Protein AF-A0A9D5WFU6-F1 (afdb_monomer_lite)

pLDDT: mean 75.31, std 14.87, range [35.34, 98.0]

Structure (mmCIF, N/CA/C/O backbone):
data_AF-A0A9D5WFU6-F1
#
_entry.id   AF-A0A9D5WFU6-F1
#
loop_
_atom_site.group_PDB
_atom_site.id
_atom_site.type_symbol
_atom_site.label_atom_id
_atom_site.label_alt_id
_atom_site.label_comp_id
_atom_site.label_asym_id
_atom_site.label_entity_id
_atom_site.label_seq_id
_atom_site.pdbx_PDB_ins_code
_atom_site.Cartn_x
_atom_site.Cartn_y
_atom_site.Cartn_z
_atom_site.occupancy
_atom_site.B_iso_or_equiv
_atom_site.auth_seq_id
_atom_site.auth_comp_id
_atom_site.auth_asym_id
_atom_site.auth_atom_id
_atom_site.pdbx_PDB_model_num
ATOM 1 N N . MET A 1 1 ? 11.671 -11.378 -7.276 1.00 45.88 1 MET A N 1
ATOM 2 C CA . MET A 1 1 ? 10.331 -11.507 -7.885 1.00 45.88 1 MET A CA 1
ATOM 3 C C . MET A 1 1 ? 9.214 -11.514 -6.833 1.00 45.88 1 MET A C 1
ATOM 5 O O . MET A 1 1 ? 8.414 -10.590 -6.856 1.00 45.88 1 MET A O 1
ATOM 9 N N . SER A 1 2 ? 9.226 -12.420 -5.839 1.00 44.16 2 SER A N 1
ATOM 10 C CA . SER A 1 2 ? 8.290 -12.384 -4.683 1.00 44.16 2 SER A CA 1
ATOM 11 C C . SER A 1 2 ? 8.248 -11.015 -3.973 1.00 44.16 2 SER A C 1
ATOM 13 O O . SER A 1 2 ? 7.180 -10.479 -3.713 1.00 44.16 2 SER A O 1
ATOM 15 N N . GLU A 1 3 ? 9.405 -10.368 -3.760 1.00 45.84 3 GLU A N 1
ATOM 16 C CA . GLU A 1 3 ? 9.513 -9.067 -3.060 1.00 45.84 3 GLU A CA 1
ATOM 17 C C . GLU A 1 3 ? 8.764 -7.902 -3.751 1.00 45.84 3 GLU A C 1
ATOM 19 O O . GLU A 1 3 ? 8.402 -6.930 -3.088 1.00 45.84 3 GLU A O 1
ATOM 24 N N . ALA A 1 4 ? 8.504 -7.984 -5.064 1.00 46.78 4 ALA A N 1
ATOM 25 C CA . ALA A 1 4 ? 7.752 -6.965 -5.807 1.00 46.78 4 ALA A CA 1
ATOM 26 C C . ALA A 1 4 ? 6.227 -7.110 -5.638 1.00 46.78 4 ALA A C 1
ATOM 28 O O . ALA A 1 4 ? 5.511 -6.112 -5.653 1.00 46.78 4 ALA A O 1
ATOM 29 N N . ILE A 1 5 ? 5.742 -8.339 -5.439 1.00 50.31 5 ILE A N 1
ATOM 30 C CA . ILE A 1 5 ? 4.313 -8.704 -5.419 1.00 50.31 5 ILE A CA 1
ATOM 31 C C . ILE A 1 5 ? 3.801 -8.863 -3.977 1.00 50.31 5 ILE A C 1
ATOM 33 O O . ILE A 1 5 ? 2.619 -8.646 -3.709 1.00 50.31 5 ILE A O 1
ATOM 37 N N . ASP A 1 6 ? 4.705 -9.170 -3.041 1.00 58.69 6 ASP A N 1
ATOM 38 C CA . ASP A 1 6 ? 4.418 -9.409 -1.621 1.00 58.69 6 ASP A CA 1
ATOM 39 C C . ASP A 1 6 ? 4.695 -8.189 -0.735 1.00 58.69 6 ASP A C 1
ATOM 41 O O . ASP A 1 6 ? 4.833 -8.307 0.488 1.00 58.69 6 ASP A O 1
ATOM 45 N N . ARG A 1 7 ? 4.788 -6.985 -1.319 1.00 66.38 7 ARG A N 1
ATOM 46 C CA . ARG A 1 7 ? 4.860 -5.769 -0.501 1.00 66.38 7 ARG A CA 1
ATOM 47 C C . ARG A 1 7 ? 3.621 -5.707 0.398 1.00 66.38 7 ARG A C 1
ATOM 49 O O . ARG A 1 7 ? 2.510 -5.947 -0.086 1.00 66.38 7 ARG A O 1
ATOM 56 N N . PRO A 1 8 ? 3.774 -5.381 1.694 1.00 73.50 8 PRO A N 1
ATOM 57 C CA . PRO A 1 8 ? 2.627 -5.231 2.570 1.00 73.50 8 PRO A CA 1
ATOM 58 C C . PRO A 1 8 ? 1.780 -4.047 2.101 1.00 73.50 8 PRO A C 1
ATOM 60 O O . PRO A 1 8 ? 2.307 -2.981 1.759 1.00 73.50 8 PRO A O 1
ATOM 63 N N . LEU A 1 9 ? 0.460 -4.229 2.099 1.00 76.38 9 LEU A N 1
ATOM 64 C CA . LEU A 1 9 ? -0.451 -3.117 1.882 1.00 76.38 9 LEU A CA 1
ATOM 65 C C . LEU A 1 9 ? -0.381 -2.181 3.091 1.00 76.38 9 LEU A C 1
ATOM 67 O O . LEU A 1 9 ? -0.491 -2.593 4.246 1.00 76.38 9 LEU A O 1
ATOM 71 N N . THR A 1 10 ? -0.213 -0.903 2.810 1.00 84.38 10 THR A N 1
ATOM 72 C CA . THR A 1 10 ? -0.185 0.187 3.777 1.00 84.38 10 THR A CA 1
ATOM 73 C C . THR A 1 10 ? -1.109 1.289 3.286 1.00 84.38 10 THR A C 1
ATOM 75 O O . THR A 1 10 ? -1.489 1.328 2.116 1.00 84.38 10 THR A O 1
ATOM 78 N N . LEU A 1 11 ? -1.462 2.226 4.160 1.00 84.81 11 LEU A N 1
ATOM 79 C CA . LEU A 1 11 ? -2.264 3.371 3.743 1.00 84.81 11 LEU A CA 1
ATOM 80 C C . LEU A 1 11 ? -1.568 4.210 2.652 1.00 84.81 11 LEU A C 1
ATOM 82 O O . LEU A 1 11 ? -2.250 4.753 1.792 1.00 84.81 11 LEU A O 1
ATOM 86 N N . GLU A 1 12 ? -0.234 4.299 2.679 1.00 84.75 12 GLU A N 1
ATOM 87 C CA . GLU A 1 12 ? 0.558 5.126 1.755 1.00 84.75 12 GLU A CA 1
ATOM 88 C C . GLU A 1 12 ? 0.599 4.554 0.336 1.00 84.75 12 GLU A C 1
ATOM 90 O O . GLU A 1 12 ? 0.582 5.317 -0.622 1.00 84.75 12 GLU A O 1
ATOM 95 N N . ASN A 1 13 ? 0.608 3.225 0.199 1.00 82.69 13 ASN A N 1
ATOM 96 C CA . ASN A 1 13 ? 0.668 2.558 -1.101 1.00 82.69 13 ASN A CA 1
ATOM 97 C C . ASN A 1 13 ? -0.686 2.006 -1.565 1.00 82.69 13 ASN A C 1
ATOM 99 O O . ASN A 1 13 ? -0.715 1.290 -2.549 1.00 82.69 13 ASN A O 1
ATOM 103 N N . THR A 1 14 ? -1.809 2.280 -0.886 1.00 84.69 14 THR A N 1
ATOM 104 C CA . THR A 1 14 ? -3.101 1.655 -1.244 1.00 84.69 14 THR A CA 1
ATOM 105 C C . THR A 1 14 ? -3.566 2.023 -2.655 1.00 84.69 14 THR A C 1
ATOM 107 O O . THR A 1 14 ? -4.063 1.155 -3.365 1.00 84.69 14 THR A O 1
ATOM 110 N N . ASP A 1 15 ? -3.403 3.278 -3.077 1.00 83.88 15 ASP A N 1
ATOM 111 C CA . ASP A 1 15 ? -3.831 3.701 -4.418 1.00 83.88 15 ASP A CA 1
ATOM 112 C C . ASP A 1 15 ? -2.852 3.277 -5.514 1.00 83.88 15 ASP A C 1
ATOM 114 O O . ASP A 1 15 ? -3.275 3.031 -6.637 1.00 83.88 15 ASP A O 1
ATOM 118 N N . THR A 1 16 ? -1.566 3.144 -5.184 1.00 83.25 16 THR A N 1
ATOM 119 C CA . THR A 1 16 ? -0.501 2.817 -6.144 1.00 83.25 16 THR A CA 1
ATOM 120 C C . THR A 1 16 ? -0.067 1.356 -6.083 1.00 83.25 16 THR A C 1
ATOM 122 O O . THR A 1 16 ? 0.812 0.956 -6.832 1.00 83.25 16 THR A O 1
ATOM 125 N N . TYR A 1 17 ? -0.666 0.533 -5.216 1.00 81.44 17 TYR A N 1
ATOM 126 C CA . TYR A 1 17 ? -0.164 -0.802 -4.873 1.00 81.44 17 TYR A CA 1
ATOM 127 C C . TYR A 1 17 ? 0.088 -1.681 -6.100 1.00 81.44 17 TYR A C 1
ATOM 129 O O . TYR A 1 17 ? 1.143 -2.298 -6.234 1.00 81.44 17 TYR A O 1
ATOM 137 N N . VAL A 1 18 ? -0.911 -1.748 -6.981 1.00 76.19 18 VAL A N 1
ATOM 138 C CA . VAL A 1 18 ? -0.879 -2.590 -8.178 1.00 76.19 18 VAL A CA 1
ATOM 139 C C . VAL A 1 18 ? 0.069 -2.008 -9.222 1.00 76.19 18 VAL A C 1
ATOM 141 O O . VAL A 1 18 ? 0.843 -2.760 -9.807 1.00 76.19 18 VAL A O 1
ATOM 144 N N . ASP A 1 19 ? 0.059 -0.688 -9.407 1.00 78.00 19 ASP A N 1
ATOM 145 C CA . ASP A 1 19 ? 0.912 0.003 -10.379 1.00 78.00 19 ASP A CA 1
ATOM 146 C C . ASP A 1 19 ? 2.391 -0.071 -9.984 1.00 78.00 19 ASP A C 1
ATOM 148 O O . ASP A 1 19 ? 3.244 -0.370 -10.817 1.00 78.00 19 ASP A O 1
ATOM 152 N N . ASP A 1 20 ? 2.698 0.109 -8.698 1.00 81.44 20 ASP A N 1
ATOM 153 C CA . ASP A 1 20 ? 4.046 -0.027 -8.145 1.00 81.44 20 ASP A CA 1
ATOM 154 C C . ASP A 1 20 ? 4.556 -1.467 -8.289 1.00 81.44 20 ASP A C 1
ATOM 156 O O . ASP A 1 20 ? 5.727 -1.688 -8.610 1.00 81.44 20 ASP A O 1
ATOM 160 N N . ALA A 1 21 ? 3.686 -2.458 -8.057 1.00 74.88 21 ALA A N 1
ATOM 161 C CA . ALA A 1 21 ? 4.023 -3.867 -8.230 1.00 74.88 21 ALA A CA 1
ATOM 162 C C . ALA A 1 21 ? 4.243 -4.220 -9.711 1.00 74.88 21 ALA A C 1
ATOM 164 O O . ALA A 1 21 ? 5.215 -4.900 -10.036 1.00 74.88 21 ALA A O 1
ATOM 165 N N . LEU A 1 22 ? 3.393 -3.720 -10.613 1.00 75.38 22 LEU A N 1
ATOM 166 C CA . LEU A 1 22 ? 3.543 -3.899 -12.057 1.00 75.38 22 LEU A CA 1
ATOM 167 C C . LEU A 1 22 ? 4.830 -3.244 -12.567 1.00 75.38 22 LEU A C 1
ATOM 169 O O . LEU A 1 22 ? 5.604 -3.893 -13.265 1.00 75.38 22 LEU A O 1
ATOM 173 N N . GLY A 1 23 ? 5.102 -1.999 -12.170 1.00 79.44 23 GLY A N 1
ATOM 174 C CA . GLY A 1 23 ? 6.335 -1.296 -12.518 1.00 79.44 23 GLY A CA 1
ATOM 175 C C . GLY A 1 23 ? 7.580 -2.030 -12.020 1.00 79.44 23 GLY A C 1
ATOM 176 O O . GLY A 1 23 ? 8.569 -2.132 -12.740 1.00 79.44 23 GLY A O 1
ATOM 177 N N . ALA A 1 24 ? 7.526 -2.620 -10.824 1.00 80.69 24 ALA A N 1
ATOM 178 C CA . ALA A 1 24 ? 8.615 -3.444 -10.309 1.00 80.69 24 ALA A CA 1
ATOM 179 C C . ALA A 1 24 ? 8.825 -4.741 -11.115 1.00 80.69 24 ALA A C 1
ATOM 181 O O . ALA A 1 24 ? 9.970 -5.157 -11.285 1.00 80.69 24 ALA A O 1
ATOM 182 N N . VAL A 1 25 ? 7.756 -5.371 -11.623 1.00 76.19 25 VAL A N 1
ATOM 183 C CA . VAL A 1 25 ? 7.867 -6.535 -12.521 1.00 76.19 25 VAL A CA 1
ATOM 184 C C . VAL A 1 25 ? 8.440 -6.126 -13.878 1.00 76.19 25 VAL A C 1
ATOM 186 O O . VAL A 1 25 ? 9.340 -6.804 -14.362 1.00 76.19 25 VAL A O 1
ATOM 189 N N . ILE A 1 26 ? 7.987 -5.010 -14.459 1.00 78.62 26 ILE A N 1
ATOM 190 C CA . ILE A 1 26 ? 8.508 -4.489 -15.734 1.00 78.62 26 ILE A CA 1
ATOM 191 C C . ILE A 1 26 ? 10.008 -4.212 -15.624 1.00 78.62 26 ILE A C 1
ATOM 193 O O . ILE A 1 26 ? 10.779 -4.758 -16.407 1.00 78.62 26 ILE A O 1
ATOM 197 N N . ASN A 1 27 ? 10.431 -3.459 -14.604 1.00 83.38 27 ASN A N 1
ATOM 198 C CA . ASN A 1 27 ? 11.847 -3.153 -14.390 1.00 83.38 27 ASN A CA 1
ATOM 199 C C . ASN A 1 27 ? 12.686 -4.429 -14.218 1.00 83.38 27 ASN A C 1
ATOM 201 O O . ASN A 1 27 ? 13.791 -4.515 -14.736 1.00 83.38 27 ASN A O 1
ATOM 205 N N . LEU A 1 28 ? 12.152 -5.444 -13.527 1.00 83.44 28 LEU A N 1
ATOM 206 C CA . LEU A 1 28 ? 12.840 -6.724 -13.361 1.00 83.44 28 LEU A CA 1
ATOM 207 C C . LEU A 1 28 ? 13.026 -7.457 -14.696 1.00 83.44 28 LEU A C 1
ATOM 209 O O . LEU A 1 28 ? 14.098 -8.003 -14.932 1.00 83.44 28 LEU A O 1
ATOM 213 N N . VAL A 1 29 ? 12.000 -7.488 -15.552 1.00 80.56 29 VAL A N 1
ATOM 214 C CA . VAL A 1 29 ? 12.104 -8.102 -16.886 1.00 80.56 29 VAL A CA 1
ATOM 215 C C . VAL A 1 29 ? 13.116 -7.337 -17.739 1.00 80.56 29 VAL A C 1
ATOM 217 O O . VAL A 1 29 ? 13.977 -7.959 -18.355 1.00 80.56 29 VAL A O 1
ATOM 220 N N . GLU A 1 30 ? 13.068 -6.003 -17.731 1.00 83.38 30 GLU A N 1
ATOM 221 C CA . GLU A 1 30 ? 14.017 -5.159 -18.467 1.00 83.38 30 GLU A CA 1
ATOM 222 C C . GLU A 1 30 ? 15.469 -5.385 -18.013 1.00 83.38 30 GLU A C 1
ATOM 224 O O . GLU A 1 30 ? 16.351 -5.566 -18.857 1.00 83.38 30 GLU A O 1
ATOM 229 N N . ASP A 1 31 ? 15.712 -5.444 -16.700 1.00 85.88 31 ASP A N 1
ATOM 230 C CA . ASP A 1 31 ? 17.033 -5.705 -16.120 1.00 85.88 31 ASP A CA 1
ATOM 231 C C . ASP A 1 31 ? 17.553 -7.099 -16.510 1.00 85.88 31 ASP A C 1
ATOM 233 O O . ASP A 1 31 ? 18.706 -7.245 -16.919 1.00 85.88 31 ASP A O 1
ATOM 237 N N . VAL A 1 32 ? 16.693 -8.119 -16.433 1.00 85.12 32 VAL A N 1
ATOM 238 C CA . VAL A 1 32 ? 17.025 -9.514 -16.764 1.00 85.12 32 VAL A CA 1
ATOM 239 C C . VAL A 1 32 ? 17.354 -9.676 -18.245 1.00 85.12 32 VAL A C 1
ATOM 241 O O . VAL A 1 32 ? 18.333 -10.337 -18.592 1.00 85.12 32 VAL A O 1
ATOM 244 N N . VAL A 1 33 ? 16.574 -9.054 -19.129 1.00 83.50 33 VAL A N 1
ATOM 245 C CA . VAL A 1 33 ? 16.843 -9.064 -20.572 1.00 83.50 33 VAL A CA 1
ATOM 246 C C . VAL A 1 33 ? 18.165 -8.360 -20.867 1.00 83.50 33 VAL A C 1
ATOM 248 O O . VAL A 1 33 ? 18.996 -8.906 -21.590 1.00 83.50 33 VAL A O 1
ATOM 251 N N . ALA A 1 34 ? 18.410 -7.194 -20.263 1.00 84.44 34 ALA A N 1
ATOM 252 C CA . ALA A 1 34 ? 19.662 -6.468 -20.448 1.00 84.44 34 ALA A CA 1
ATOM 253 C C . ALA A 1 34 ? 20.885 -7.257 -19.944 1.00 84.44 34 ALA A C 1
ATOM 255 O O . ALA A 1 34 ? 21.942 -7.228 -20.582 1.00 84.44 34 ALA A O 1
ATOM 256 N N . GLU A 1 35 ? 20.756 -7.969 -18.820 1.00 85.44 35 GLU A N 1
ATOM 257 C CA . GLU A 1 35 ? 21.813 -8.835 -18.290 1.00 85.44 35 GLU A CA 1
ATOM 258 C C . GLU A 1 35 ? 22.048 -10.054 -19.186 1.00 85.44 35 GLU A C 1
ATOM 260 O O . GLU A 1 35 ? 23.202 -10.405 -19.435 1.00 85.44 35 GLU A O 1
ATOM 265 N N . TYR A 1 36 ? 20.977 -10.651 -19.719 1.00 82.00 36 TYR A N 1
ATOM 266 C CA . TYR A 1 36 ? 21.058 -11.715 -20.715 1.00 82.00 36 TYR A CA 1
ATOM 267 C C . TYR A 1 36 ? 21.865 -11.235 -21.925 1.00 82.00 36 TYR A C 1
ATOM 269 O O . TYR A 1 36 ? 22.926 -11.778 -22.198 1.00 82.00 36 TYR A O 1
ATOM 277 N N . ASP A 1 37 ? 21.473 -10.142 -22.583 1.00 79.94 37 ASP A N 1
ATOM 278 C CA . ASP A 1 37 ? 22.150 -9.633 -23.789 1.00 79.94 37 ASP A CA 1
ATOM 279 C C . ASP A 1 37 ? 23.625 -9.270 -23.617 1.00 79.94 37 ASP A C 1
ATOM 281 O O . ASP A 1 37 ? 24.375 -9.244 -24.596 1.00 79.94 37 ASP A O 1
ATOM 285 N N . ALA A 1 38 ? 24.047 -8.967 -22.391 1.00 81.94 38 ALA A N 1
ATOM 286 C CA . ALA A 1 38 ? 25.433 -8.658 -22.085 1.00 81.94 38 ALA A CA 1
ATOM 287 C C . ALA A 1 38 ? 26.341 -9.905 -22.044 1.00 81.94 38 ALA A C 1
ATOM 289 O O . ALA A 1 38 ? 27.564 -9.751 -21.959 1.00 81.94 38 ALA A O 1
ATOM 290 N N . GLN A 1 39 ? 25.789 -11.125 -22.100 1.00 77.19 39 GLN A N 1
ATOM 291 C CA . GLN A 1 39 ? 26.564 -12.363 -22.024 1.00 77.19 39 GLN A CA 1
ATOM 292 C C . GLN A 1 39 ? 27.241 -12.732 -23.364 1.00 77.19 39 GLN A C 1
ATOM 294 O O . GLN A 1 39 ? 26.612 -12.699 -24.426 1.00 77.19 39 GLN A O 1
ATOM 299 N N . PRO A 1 40 ? 28.529 -13.128 -23.352 1.00 61.56 40 PRO A N 1
ATOM 300 C CA . PRO A 1 40 ? 29.227 -13.589 -24.550 1.00 61.56 40 PRO A CA 1
ATOM 301 C C . PRO A 1 40 ? 28.754 -14.990 -24.977 1.00 61.56 40 PRO A C 1
ATOM 303 O O . PRO A 1 40 ? 28.672 -15.895 -24.153 1.00 61.56 40 PRO A O 1
ATOM 306 N N . GLY A 1 41 ? 28.495 -15.192 -26.275 1.00 62.00 41 GLY A N 1
ATOM 307 C CA . GLY A 1 41 ? 28.039 -16.489 -26.819 1.00 62.00 41 GLY A CA 1
ATOM 308 C C . GLY A 1 41 ? 26.522 -16.692 -26.800 1.00 62.00 41 GLY A C 1
ATOM 309 O O . GLY A 1 41 ? 26.029 -17.801 -26.973 1.00 62.00 41 GLY A O 1
ATOM 310 N N . ALA A 1 42 ? 25.802 -15.600 -26.607 1.00 56.88 42 ALA A N 1
ATOM 311 C CA . ALA A 1 42 ? 24.368 -15.507 -26.576 1.00 56.88 42 ALA A CA 1
ATOM 312 C C . ALA A 1 42 ? 23.614 -16.182 -27.753 1.00 56.88 42 ALA A C 1
ATOM 314 O O . ALA A 1 42 ? 23.634 -15.652 -28.861 1.00 56.88 42 ALA A O 1
ATOM 315 N N . GLU A 1 43 ? 22.898 -17.298 -27.536 1.00 55.69 43 GLU A N 1
ATOM 316 C CA . GLU A 1 43 ? 22.047 -18.011 -28.524 1.00 55.69 43 GLU A CA 1
ATOM 317 C C . GLU A 1 43 ? 21.096 -17.097 -29.345 1.00 55.69 43 GLU A C 1
ATOM 319 O O . GLU A 1 43 ? 20.811 -17.362 -30.510 1.00 55.69 43 GLU A O 1
ATOM 324 N N . TRP A 1 44 ? 20.666 -15.965 -28.792 1.00 58.03 44 TRP A N 1
ATOM 325 C CA . TRP A 1 44 ? 19.762 -14.971 -29.373 1.00 58.03 44 TRP A CA 1
ATOM 326 C C . TRP A 1 44 ? 20.461 -14.059 -30.383 1.00 58.03 44 TRP A C 1
ATOM 328 O O . TRP A 1 44 ? 19.790 -13.411 -31.176 1.00 58.03 44 TRP A O 1
ATOM 338 N N . GLN A 1 45 ? 21.797 -14.070 -30.446 1.00 56.47 45 GLN A N 1
ATOM 339 C CA . GLN A 1 45 ? 22.555 -13.476 -31.554 1.00 56.47 45 GLN A CA 1
ATOM 340 C C . GLN A 1 45 ? 22.420 -14.288 -32.855 1.00 56.47 45 GLN A C 1
ATOM 342 O O . GLN A 1 45 ? 22.761 -13.781 -33.924 1.00 56.47 45 GLN A O 1
ATOM 347 N N . GLN A 1 46 ? 21.926 -15.532 -32.784 1.00 56.03 46 GLN A N 1
ATOM 348 C CA . GLN A 1 46 ? 21.645 -16.378 -33.952 1.00 56.03 46 GLN A CA 1
ATOM 349 C C . GLN A 1 46 ? 20.178 -16.301 -34.404 1.00 56.03 46 GLN A C 1
ATOM 351 O O . GLN A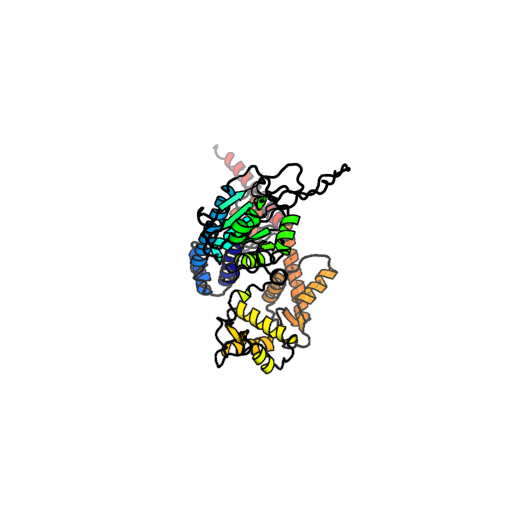 1 46 ? 19.867 -16.642 -35.546 1.00 56.03 46 GLN A O 1
ATOM 356 N N . LEU A 1 47 ? 19.281 -15.824 -33.536 1.00 54.28 47 LEU A N 1
ATOM 357 C CA . LEU A 1 47 ? 17.881 -15.561 -33.854 1.00 54.28 47 LEU A CA 1
ATOM 358 C C . LEU A 1 47 ? 17.787 -14.160 -34.481 1.00 54.28 47 LEU A C 1
ATOM 360 O O . LEU A 1 47 ? 18.117 -13.158 -33.855 1.00 54.28 47 LEU A O 1
ATOM 364 N N . GLY A 1 48 ? 17.398 -14.085 -35.756 1.00 52.25 48 GLY A N 1
ATOM 365 C CA . GLY A 1 48 ? 17.250 -12.814 -36.477 1.00 52.25 48 GLY A CA 1
ATOM 366 C C . GLY A 1 48 ? 16.291 -11.828 -35.787 1.00 52.25 48 GLY A C 1
ATOM 367 O O . GLY A 1 48 ? 15.494 -12.219 -34.941 1.00 52.25 48 GLY A O 1
ATOM 368 N N . GLU A 1 49 ? 16.348 -10.551 -36.194 1.00 49.91 49 GLU A N 1
ATOM 369 C CA . GLU A 1 49 ? 15.731 -9.346 -35.581 1.00 49.91 49 GLU A CA 1
ATOM 370 C C . GLU A 1 49 ? 14.211 -9.384 -35.252 1.00 49.91 49 GLU A C 1
ATOM 372 O O . GLU A 1 49 ? 13.660 -8.376 -34.813 1.00 49.91 49 GLU A O 1
ATOM 377 N N . ALA A 1 50 ? 13.498 -10.493 -35.457 1.00 48.66 50 ALA A N 1
ATOM 378 C CA . ALA A 1 50 ? 12.042 -10.515 -35.567 1.00 48.66 50 ALA A CA 1
ATOM 379 C C . ALA A 1 50 ? 11.240 -10.889 -34.304 1.00 48.66 50 ALA A C 1
ATOM 381 O O . ALA A 1 50 ? 10.033 -10.675 -34.330 1.00 48.66 50 ALA A O 1
ATOM 382 N N . ASN A 1 51 ? 11.822 -11.384 -33.203 1.00 57.66 51 ASN A N 1
ATOM 383 C CA . ASN A 1 51 ? 11.006 -11.875 -32.075 1.00 57.66 51 ASN A CA 1
ATOM 384 C C . ASN A 1 51 ? 11.471 -11.385 -30.692 1.00 57.66 51 ASN A C 1
ATOM 386 O O . ASN A 1 51 ? 12.167 -12.081 -29.958 1.00 57.66 51 ASN A O 1
ATOM 390 N N . GLY A 1 52 ? 11.010 -10.191 -30.295 1.00 68.31 52 GLY A N 1
ATOM 391 C CA . GLY A 1 52 ? 11.225 -9.644 -28.945 1.00 68.31 52 GLY A CA 1
ATOM 392 C C . GLY A 1 52 ? 10.695 -10.549 -27.825 1.00 68.31 52 GLY A C 1
ATOM 393 O O . GLY A 1 52 ? 11.356 -10.696 -26.805 1.00 68.31 52 GLY A O 1
ATOM 394 N N . LYS A 1 53 ? 9.573 -11.240 -28.064 1.00 73.75 53 LYS A N 1
ATOM 395 C CA . LYS A 1 53 ? 8.999 -12.202 -27.116 1.00 73.75 53 LYS A CA 1
ATOM 396 C C . LYS A 1 53 ? 9.905 -13.415 -26.882 1.00 73.75 53 LYS A C 1
ATOM 398 O O . LYS A 1 53 ? 10.131 -13.788 -25.745 1.00 73.75 53 LYS A O 1
ATOM 403 N N . GLU A 1 54 ? 10.453 -14.014 -27.940 1.00 73.94 54 GLU A N 1
ATOM 404 C CA . GLU A 1 54 ? 11.328 -15.191 -27.797 1.00 73.94 54 GLU A CA 1
ATOM 405 C C . GLU A 1 54 ? 12.626 -14.838 -27.063 1.00 73.94 54 GLU A C 1
ATOM 407 O O . GLU A 1 54 ? 13.147 -15.655 -26.311 1.00 73.94 54 GLU A O 1
ATOM 412 N N . ARG A 1 55 ? 13.121 -13.604 -27.233 1.00 75.31 55 ARG A N 1
ATOM 413 C CA . ARG A 1 55 ? 14.258 -13.071 -26.471 1.00 75.31 55 ARG A CA 1
ATOM 414 C C . ARG A 1 55 ? 13.924 -12.872 -24.993 1.00 75.31 55 ARG A C 1
ATOM 416 O O . ARG A 1 55 ? 14.732 -13.253 -24.153 1.00 75.31 55 ARG A O 1
ATOM 423 N N . GLU A 1 56 ? 12.765 -12.294 -24.678 1.00 78.00 56 GLU A N 1
ATOM 424 C CA . GLU A 1 56 ? 12.286 -12.155 -23.295 1.00 78.00 56 GLU A CA 1
ATOM 425 C C . GLU A 1 56 ? 12.090 -13.525 -22.637 1.00 78.00 56 GLU A C 1
ATOM 427 O O . GLU A 1 56 ? 12.633 -13.765 -21.563 1.00 78.00 56 GLU A O 1
ATOM 432 N N . ASP A 1 57 ? 11.415 -14.457 -23.313 1.00 77.94 57 ASP A N 1
ATOM 433 C CA . ASP A 1 57 ? 11.179 -15.818 -22.822 1.00 77.94 57 ASP A CA 1
ATOM 434 C C . ASP A 1 57 ? 12.504 -16.573 -22.600 1.00 77.94 57 ASP A C 1
ATOM 436 O O . ASP A 1 57 ? 12.670 -17.259 -21.589 1.00 77.94 57 ASP A O 1
ATOM 440 N N . ALA A 1 58 ? 13.480 -16.419 -23.502 1.00 78.62 58 ALA A N 1
ATOM 441 C CA . ALA A 1 58 ? 14.801 -17.030 -23.364 1.00 78.62 58 ALA A CA 1
ATOM 442 C C . ALA A 1 58 ? 15.610 -16.426 -22.204 1.00 78.62 58 ALA A C 1
ATOM 444 O O . ALA A 1 58 ? 16.235 -17.173 -21.447 1.00 78.62 58 ALA A O 1
ATOM 445 N N . ALA A 1 59 ? 15.554 -15.102 -22.018 1.00 80.00 59 ALA A N 1
ATOM 446 C CA . ALA A 1 59 ? 16.171 -14.428 -20.880 1.00 80.00 59 ALA A CA 1
ATOM 447 C C . ALA A 1 59 ? 15.540 -14.899 -19.563 1.00 80.00 59 ALA A C 1
ATOM 449 O O . ALA A 1 59 ? 16.238 -15.364 -18.664 1.00 80.00 59 ALA A O 1
ATOM 450 N N . LEU A 1 60 ? 14.211 -14.865 -19.460 1.00 81.69 60 LEU A N 1
ATOM 451 C CA . LEU A 1 60 ? 13.494 -15.312 -18.267 1.00 81.69 60 LEU A CA 1
ATOM 452 C C . LEU A 1 60 ? 13.809 -16.771 -17.938 1.00 81.69 60 LEU A C 1
ATOM 454 O O . LEU A 1 60 ? 14.139 -17.080 -16.794 1.00 81.69 60 LEU A O 1
ATOM 458 N N . LYS A 1 61 ? 13.804 -17.655 -18.938 1.00 81.75 61 LYS A N 1
ATOM 459 C CA . LYS A 1 61 ? 14.194 -19.059 -18.779 1.00 81.75 61 LYS A CA 1
ATOM 460 C C . LYS A 1 61 ? 15.633 -19.220 -18.295 1.00 81.75 61 LYS A C 1
ATOM 462 O O . LYS A 1 61 ? 15.884 -19.998 -17.377 1.00 81.75 61 LYS A O 1
ATOM 467 N N . HIS A 1 62 ? 16.575 -18.471 -18.868 1.00 78.62 62 HIS A N 1
ATOM 468 C CA . HIS A 1 62 ? 17.982 -18.513 -18.469 1.00 78.62 62 HIS A CA 1
ATOM 469 C C . HIS A 1 62 ? 18.177 -18.157 -16.988 1.00 78.62 62 HIS A C 1
ATOM 471 O O . HIS A 1 62 ? 18.965 -18.800 -16.297 1.00 78.62 62 HIS A O 1
ATOM 477 N N . PHE A 1 63 ? 17.424 -17.177 -16.485 1.00 77.31 63 PHE A N 1
ATOM 478 C CA . PHE A 1 63 ? 17.470 -16.756 -15.083 1.00 77.31 63 PHE A CA 1
ATOM 479 C C . PHE A 1 63 ? 16.492 -17.518 -14.166 1.00 77.31 63 PHE A C 1
ATOM 481 O O . PHE A 1 63 ? 16.372 -17.177 -12.989 1.00 77.31 63 PHE A O 1
ATOM 4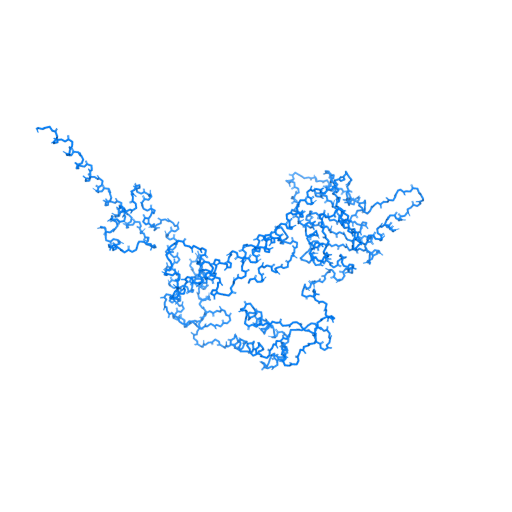88 N N . GLY A 1 64 ? 15.811 -18.558 -14.665 1.00 78.50 64 GLY A N 1
ATOM 489 C CA . GLY A 1 64 ? 14.874 -19.373 -13.879 1.00 78.50 64 GLY A CA 1
ATOM 490 C C . GLY A 1 64 ? 13.606 -18.624 -13.449 1.00 78.50 64 GLY A C 1
ATOM 491 O O . GLY A 1 64 ? 13.051 -18.899 -12.389 1.00 78.50 64 GLY A O 1
ATOM 492 N N . LEU A 1 65 ? 13.168 -17.653 -14.249 1.00 76.69 65 LEU A N 1
ATOM 493 C CA . LEU A 1 65 ? 12.042 -16.750 -14.001 1.00 76.69 65 LEU A CA 1
ATOM 494 C C . LEU A 1 65 ? 10.816 -17.082 -14.872 1.00 76.69 65 LEU A C 1
ATOM 496 O O . LEU A 1 65 ? 10.092 -16.191 -15.310 1.00 76.69 65 LEU A O 1
ATOM 500 N N . GLU A 1 66 ? 10.565 -18.364 -15.129 1.00 63.62 66 GLU A N 1
ATOM 501 C CA . GLU A 1 66 ? 9.500 -18.826 -16.038 1.00 63.62 66 GLU A CA 1
ATOM 502 C C . GLU A 1 66 ? 8.070 -18.473 -15.550 1.00 63.62 66 GLU A C 1
ATOM 504 O O . GLU A 1 66 ? 7.131 -18.444 -16.341 1.00 63.62 66 GLU A O 1
ATOM 509 N N . ASP A 1 67 ? 7.901 -18.105 -14.273 1.00 68.75 67 ASP A N 1
ATOM 510 C CA . ASP A 1 67 ? 6.603 -17.793 -13.649 1.00 68.75 67 ASP A CA 1
ATOM 511 C C . ASP A 1 67 ? 6.118 -16.333 -13.820 1.00 68.75 67 ASP A C 1
ATOM 513 O O . ASP A 1 67 ? 5.089 -15.947 -13.252 1.00 68.75 67 ASP A O 1
ATOM 517 N N . VAL A 1 68 ? 6.807 -15.487 -14.599 1.00 71.81 68 VAL A N 1
ATOM 518 C CA . VAL A 1 68 ? 6.408 -14.072 -14.795 1.00 71.81 68 VAL A CA 1
ATOM 519 C C . VAL A 1 68 ? 4.983 -13.937 -15.331 1.00 71.81 68 VAL A C 1
ATOM 521 O O . VAL A 1 68 ? 4.238 -13.062 -14.890 1.00 71.81 68 VAL A O 1
ATOM 524 N N . GLU A 1 69 ? 4.557 -14.814 -16.240 1.00 69.50 69 GLU A N 1
ATOM 525 C CA . GLU A 1 69 ? 3.197 -14.756 -16.781 1.00 69.50 69 GLU A CA 1
ATOM 526 C C . GLU A 1 69 ? 2.142 -15.030 -15.695 1.00 69.50 69 GLU A C 1
ATOM 528 O O . GLU A 1 69 ? 1.126 -14.333 -15.617 1.00 69.50 69 GLU A O 1
ATOM 533 N N . ALA A 1 70 ? 2.391 -15.999 -14.809 1.00 66.38 70 ALA A N 1
ATOM 534 C CA . ALA A 1 70 ? 1.507 -16.297 -13.683 1.00 66.38 70 ALA A CA 1
ATOM 535 C C . ALA A 1 70 ? 1.401 -15.099 -12.724 1.00 66.38 70 ALA A C 1
ATOM 537 O O . ALA A 1 70 ? 0.316 -14.769 -12.238 1.00 66.38 70 ALA A O 1
ATOM 538 N N . ILE A 1 71 ? 2.511 -14.397 -12.516 1.00 68.62 71 ILE A N 1
ATOM 539 C CA . ILE A 1 71 ? 2.583 -13.176 -11.714 1.00 68.62 71 ILE A CA 1
ATOM 540 C C . ILE A 1 71 ? 1.792 -12.034 -12.346 1.00 68.62 71 ILE A C 1
ATOM 542 O O . ILE A 1 71 ? 1.007 -11.382 -11.659 1.00 68.62 71 ILE A O 1
ATOM 546 N N . LEU A 1 72 ? 1.960 -11.794 -13.647 1.00 67.44 72 LEU A N 1
ATOM 547 C CA . LEU A 1 72 ? 1.218 -10.754 -14.358 1.00 67.44 72 LEU A CA 1
ATOM 548 C C . LEU A 1 72 ? -0.286 -11.042 -14.322 1.00 67.44 72 LEU A C 1
ATOM 550 O O . LEU A 1 72 ? -1.075 -10.144 -14.031 1.00 67.44 72 LEU A O 1
ATOM 554 N N . ARG A 1 73 ? -0.695 -12.306 -14.505 1.00 66.56 73 ARG A N 1
ATOM 555 C CA . ARG A 1 73 ? -2.094 -12.735 -14.329 1.00 66.56 73 ARG A CA 1
ATOM 556 C C . ARG A 1 73 ? -2.595 -12.466 -12.907 1.00 66.56 73 ARG A C 1
ATOM 558 O O . ARG A 1 73 ? -3.715 -11.986 -12.736 1.00 66.56 73 ARG A O 1
ATOM 565 N N . HIS A 1 74 ? -1.772 -12.719 -11.890 1.00 70.25 74 HIS A N 1
ATOM 566 C CA . HIS A 1 74 ? -2.111 -12.416 -10.501 1.00 70.25 74 HIS A CA 1
ATOM 567 C C . HIS A 1 74 ? -2.256 -10.906 -10.245 1.00 70.25 74 HIS A C 1
ATOM 569 O O . HIS A 1 74 ? -3.181 -10.488 -9.547 1.00 70.25 74 HIS A O 1
ATOM 575 N N . LEU A 1 75 ? -1.396 -10.075 -10.837 1.00 70.50 75 LEU A N 1
ATOM 576 C CA . LEU A 1 75 ? -1.487 -8.617 -10.744 1.00 70.50 75 LEU A CA 1
ATOM 577 C C . LEU A 1 75 ? -2.732 -8.073 -11.448 1.00 70.50 75 LEU A C 1
ATOM 579 O O . LEU A 1 75 ? -3.423 -7.244 -10.867 1.00 70.50 75 LEU A O 1
ATOM 583 N N . VAL A 1 76 ? -3.081 -8.585 -12.632 1.00 66.62 76 VAL A N 1
ATOM 584 C CA . VAL A 1 76 ? -4.337 -8.245 -13.329 1.00 66.62 76 VAL A CA 1
ATOM 585 C C . VAL A 1 76 ? -5.555 -8.634 -12.488 1.00 66.62 76 VAL A C 1
ATOM 587 O O . VAL A 1 76 ? -6.514 -7.865 -12.368 1.00 66.62 76 VAL A O 1
ATOM 590 N N . TYR A 1 77 ? -5.511 -9.805 -11.850 1.00 66.75 77 TYR A N 1
ATOM 591 C CA . TYR A 1 77 ? -6.548 -10.217 -10.912 1.00 66.75 77 TYR A CA 1
ATOM 592 C C . TYR A 1 77 ? -6.645 -9.247 -9.723 1.00 66.75 77 TYR A C 1
ATOM 594 O O . TYR A 1 77 ? -7.734 -8.752 -9.437 1.00 66.75 77 TYR A O 1
ATOM 602 N N . LYS A 1 78 ? -5.524 -8.892 -9.074 1.00 71.88 78 LYS A N 1
ATOM 603 C CA . LYS A 1 78 ? -5.511 -7.890 -7.991 1.00 71.88 78 LYS A CA 1
ATOM 604 C C . LYS A 1 78 ? -6.008 -6.516 -8.458 1.00 71.88 78 LYS A C 1
ATOM 606 O O . LYS A 1 78 ? -6.783 -5.896 -7.738 1.00 71.88 78 LYS A O 1
ATOM 611 N N . ALA A 1 79 ? -5.627 -6.062 -9.652 1.00 73.06 79 ALA A N 1
ATOM 612 C CA . ALA A 1 79 ? -6.103 -4.810 -10.247 1.00 73.06 79 ALA A CA 1
ATOM 613 C C . ALA A 1 79 ? -7.632 -4.789 -10.336 1.00 73.06 79 ALA A C 1
ATOM 615 O O . ALA A 1 79 ? -8.276 -3.828 -9.920 1.00 73.06 79 ALA A O 1
ATOM 616 N N . SER A 1 80 ? -8.208 -5.898 -10.805 1.00 68.69 80 SER A N 1
ATOM 617 C CA . SER A 1 80 ? -9.656 -6.067 -10.925 1.00 68.69 80 SER A CA 1
ATOM 618 C C . SER A 1 80 ? -10.344 -5.999 -9.557 1.00 68.69 80 SER A C 1
ATOM 620 O O . SER A 1 80 ? -11.377 -5.352 -9.420 1.00 68.69 80 SER A O 1
ATOM 622 N N . GLN A 1 81 ? -9.744 -6.589 -8.517 1.00 73.06 81 GLN A N 1
ATOM 623 C CA . GLN A 1 81 ? -10.260 -6.502 -7.144 1.00 73.06 81 GLN A CA 1
ATOM 624 C C . GLN A 1 81 ? -10.264 -5.062 -6.607 1.00 73.06 81 GLN A C 1
ATOM 626 O O . GLN A 1 81 ? -11.233 -4.638 -5.980 1.00 73.06 81 GLN A O 1
ATOM 631 N N . PHE A 1 82 ? -9.203 -4.293 -6.867 1.00 80.56 82 PHE A N 1
ATOM 632 C CA . PHE A 1 82 ? -9.125 -2.887 -6.455 1.00 80.56 82 PHE A CA 1
ATOM 633 C C . PHE A 1 82 ? -10.134 -2.019 -7.220 1.00 80.56 82 PHE A C 1
ATOM 635 O O . PHE A 1 82 ? -10.768 -1.158 -6.614 1.00 80.56 82 PHE A O 1
ATOM 642 N N . ALA A 1 83 ? -10.340 -2.288 -8.512 1.00 79.00 83 ALA A N 1
ATOM 643 C CA . ALA A 1 83 ? -11.318 -1.579 -9.335 1.00 79.00 83 ALA A CA 1
ATOM 644 C C . ALA A 1 83 ? -12.767 -1.812 -8.869 1.00 79.00 83 ALA A C 1
ATOM 646 O O . ALA A 1 83 ? -13.556 -0.868 -8.827 1.00 79.00 83 ALA A O 1
ATOM 647 N N . VAL A 1 84 ? -13.114 -3.043 -8.467 1.00 79.94 84 VAL A N 1
ATOM 648 C CA . VAL A 1 84 ? -14.424 -3.342 -7.856 1.00 79.94 84 VAL A CA 1
ATOM 649 C C . VAL A 1 84 ? -14.619 -2.521 -6.582 1.00 79.94 84 VAL A C 1
ATOM 651 O O . VAL A 1 84 ? -15.669 -1.918 -6.392 1.00 79.94 84 VAL A O 1
ATOM 654 N N . ILE A 1 85 ? -13.591 -2.415 -5.737 1.00 87.12 85 ILE A N 1
ATOM 655 C CA . ILE A 1 85 ? -13.660 -1.610 -4.511 1.00 87.12 85 ILE A CA 1
ATOM 656 C C . ILE A 1 85 ? -13.869 -0.122 -4.824 1.00 87.12 85 ILE A C 1
ATOM 658 O O . ILE A 1 85 ? -14.679 0.529 -4.164 1.00 87.12 85 ILE A O 1
ATOM 662 N N . ASP A 1 86 ? -13.185 0.421 -5.833 1.00 87.31 86 ASP A N 1
ATOM 663 C CA . ASP A 1 86 ? -13.397 1.807 -6.268 1.00 87.31 86 ASP A CA 1
ATOM 664 C C . ASP A 1 86 ? -14.844 2.037 -6.738 1.00 87.31 86 ASP A C 1
ATOM 666 O O . ASP A 1 86 ? -15.456 3.056 -6.401 1.00 87.31 86 ASP A O 1
ATOM 670 N N . TRP A 1 87 ? -15.421 1.066 -7.454 1.00 84.56 87 TRP A N 1
ATOM 671 C CA . TRP A 1 87 ? -16.824 1.095 -7.866 1.00 84.56 87 TRP A CA 1
ATOM 672 C C . TRP A 1 87 ? -17.785 1.048 -6.668 1.00 84.56 87 TRP A C 1
ATOM 674 O O . TRP A 1 87 ? -18.666 1.903 -6.572 1.00 84.56 87 TRP A O 1
ATOM 684 N N . VAL A 1 88 ? -17.570 0.139 -5.711 1.00 89.12 88 VAL A N 1
ATOM 685 C CA . VAL A 1 88 ? -18.360 0.034 -4.468 1.00 89.12 88 VAL A CA 1
ATOM 686 C C . VAL A 1 88 ? -18.355 1.358 -3.697 1.00 89.12 88 VAL A C 1
ATOM 688 O O . VAL A 1 88 ? -19.403 1.844 -3.270 1.00 89.12 88 VAL A O 1
ATOM 691 N N . ILE A 1 89 ? -17.189 1.998 -3.558 1.00 92.25 89 ILE A N 1
ATOM 692 C CA . ILE A 1 89 ? -17.072 3.302 -2.886 1.00 92.25 89 ILE A CA 1
ATOM 693 C C . ILE A 1 89 ? -17.887 4.375 -3.617 1.00 92.25 89 ILE A C 1
ATOM 695 O O . ILE A 1 89 ? -18.546 5.194 -2.971 1.00 92.25 89 ILE A O 1
ATOM 699 N N . ALA A 1 90 ? -17.851 4.386 -4.951 1.00 91.12 90 ALA A N 1
ATOM 700 C CA . ALA A 1 90 ? -18.596 5.347 -5.757 1.00 91.12 90 ALA A CA 1
ATOM 701 C C . ALA A 1 90 ? -20.122 5.161 -5.653 1.00 91.12 90 ALA A C 1
ATOM 703 O O . ALA A 1 90 ? -20.856 6.150 -5.736 1.00 91.12 90 ALA A O 1
ATOM 704 N N . GLN A 1 91 ? -20.587 3.925 -5.441 1.00 90.12 91 GLN A N 1
ATOM 705 C CA . GLN A 1 91 ? -22.004 3.570 -5.284 1.00 90.12 91 GLN A CA 1
ATOM 706 C C . GLN A 1 91 ? -22.520 3.662 -3.840 1.00 90.12 91 GLN A C 1
ATOM 708 O O . GLN A 1 91 ? -23.706 3.438 -3.607 1.00 90.12 91 GLN A O 1
ATOM 713 N N . ALA A 1 92 ? -21.671 4.009 -2.867 1.00 91.88 92 ALA A N 1
ATOM 714 C CA . ALA A 1 92 ? -22.076 4.094 -1.467 1.00 91.88 92 ALA A CA 1
ATOM 715 C C . ALA A 1 92 ? -23.314 4.992 -1.273 1.00 91.88 92 ALA A C 1
ATOM 717 O O . ALA A 1 92 ? -23.362 6.136 -1.748 1.00 91.88 92 ALA A O 1
ATOM 718 N N . ASN A 1 93 ? -24.294 4.484 -0.518 1.00 92.19 93 ASN A N 1
ATOM 719 C CA . ASN A 1 93 ? -25.541 5.188 -0.231 1.00 92.19 93 ASN A CA 1
ATOM 720 C C . ASN A 1 93 ? -25.253 6.532 0.437 1.00 92.19 93 ASN A C 1
ATOM 722 O O . ASN A 1 93 ? -24.429 6.619 1.345 1.00 92.19 93 ASN A O 1
ATOM 726 N N . LYS A 1 94 ? -25.935 7.594 0.010 1.00 93.75 94 LYS A N 1
ATOM 727 C CA . LYS A 1 94 ? -25.729 8.945 0.546 1.00 93.75 94 LYS A CA 1
ATOM 728 C C . LYS A 1 94 ? -26.812 9.265 1.569 1.00 93.75 94 LYS A C 1
ATOM 730 O O . LYS A 1 94 ? -27.991 9.137 1.261 1.00 93.75 94 LYS A O 1
ATOM 735 N N . SER A 1 95 ? -26.403 9.727 2.744 1.00 92.12 95 SER A N 1
ATOM 736 C CA . SER A 1 95 ? -27.285 10.360 3.723 1.00 92.12 95 SER A CA 1
ATOM 737 C C . SER A 1 95 ? -27.179 11.884 3.624 1.00 92.12 95 SER A C 1
ATOM 739 O O . SER A 1 95 ? -26.114 12.434 3.327 1.00 92.12 95 SER A O 1
ATOM 741 N N . SER A 1 96 ? -28.292 12.573 3.883 1.00 90.38 96 SER A N 1
ATOM 742 C CA . SER A 1 96 ? -28.312 14.020 4.118 1.00 90.38 96 SER A CA 1
ATOM 743 C C . SER A 1 96 ? -27.666 14.408 5.448 1.00 90.38 96 SER A C 1
ATOM 745 O O . SER A 1 96 ? -27.284 15.566 5.621 1.00 90.38 96 SER A O 1
ATOM 747 N N . ASP A 1 97 ? -27.516 13.460 6.370 1.00 91.31 97 ASP A N 1
ATOM 748 C CA . ASP A 1 97 ? -27.095 13.721 7.741 1.00 91.31 97 ASP A CA 1
ATOM 749 C C . ASP A 1 97 ? -25.579 13.865 7.858 1.00 91.31 97 ASP A C 1
ATOM 751 O O . ASP A 1 97 ? -24.797 13.169 7.200 1.00 91.31 97 ASP A O 1
ATOM 755 N N . VAL A 1 98 ? -25.149 14.771 8.736 1.00 92.19 98 VAL A N 1
ATOM 756 C CA . VAL A 1 98 ? -23.729 14.981 9.019 1.00 92.19 98 VAL A CA 1
ATOM 757 C C . VAL A 1 98 ? -23.255 13.918 9.997 1.00 92.19 98 VAL A C 1
ATOM 759 O O . VAL A 1 98 ? -23.547 13.978 11.186 1.00 92.19 98 VAL A O 1
ATOM 762 N N . PHE A 1 99 ? -22.451 12.979 9.506 1.00 93.81 99 PHE A N 1
ATOM 763 C CA . PHE A 1 99 ? -21.821 11.978 10.363 1.00 93.81 99 PHE A CA 1
ATOM 764 C C . PHE A 1 99 ? -20.603 12.561 11.078 1.00 93.81 99 PHE A C 1
ATOM 766 O O . PHE A 1 99 ? -19.746 13.214 10.465 1.00 93.81 99 PHE A O 1
ATOM 773 N N . VAL A 1 100 ? -20.504 12.270 12.372 1.00 91.88 100 VAL A N 1
ATOM 774 C CA . VAL A 1 100 ? -19.504 12.787 13.305 1.00 91.88 100 VAL A CA 1
ATOM 775 C C . VAL A 1 100 ? -19.459 14.317 13.230 1.00 91.88 100 VAL A C 1
ATOM 777 O O . VAL A 1 100 ? -18.520 14.873 12.626 1.00 91.88 100 VAL A O 1
ATOM 780 N N . PRO A 1 101 ? -20.504 14.999 13.747 1.00 89.50 101 PRO A N 1
ATOM 781 C CA . PRO A 1 101 ? -20.596 16.452 13.721 1.00 89.50 101 PRO A CA 1
ATOM 782 C C . PRO A 1 101 ? -19.424 17.099 14.476 1.00 89.50 101 PRO A C 1
ATOM 784 O O . PRO A 1 101 ? -18.760 16.444 15.288 1.00 89.50 101 PRO A O 1
ATOM 787 N N . PRO A 1 102 ? -19.114 18.373 14.176 1.00 83.56 102 PRO A N 1
ATOM 788 C CA . PRO A 1 102 ? -18.065 19.083 14.887 1.00 83.56 102 PRO A CA 1
ATOM 789 C C . PRO A 1 102 ? -18.458 19.272 16.353 1.00 83.56 102 PRO A C 1
ATOM 791 O O . PRO A 1 102 ? -19.634 19.421 16.684 1.00 83.56 102 PRO A O 1
ATOM 794 N N . ASP A 1 103 ? -17.458 19.303 17.221 1.00 79.81 103 ASP A N 1
ATOM 795 C CA . ASP A 1 103 ? -17.638 19.641 18.627 1.00 79.81 103 ASP A CA 1
ATOM 796 C C . ASP A 1 103 ? -18.189 21.061 18.769 1.00 79.81 103 ASP A C 1
ATOM 798 O O . ASP A 1 103 ? -17.964 21.918 17.914 1.00 79.81 103 ASP A O 1
ATOM 802 N N . SER A 1 104 ? -18.896 21.333 19.866 1.00 65.69 104 SER A N 1
ATOM 803 C CA . SER A 1 104 ? -19.585 22.611 20.123 1.00 65.69 104 SER A CA 1
ATOM 804 C C . SER A 1 104 ? -18.653 23.820 20.327 1.00 65.69 104 SER A C 1
ATOM 806 O O . SER A 1 104 ? -19.074 24.847 20.856 1.00 65.69 104 SER A O 1
ATOM 808 N N . ALA A 1 105 ? -17.381 23.717 19.938 1.00 55.47 105 ALA A N 1
ATOM 809 C CA . ALA A 1 105 ? -16.424 24.804 20.018 1.00 55.47 105 ALA A CA 1
ATOM 810 C C . ALA A 1 105 ? -16.739 25.892 18.972 1.00 55.47 105 ALA A C 1
ATOM 812 O O . ALA A 1 105 ? -17.120 25.577 17.841 1.00 55.47 105 ALA A O 1
ATOM 813 N N . PRO A 1 106 ? -16.562 27.180 19.317 1.00 46.25 106 PRO A N 1
ATOM 814 C CA . PRO A 1 106 ? -16.761 28.265 18.370 1.00 46.25 106 PRO A CA 1
ATOM 815 C C . PRO A 1 106 ? -15.796 28.114 17.191 1.00 46.25 106 PRO A C 1
ATOM 817 O O . PRO A 1 106 ? -14.587 27.957 17.370 1.00 46.25 106 PRO A O 1
ATOM 820 N N . VAL A 1 107 ? -16.344 28.173 15.977 1.00 50.06 107 VAL A N 1
ATOM 821 C CA . VAL A 1 107 ? -15.555 28.223 14.744 1.00 50.06 107 VAL A CA 1
ATOM 822 C C . VAL A 1 107 ? -14.662 29.466 14.820 1.00 50.06 107 VAL A C 1
ATOM 824 O O . VAL A 1 107 ? -15.193 30.561 15.028 1.00 50.06 107 VAL A O 1
ATOM 827 N N . PRO A 1 108 ? -13.331 29.350 14.667 1.00 47.12 108 PRO A N 1
ATOM 828 C CA . PRO A 1 108 ? -12.473 30.521 14.584 1.00 47.12 108 PRO A CA 1
ATOM 829 C C . PRO A 1 108 ? -12.918 31.370 13.390 1.00 47.12 108 PRO A C 1
ATOM 831 O O . PRO A 1 108 ? -12.755 30.966 12.238 1.00 47.12 108 PRO A O 1
ATOM 834 N N . GLN A 1 109 ? -13.510 32.538 13.646 1.00 45.12 109 GLN A N 1
ATOM 835 C CA . GLN A 1 109 ? -13.732 33.519 12.591 1.00 45.12 109 GLN A CA 1
ATOM 836 C C . GLN A 1 109 ? -12.364 34.039 12.156 1.00 45.12 109 GLN A C 1
ATOM 838 O O . GLN A 1 109 ? -11.642 34.650 12.942 1.00 45.12 109 GLN A O 1
ATOM 843 N N . ALA A 1 110 ? -11.993 33.769 10.907 1.00 44.44 110 ALA A N 1
ATOM 844 C CA . ALA A 1 110 ? -10.789 34.322 10.312 1.00 44.44 110 ALA A CA 1
ATOM 845 C C . ALA A 1 110 ? -10.962 35.840 10.130 1.00 44.44 110 ALA A C 1
ATOM 847 O O . ALA A 1 110 ? -11.487 36.310 9.124 1.00 44.44 110 ALA A O 1
ATOM 848 N N . THR A 1 111 ? -10.523 36.624 11.110 1.00 40.31 111 THR A N 1
ATOM 849 C CA . THR A 1 111 ? -10.361 38.078 11.002 1.00 40.31 111 THR A CA 1
ATOM 850 C C . THR A 1 111 ? -9.007 38.390 10.363 1.00 40.31 111 THR A C 1
ATOM 852 O O . THR A 1 111 ? -8.087 38.888 11.002 1.00 40.31 111 THR A O 1
ATOM 855 N N . GLY A 1 112 ? -8.844 38.055 9.082 1.00 42.31 112 GLY A N 1
ATOM 856 C CA . GLY A 1 112 ? -7.618 38.372 8.352 1.00 42.31 112 GLY A CA 1
ATOM 857 C C . GLY A 1 112 ? -7.752 38.166 6.850 1.00 42.31 112 GLY A C 1
ATOM 858 O O . GLY A 1 112 ? -8.270 37.148 6.407 1.00 42.31 112 GLY A O 1
ATOM 859 N N . SER A 1 113 ? -7.238 39.114 6.061 1.00 41.28 113 SER A N 1
ATOM 860 C CA . SER A 1 113 ? -7.198 39.093 4.588 1.00 41.28 113 SER A CA 1
ATOM 861 C C . SER A 1 113 ? -6.190 38.087 4.006 1.00 41.28 113 SER A C 1
ATOM 863 O O . SER A 1 113 ? -5.678 38.282 2.904 1.00 41.28 113 SER A O 1
ATOM 865 N N . GLY A 1 114 ? -5.846 37.044 4.764 1.00 41.72 114 GLY A N 1
ATOM 866 C CA . GLY A 1 114 ? -4.932 36.000 4.326 1.00 41.72 114 GLY A CA 1
ATOM 867 C C . GLY A 1 114 ? -5.601 35.110 3.285 1.00 41.72 114 GLY A C 1
ATOM 868 O O . GLY A 1 114 ? -6.767 34.741 3.422 1.00 41.72 114 GLY A O 1
ATOM 869 N N . THR A 1 115 ? -4.853 34.758 2.243 1.00 43.50 115 THR A N 1
ATOM 870 C CA . THR A 1 115 ? -5.201 33.677 1.314 1.00 43.50 115 THR A CA 1
ATOM 871 C C . THR A 1 115 ? -5.602 32.440 2.116 1.00 43.50 115 THR A C 1
ATOM 873 O O . THR A 1 115 ? -4.877 32.070 3.037 1.00 43.50 115 THR A O 1
ATOM 876 N N . GLY A 1 116 ? -6.776 31.884 1.804 1.00 48.53 116 GLY A N 1
ATOM 877 C CA . GLY A 1 116 ? -7.510 30.923 2.632 1.00 48.53 116 GLY A CA 1
ATOM 878 C C . GLY A 1 116 ? -6.700 29.742 3.171 1.00 48.53 116 GLY A C 1
ATOM 879 O O . GLY A 1 116 ? -5.624 29.416 2.678 1.00 48.53 116 GLY A O 1
ATOM 880 N N . MET A 1 117 ? -7.249 29.097 4.205 1.00 46.78 117 MET A N 1
ATOM 881 C CA . MET A 1 117 ? -6.638 27.922 4.829 1.00 46.78 117 MET A CA 1
ATOM 882 C C . MET A 1 117 ? -6.285 26.866 3.776 1.00 46.78 117 MET A C 1
ATOM 884 O O . MET A 1 117 ? -7.102 26.529 2.918 1.00 46.78 117 MET A O 1
ATOM 888 N N . GLU A 1 118 ? -5.053 26.365 3.846 1.00 49.03 118 GLU A N 1
ATOM 889 C CA . GLU A 1 118 ? -4.538 25.341 2.944 1.00 49.03 118 GLU A CA 1
ATOM 890 C C . GLU A 1 118 ? -5.448 24.103 2.990 1.00 49.03 118 GLU A C 1
ATOM 892 O O . GLU A 1 118 ? -5.770 23.587 4.066 1.00 49.03 118 GLU A O 1
ATOM 897 N N . LYS A 1 119 ? -5.907 23.646 1.818 1.00 56.78 119 LYS A N 1
ATOM 898 C CA . LYS A 1 119 ? -6.792 22.483 1.726 1.00 56.78 119 LYS A CA 1
ATOM 899 C C . LYS A 1 119 ? -6.087 21.254 2.279 1.00 56.78 119 LYS A C 1
ATOM 901 O O . LYS A 1 119 ? -4.982 20.915 1.858 1.00 56.78 119 LYS A O 1
ATOM 906 N N . LYS A 1 120 ? -6.753 20.543 3.186 1.00 66.81 120 LYS A N 1
ATOM 907 C CA . LYS A 1 120 ? -6.245 19.262 3.680 1.00 66.81 120 LYS A CA 1
ATOM 908 C C . LYS A 1 120 ? -6.296 18.224 2.560 1.00 66.81 120 LYS A C 1
ATOM 910 O O . LYS A 1 120 ? -7.306 18.087 1.874 1.00 66.81 120 LYS A O 1
ATOM 915 N N . GLY A 1 121 ? -5.210 17.471 2.396 1.00 78.56 121 GLY A N 1
ATOM 916 C CA . GLY A 1 121 ? -5.157 16.350 1.455 1.00 78.56 121 GLY A CA 1
ATOM 917 C C . GLY A 1 121 ? -6.120 15.212 1.822 1.00 78.56 121 GLY A C 1
ATOM 918 O O . GLY A 1 121 ? -6.631 15.138 2.944 1.00 78.56 121 GLY A O 1
ATOM 919 N N . LYS A 1 122 ? -6.344 14.291 0.878 1.00 87.25 122 LYS A N 1
ATOM 920 C CA . LYS A 1 122 ? -7.119 13.056 1.087 1.00 87.25 122 LYS A CA 1
ATOM 921 C C . LYS A 1 122 ? -6.195 11.853 1.253 1.00 87.25 122 LYS A C 1
ATOM 923 O O . LYS A 1 122 ? -5.052 11.874 0.809 1.00 87.25 122 LYS A O 1
ATOM 928 N N . GLN A 1 123 ? -6.702 10.809 1.896 1.00 88.25 123 GLN A N 1
ATOM 929 C CA . GLN A 1 123 ? -6.031 9.526 2.080 1.00 88.25 123 GLN A CA 1
ATOM 930 C C . GLN A 1 123 ? -7.033 8.386 1.853 1.00 88.25 123 GLN A C 1
ATOM 932 O O . GLN A 1 123 ? -8.164 8.480 2.350 1.00 88.25 123 GLN A O 1
ATOM 937 N N . PRO A 1 124 ? -6.631 7.281 1.200 1.00 92.25 124 PRO A N 1
ATOM 938 C CA . PRO A 1 124 ? -7.528 6.202 0.779 1.00 92.25 124 PRO A CA 1
ATOM 939 C C . PRO A 1 124 ? -7.931 5.268 1.936 1.00 92.25 124 PRO A C 1
ATOM 941 O O . PRO A 1 124 ? -7.867 4.049 1.824 1.00 92.25 124 PRO A O 1
ATOM 944 N N . LYS A 1 125 ? -8.354 5.811 3.087 1.00 95.06 125 LYS A N 1
ATOM 945 C CA . LYS A 1 125 ? -8.659 5.022 4.299 1.00 95.06 125 LYS A CA 1
ATOM 946 C C . LYS A 1 125 ? -9.832 4.066 4.101 1.00 95.06 125 LYS A C 1
ATOM 948 O O . LYS A 1 125 ? -9.778 2.942 4.585 1.00 95.06 125 LYS A O 1
ATOM 953 N N . LEU A 1 126 ? -10.877 4.509 3.394 1.00 96.25 126 LEU A N 1
ATOM 954 C CA . LEU A 1 126 ? -12.029 3.661 3.080 1.00 96.25 126 LEU A CA 1
ATOM 955 C C . LEU A 1 126 ? -11.616 2.521 2.142 1.00 96.25 126 LEU A C 1
ATOM 957 O O . LEU A 1 126 ? -11.881 1.367 2.447 1.00 96.25 126 LEU A O 1
ATOM 961 N N . LYS A 1 127 ? -10.881 2.822 1.065 1.00 94.69 127 LYS A N 1
ATOM 962 C CA . LYS A 1 127 ? -10.335 1.803 0.159 1.00 94.69 127 LYS A CA 1
ATOM 963 C C . LYS A 1 127 ? -9.427 0.816 0.893 1.00 94.69 127 LYS A C 1
ATOM 965 O O . LYS A 1 127 ? -9.618 -0.386 0.763 1.00 94.69 127 LYS A O 1
ATOM 970 N N . ASN A 1 128 ? -8.518 1.306 1.740 1.00 93.88 128 ASN A N 1
ATOM 971 C CA . ASN A 1 128 ? -7.646 0.467 2.564 1.00 93.88 128 ASN A CA 1
ATOM 972 C C . ASN A 1 128 ? -8.461 -0.481 3.458 1.00 93.88 128 ASN A C 1
ATOM 974 O O . ASN A 1 128 ? -8.178 -1.673 3.483 1.00 93.88 128 ASN A O 1
ATOM 978 N N . LEU A 1 129 ? -9.506 0.018 4.129 1.00 95.69 129 LEU A N 1
ATOM 979 C CA . LEU A 1 129 ? -10.421 -0.807 4.922 1.00 95.69 129 LEU A CA 1
ATOM 980 C C . LEU A 1 129 ? -11.075 -1.915 4.085 1.00 95.69 129 LEU A C 1
ATOM 982 O O . LEU A 1 129 ? -11.017 -3.076 4.481 1.00 95.69 129 LEU A O 1
ATOM 986 N N . LEU A 1 130 ? -11.681 -1.575 2.946 1.00 93.94 130 LEU A N 1
ATOM 987 C CA . LEU A 1 130 ? -12.408 -2.543 2.118 1.00 93.94 130 LEU A CA 1
ATOM 988 C C . LEU A 1 130 ? -11.472 -3.605 1.523 1.00 93.94 130 LEU A C 1
ATOM 990 O O . LEU A 1 130 ? -11.821 -4.784 1.506 1.00 93.94 130 LEU A O 1
ATOM 994 N N . VAL A 1 131 ? -10.251 -3.223 1.126 1.00 89.06 131 VAL A N 1
ATOM 995 C CA . VAL A 1 131 ? -9.229 -4.193 0.700 1.00 89.06 131 VAL A CA 1
ATOM 996 C C . VAL A 1 131 ? -8.887 -5.148 1.846 1.00 89.06 131 VAL A C 1
ATOM 998 O O . VAL A 1 131 ? -8.835 -6.353 1.621 1.00 89.06 131 VAL A O 1
ATOM 1001 N N . MET A 1 132 ? -8.706 -4.642 3.075 1.00 88.38 132 MET A N 1
ATOM 1002 C CA . MET A 1 132 ? -8.419 -5.492 4.238 1.00 88.38 132 MET A CA 1
ATOM 1003 C C . MET A 1 132 ? -9.571 -6.441 4.566 1.00 88.38 132 MET A C 1
ATOM 1005 O O . MET A 1 132 ? -9.309 -7.597 4.879 1.00 88.38 132 MET A O 1
ATOM 1009 N N . LEU A 1 133 ? -10.831 -6.005 4.467 1.00 86.88 133 LEU A N 1
ATOM 1010 C CA . LEU A 1 133 ? -11.987 -6.894 4.650 1.00 86.88 133 LEU A CA 1
ATOM 1011 C C . LEU A 1 133 ? -11.944 -8.065 3.661 1.00 86.88 133 LEU A C 1
ATOM 1013 O O . LEU A 1 133 ? -12.076 -9.220 4.072 1.00 86.88 133 LEU A O 1
ATOM 1017 N N . LYS A 1 134 ? -11.647 -7.781 2.388 1.00 82.12 134 LYS A N 1
ATOM 1018 C CA . LYS A 1 134 ? -11.549 -8.813 1.355 1.00 82.12 134 LYS A CA 1
ATOM 1019 C C . LYS A 1 134 ? -10.372 -9.757 1.567 1.00 82.12 134 LYS A C 1
ATOM 1021 O O . LYS A 1 134 ? -10.540 -10.970 1.494 1.00 82.12 134 LYS A O 1
ATOM 1026 N N . SER A 1 135 ? -9.182 -9.221 1.832 1.00 77.69 135 SER A N 1
ATOM 1027 C CA . SER A 1 135 ? -7.957 -10.025 1.870 1.00 77.69 135 SER A CA 1
ATOM 1028 C C . SER A 1 135 ? -7.713 -10.734 3.203 1.00 77.69 135 SER A C 1
ATOM 1030 O O . SER A 1 135 ? -7.230 -11.859 3.201 1.00 77.69 135 SER A O 1
ATOM 1032 N N . GLU A 1 136 ? -8.013 -10.093 4.336 1.00 80.06 136 GLU A N 1
ATOM 1033 C CA . GLU A 1 136 ? -7.698 -10.621 5.676 1.00 80.06 136 GLU A CA 1
ATOM 1034 C C . GLU A 1 136 ? -8.870 -11.368 6.316 1.00 80.06 136 GLU A C 1
ATOM 1036 O O . GLU A 1 136 ? -8.653 -12.216 7.181 1.00 80.06 136 GLU A O 1
ATOM 1041 N N . PHE A 1 137 ? -10.103 -11.037 5.926 1.00 81.62 137 PHE A N 1
ATOM 1042 C CA . PHE A 1 137 ? -11.314 -11.600 6.528 1.00 81.62 137 PHE A CA 1
ATOM 1043 C C . PHE A 1 137 ? -12.160 -12.400 5.532 1.00 81.62 137 PHE A C 1
ATOM 1045 O O . PHE A 1 137 ? -13.119 -13.042 5.950 1.00 81.62 137 PHE A O 1
ATOM 1052 N N . GLY A 1 138 ? -11.814 -12.392 4.238 1.00 81.94 138 GLY A N 1
ATOM 1053 C CA . GLY A 1 138 ? -12.585 -13.083 3.200 1.00 81.94 138 GLY A CA 1
ATOM 1054 C C . GLY A 1 138 ? -13.990 -12.506 3.001 1.00 81.94 138 GLY A C 1
ATOM 1055 O O . GLY A 1 138 ? -14.878 -13.220 2.548 1.00 81.94 138 GLY A O 1
ATOM 1056 N N . ILE A 1 139 ? -14.202 -11.241 3.374 1.00 84.56 139 ILE A N 1
ATOM 1057 C CA . ILE A 1 139 ? -15.496 -10.556 3.305 1.00 84.56 139 ILE A CA 1
ATOM 1058 C C . ILE A 1 139 ? -15.537 -9.749 2.016 1.00 84.56 139 ILE A C 1
ATOM 1060 O O . ILE A 1 139 ? -14.716 -8.847 1.843 1.00 84.56 139 ILE A O 1
ATOM 1064 N N . ASP A 1 140 ? -16.475 -10.053 1.119 1.00 83.62 140 ASP A N 1
ATOM 1065 C CA . ASP A 1 140 ? -16.592 -9.320 -0.139 1.00 83.62 140 ASP A CA 1
ATOM 1066 C C . ASP A 1 140 ? -17.236 -7.939 0.084 1.00 83.62 140 ASP A C 1
ATOM 1068 O O . ASP A 1 140 ? -18.378 -7.876 0.535 1.00 83.62 140 ASP A O 1
ATOM 1072 N N . PRO A 1 141 ? -16.545 -6.823 -0.221 1.00 86.56 141 PRO A N 1
ATOM 1073 C CA . PRO A 1 141 ? -17.114 -5.483 -0.086 1.00 86.56 141 PRO A CA 1
ATOM 1074 C C . PRO A 1 141 ? -18.273 -5.187 -1.041 1.00 86.56 141 PRO A C 1
ATOM 1076 O O . PRO A 1 141 ? -18.986 -4.215 -0.815 1.00 86.56 141 PRO A O 1
ATOM 1079 N N . ASP A 1 142 ? -18.412 -5.968 -2.115 1.00 86.00 142 ASP A N 1
ATOM 1080 C CA . ASP A 1 142 ? -19.484 -5.828 -3.110 1.00 86.00 142 ASP A CA 1
ATOM 1081 C C . ASP A 1 142 ? -20.782 -6.548 -2.700 1.00 86.00 142 ASP A C 1
ATOM 1083 O O . ASP A 1 142 ? -21.832 -6.346 -3.302 1.00 86.00 142 ASP A O 1
ATOM 1087 N N . ASP A 1 143 ? -20.731 -7.381 -1.656 1.00 86.25 143 ASP A N 1
ATOM 1088 C CA . ASP A 1 143 ? -21.916 -8.034 -1.106 1.00 86.25 143 ASP A CA 1
ATOM 1089 C C . ASP A 1 143 ? -22.613 -7.097 -0.094 1.00 86.25 143 ASP A C 1
ATOM 1091 O O . ASP A 1 143 ? -22.078 -6.869 1.000 1.00 86.25 143 ASP A O 1
ATOM 1095 N N . PRO A 1 144 ? -23.809 -6.559 -0.411 1.00 84.00 144 PRO A N 1
ATOM 1096 C CA . PRO A 1 144 ? -24.509 -5.607 0.452 1.00 84.00 144 PRO A CA 1
ATOM 1097 C C . PRO A 1 144 ? -24.997 -6.217 1.774 1.00 84.00 144 PRO A C 1
ATOM 1099 O O . PRO A 1 144 ? -25.241 -5.470 2.724 1.00 84.00 144 PRO A O 1
ATOM 1102 N N . GLU A 1 145 ? -25.130 -7.546 1.860 1.00 86.06 145 GLU A N 1
ATOM 1103 C CA . GLU A 1 145 ? -25.462 -8.247 3.108 1.00 86.06 145 GLU A CA 1
ATOM 1104 C C . GLU A 1 145 ? -24.223 -8.394 4.008 1.00 86.06 145 GLU A C 1
ATOM 1106 O O . GLU A 1 145 ? -24.322 -8.403 5.240 1.00 86.06 145 GLU A O 1
ATOM 1111 N N . ALA A 1 146 ? -23.033 -8.466 3.404 1.00 89.50 146 ALA A N 1
ATOM 1112 C CA . ALA A 1 146 ? -21.768 -8.591 4.117 1.00 89.50 146 ALA A CA 1
ATOM 1113 C C . ALA A 1 146 ? -21.198 -7.235 4.561 1.00 89.50 146 ALA A C 1
ATOM 1115 O O . ALA A 1 146 ? -20.641 -7.127 5.661 1.00 89.50 146 ALA A O 1
ATOM 1116 N N . VAL A 1 147 ? -21.327 -6.200 3.722 1.00 94.56 147 VAL A N 1
ATOM 1117 C CA . VAL A 1 147 ? -20.810 -4.851 3.981 1.00 94.56 147 VAL A CA 1
ATOM 1118 C C . VAL A 1 147 ? -21.826 -3.792 3.556 1.00 94.56 147 VAL A C 1
ATOM 1120 O O . VAL A 1 147 ? -22.136 -3.627 2.382 1.00 94.56 147 VAL A O 1
ATOM 1123 N N . SER A 1 148 ? -22.278 -2.983 4.516 1.00 95.06 148 SER A N 1
ATOM 1124 C CA . SER A 1 148 ? -23.118 -1.810 4.250 1.00 95.06 148 SER A CA 1
ATOM 1125 C C . SER A 1 148 ? -22.308 -0.527 4.410 1.00 95.06 148 SER A C 1
ATOM 1127 O O . SER A 1 148 ? -21.670 -0.321 5.445 1.00 95.06 148 SER A O 1
ATOM 1129 N N . ILE A 1 149 ? -22.329 0.340 3.393 1.00 97.00 149 ILE A N 1
ATOM 1130 C CA . ILE A 1 149 ? -21.594 1.610 3.374 1.00 97.00 149 ILE A CA 1
ATOM 1131 C C . ILE A 1 149 ? -22.574 2.764 3.189 1.00 97.00 149 ILE A C 1
ATOM 1133 O O . ILE A 1 149 ? -23.273 2.854 2.177 1.00 97.00 149 ILE A O 1
ATOM 1137 N N . VAL A 1 150 ? -22.573 3.690 4.147 1.00 96.19 150 VAL A N 1
ATOM 1138 C CA . VAL A 1 150 ? -23.357 4.926 4.085 1.00 96.19 150 VAL A CA 1
ATOM 1139 C C . VAL A 1 150 ? -22.423 6.121 4.210 1.00 96.19 150 VAL A C 1
ATOM 1141 O O . VAL A 1 150 ? -21.660 6.247 5.165 1.00 96.19 150 VAL A O 1
ATOM 1144 N N . ARG A 1 151 ? -22.477 7.018 3.233 1.00 96.88 151 ARG A N 1
ATOM 1145 C CA . ARG A 1 151 ? -21.734 8.274 3.177 1.00 96.88 151 ARG A CA 1
ATOM 1146 C C . ARG A 1 151 ? -22.568 9.386 3.806 1.00 96.88 151 ARG A C 1
ATOM 1148 O O . ARG A 1 151 ? -23.646 9.686 3.301 1.00 96.88 151 ARG A O 1
ATOM 1155 N N . GLY A 1 152 ? -22.056 10.023 4.855 1.00 94.81 152 GLY A N 1
ATOM 1156 C CA . GLY A 1 152 ? -22.683 11.214 5.430 1.00 94.81 152 GLY A CA 1
ATOM 1157 C C . GLY A 1 152 ? -22.511 12.460 4.555 1.00 94.81 152 GLY A C 1
ATOM 1158 O O . GLY A 1 152 ? -21.873 12.433 3.495 1.00 94.81 152 GLY A O 1
ATOM 1159 N N . SER A 1 153 ? -23.032 13.583 5.033 1.00 93.00 153 SER A N 1
ATOM 1160 C CA . SER A 1 153 ? -22.876 14.901 4.423 1.00 93.00 153 SER A CA 1
ATOM 1161 C C . SER A 1 153 ? -21.798 15.746 5.122 1.00 93.00 153 SER A C 1
ATOM 1163 O O . SER A 1 153 ? -21.228 15.375 6.155 1.00 93.00 153 SER A O 1
ATOM 1165 N N . VAL A 1 154 ? -21.467 16.883 4.509 1.00 89.25 154 VAL A N 1
ATOM 1166 C CA . VAL A 1 154 ? -20.576 17.908 5.062 1.00 89.25 154 VAL A CA 1
ATOM 1167 C C . VAL A 1 154 ? -21.292 19.243 4.961 1.00 89.25 154 VAL A C 1
ATOM 1169 O O . VAL A 1 154 ? -21.794 19.591 3.892 1.00 89.25 154 VAL A O 1
ATOM 1172 N N . ASN A 1 155 ? -21.304 19.999 6.056 1.00 83.69 155 ASN A N 1
ATOM 1173 C CA . ASN A 1 155 ? -21.830 21.357 6.051 1.00 83.69 155 ASN A CA 1
ATOM 1174 C C . ASN A 1 155 ? -20.739 22.361 5.644 1.00 83.69 155 ASN A C 1
ATOM 1176 O O . ASN A 1 155 ? -19.609 22.235 6.116 1.00 83.69 155 ASN A O 1
ATOM 1180 N N . PRO A 1 156 ? -21.069 23.418 4.877 1.00 77.56 156 PRO A N 1
ATOM 1181 C CA . PRO A 1 156 ? -20.104 24.448 4.468 1.00 77.56 156 PRO A CA 1
ATOM 1182 C C . PRO A 1 156 ? -19.397 25.165 5.627 1.00 77.56 156 PRO A C 1
ATOM 1184 O O . PRO A 1 156 ? -18.294 25.668 5.463 1.00 77.56 156 PRO A O 1
ATOM 1187 N N . ASN A 1 157 ? -20.026 25.204 6.804 1.00 76.44 157 ASN A N 1
ATOM 1188 C CA . ASN A 1 157 ? -19.485 25.863 7.997 1.00 76.44 157 ASN A CA 1
ATOM 1189 C C . ASN A 1 157 ? -18.520 24.966 8.795 1.00 76.44 157 ASN A C 1
ATOM 1191 O O . ASN A 1 157 ? -18.060 25.354 9.868 1.00 76.44 157 ASN A O 1
ATOM 1195 N N . MET A 1 158 ? -18.252 23.747 8.320 1.00 78.50 158 MET A N 1
ATOM 1196 C CA . MET A 1 158 ? -17.327 22.818 8.960 1.00 78.50 158 MET A CA 1
ATOM 1197 C C . MET A 1 158 ? -15.902 23.030 8.449 1.00 78.50 158 MET A C 1
ATOM 1199 O O . MET A 1 158 ? -15.668 23.239 7.267 1.00 78.50 158 MET A O 1
ATOM 1203 N N . MET A 1 159 ? -14.927 22.855 9.342 1.00 76.00 159 MET A N 1
ATOM 1204 C CA . MET A 1 159 ? -13.491 22.850 9.009 1.00 76.00 159 MET A CA 1
ATOM 1205 C C . MET A 1 159 ? -13.042 21.630 8.183 1.00 76.00 159 MET A C 1
ATOM 1207 O O . MET A 1 159 ? -11.873 21.529 7.812 1.00 76.00 159 MET A O 1
ATOM 1211 N N . ARG A 1 160 ? -13.928 20.648 8.017 1.00 82.12 160 ARG A N 1
ATOM 1212 C CA . ARG A 1 160 ? -13.698 19.390 7.309 1.00 82.12 160 ARG A CA 1
ATOM 1213 C C . ARG A 1 160 ? -14.445 19.465 5.983 1.00 82.12 160 ARG A C 1
ATOM 1215 O O . ARG A 1 160 ? -15.622 19.801 6.002 1.00 82.12 160 ARG A O 1
ATOM 1222 N N . GLU A 1 161 ? -13.790 19.112 4.885 1.00 85.75 161 GLU A N 1
ATOM 1223 C CA . GLU A 1 161 ? -14.352 19.090 3.528 1.00 85.75 161 GLU A CA 1
ATOM 1224 C C . GLU A 1 161 ? -14.811 17.680 3.106 1.00 85.75 161 GLU A C 1
ATOM 1226 O O . GLU A 1 161 ? -15.684 17.547 2.250 1.00 85.75 161 GLU A O 1
ATOM 1231 N N . GLU A 1 162 ? -14.284 16.615 3.728 1.00 91.44 162 GLU A N 1
ATOM 1232 C CA . GLU A 1 162 ? -14.703 15.232 3.441 1.00 91.44 162 GLU A CA 1
ATOM 1233 C C . GLU A 1 162 ? -15.687 14.666 4.477 1.00 91.44 162 GLU A C 1
ATOM 1235 O O . GLU A 1 162 ? -15.492 14.833 5.684 1.00 91.44 162 GLU A O 1
ATOM 1240 N N . PRO A 1 163 ? -16.727 13.921 4.066 1.00 93.81 163 PRO A N 1
ATOM 1241 C CA . PRO A 1 163 ? -17.640 13.290 5.012 1.00 93.81 163 PRO A CA 1
ATOM 1242 C C . PRO A 1 163 ? -16.997 12.097 5.725 1.00 93.81 163 PRO A C 1
ATOM 1244 O O . PRO A 1 163 ? -16.013 11.507 5.264 1.00 93.81 163 PRO A O 1
ATOM 1247 N N . TYR A 1 164 ? -17.596 11.714 6.853 1.00 96.38 164 TYR A N 1
ATOM 1248 C CA . TYR A 1 164 ? -17.427 10.364 7.380 1.00 96.38 164 TYR A CA 1
ATOM 1249 C C . TYR A 1 164 ? -18.326 9.391 6.616 1.00 96.38 164 TYR A C 1
ATOM 1251 O O . TYR A 1 164 ? -19.443 9.724 6.218 1.00 96.38 164 TYR A O 1
ATOM 1259 N N . TYR A 1 165 ? -17.831 8.173 6.455 1.00 97.69 165 TYR A N 1
ATOM 1260 C CA . TYR A 1 165 ? -18.582 7.012 6.013 1.00 97.69 165 TYR A CA 1
ATOM 1261 C C . TYR A 1 165 ? -18.822 6.123 7.229 1.00 97.69 165 TYR A C 1
ATOM 1263 O O . TYR A 1 165 ? -17.891 5.896 8.008 1.00 97.69 165 TYR A O 1
ATOM 1271 N N . GLN A 1 166 ? -20.042 5.616 7.375 1.00 97.38 166 GLN A N 1
ATOM 1272 C CA . GLN A 1 166 ? -20.330 4.483 8.239 1.00 97.38 166 GLN A CA 1
ATOM 1273 C C . GLN A 1 166 ? -20.202 3.207 7.413 1.00 97.38 166 GLN A C 1
ATOM 1275 O O . GLN A 1 166 ? -20.854 3.071 6.381 1.00 97.38 166 GLN A O 1
ATOM 1280 N N . VAL A 1 167 ? -19.369 2.284 7.881 1.00 97.88 167 VAL A N 1
ATOM 1281 C CA . VAL A 1 167 ? -19.228 0.939 7.328 1.00 97.88 167 VAL A CA 1
ATOM 1282 C C . VAL A 1 167 ? -19.675 -0.053 8.392 1.00 97.88 167 VAL A C 1
ATOM 1284 O O . VAL A 1 167 ? -19.107 -0.092 9.485 1.00 97.88 167 VAL A O 1
ATOM 1287 N N . THR A 1 168 ? -20.693 -0.843 8.084 1.00 96.38 168 THR A N 1
ATOM 1288 C CA . THR A 1 168 ? -21.213 -1.894 8.962 1.00 96.38 168 THR A CA 1
ATOM 1289 C C . THR A 1 168 ? -20.853 -3.246 8.371 1.00 96.38 168 THR A C 1
ATOM 1291 O O . THR A 1 168 ? -21.145 -3.502 7.206 1.00 96.38 168 THR A O 1
ATOM 1294 N N . VAL A 1 169 ? -20.224 -4.102 9.178 1.00 96.25 169 VAL A N 1
ATOM 1295 C CA . VAL A 1 169 ? -19.771 -5.438 8.770 1.00 96.25 169 VAL A CA 1
ATOM 1296 C C . VAL A 1 169 ? -20.327 -6.467 9.759 1.00 96.25 169 VAL A C 1
ATOM 1298 O O . VAL A 1 169 ? -19.691 -6.736 10.787 1.00 96.25 169 VAL A O 1
ATOM 1301 N N . PRO A 1 170 ? -21.529 -7.022 9.507 1.00 91.56 170 PRO A N 1
ATOM 1302 C CA . PRO A 1 170 ? -22.186 -7.942 10.433 1.00 91.56 170 PRO A CA 1
ATOM 1303 C C . PRO A 1 170 ? -21.369 -9.207 10.712 1.00 91.56 170 PRO A C 1
ATOM 1305 O O . PRO A 1 170 ? -21.292 -9.634 11.860 1.00 91.56 170 PRO A O 1
ATOM 1308 N N . GLY A 1 171 ? -20.688 -9.759 9.698 1.00 88.31 171 GLY A N 1
ATOM 1309 C CA . GLY A 1 171 ? -19.938 -11.019 9.808 1.00 88.31 171 GLY A CA 1
ATOM 1310 C C . GLY A 1 171 ? -18.782 -11.017 10.820 1.00 88.31 171 GLY A C 1
ATOM 1311 O O . GLY A 1 171 ? -18.371 -12.079 11.277 1.00 88.31 171 GLY A O 1
ATOM 1312 N N . ILE A 1 172 ? -18.276 -9.840 11.206 1.00 92.81 172 ILE A N 1
ATOM 1313 C CA . ILE A 1 172 ? -17.255 -9.674 12.263 1.00 92.81 172 ILE A CA 1
ATOM 1314 C C . ILE A 1 172 ? -17.752 -8.811 13.430 1.00 92.81 172 ILE A C 1
ATOM 1316 O O . ILE A 1 172 ? -16.967 -8.401 14.290 1.00 92.81 172 ILE A O 1
ATOM 1320 N N . ASP A 1 173 ? -19.053 -8.516 13.449 1.00 93.94 173 ASP A N 1
ATOM 1321 C CA . ASP A 1 173 ? -19.718 -7.635 14.402 1.00 93.94 173 ASP A CA 1
ATOM 1322 C C . ASP A 1 173 ? -18.968 -6.305 14.596 1.00 93.94 173 ASP A C 1
ATOM 1324 O O . ASP A 1 173 ? -18.464 -5.995 15.680 1.00 93.94 173 ASP A O 1
ATOM 1328 N N . LYS A 1 174 ? -18.818 -5.523 13.518 1.00 96.06 174 LYS A N 1
ATOM 1329 C CA . LYS A 1 174 ? -18.151 -4.210 13.570 1.00 96.06 174 LYS A CA 1
ATOM 1330 C C . LYS A 1 174 ? -18.975 -3.098 12.932 1.00 96.06 174 LYS A C 1
ATOM 1332 O O . LYS A 1 174 ? -19.602 -3.282 11.889 1.00 96.06 174 LYS A O 1
ATOM 1337 N N . VAL A 1 175 ? -18.902 -1.917 13.544 1.00 96.25 175 VAL A N 1
ATOM 1338 C CA . VAL A 1 175 ? -19.363 -0.637 12.988 1.00 96.25 175 VAL A CA 1
ATOM 1339 C C . VAL A 1 175 ? -18.183 0.328 12.972 1.00 96.25 175 VAL A C 1
ATOM 1341 O O . VAL A 1 175 ? -17.499 0.508 13.981 1.00 96.25 175 VAL A O 1
ATOM 1344 N N . ILE A 1 176 ? -17.908 0.920 11.813 1.00 98.00 176 ILE A N 1
ATOM 1345 C CA . ILE A 1 176 ? -16.683 1.675 11.551 1.00 98.00 176 ILE A CA 1
ATOM 1346 C C . ILE A 1 176 ? -17.046 3.050 10.997 1.00 98.00 176 ILE A C 1
ATOM 1348 O O . ILE A 1 176 ? -17.804 3.158 10.039 1.00 98.00 176 ILE A O 1
ATOM 1352 N N . LEU A 1 177 ? -16.468 4.102 11.570 1.00 97.75 177 LEU A N 1
ATOM 1353 C CA . LEU A 1 177 ? -16.590 5.476 11.094 1.00 97.75 177 LEU A CA 1
ATOM 1354 C C . LEU A 1 177 ? -15.249 5.910 10.503 1.00 97.75 177 LEU A C 1
ATOM 1356 O O . LEU A 1 177 ? -14.268 6.090 11.231 1.00 97.75 177 LEU A O 1
ATOM 1360 N N . VAL A 1 178 ? -15.200 6.093 9.184 1.00 97.00 178 VAL A N 1
ATOM 1361 C CA . VAL A 1 178 ? -13.971 6.408 8.440 1.00 97.00 178 VAL A CA 1
ATOM 1362 C C . VAL A 1 178 ? -14.110 7.711 7.658 1.00 97.00 178 VAL A C 1
ATOM 1364 O O . VAL A 1 178 ? -15.100 7.937 6.974 1.00 97.00 178 VAL A O 1
ATOM 1367 N N . CYS A 1 179 ? -13.098 8.575 7.731 1.00 94.31 179 CYS A N 1
ATOM 1368 C CA . CYS A 1 179 ? -13.037 9.821 6.966 1.00 94.31 179 CYS A CA 1
ATOM 1369 C C . CYS A 1 179 ? -11.735 9.890 6.173 1.00 94.31 179 CYS A C 1
ATOM 1371 O O . CYS A 1 179 ? -10.651 9.684 6.728 1.00 94.31 179 CYS A O 1
ATOM 1373 N N . GLN A 1 180 ? -11.847 10.204 4.883 1.00 91.81 180 GLN A N 1
ATOM 1374 C CA . GLN A 1 180 ? -10.708 10.241 3.966 1.00 91.81 180 GLN A CA 1
ATOM 1375 C C . GLN A 1 180 ? -9.830 11.488 4.138 1.00 91.81 180 GLN A C 1
ATOM 1377 O O . GLN A 1 180 ? -8.669 11.460 3.749 1.00 91.81 180 GLN A O 1
ATOM 1382 N N . GLU A 1 181 ? -10.322 12.564 4.757 1.00 88.62 181 GLU A N 1
ATOM 1383 C CA . GLU A 1 181 ? -9.518 13.774 4.961 1.00 88.62 181 GLU A CA 1
ATOM 1384 C C . GLU A 1 181 ? -8.348 13.534 5.930 1.00 88.62 181 GLU A C 1
ATOM 1386 O O . GLU A 1 181 ? -8.475 12.877 6.978 1.00 88.62 181 GLU A O 1
ATOM 1391 N N . TYR A 1 182 ? -7.196 14.107 5.581 1.00 83.38 182 TYR A N 1
ATOM 1392 C CA . TYR A 1 182 ? -5.972 14.057 6.368 1.00 83.38 182 TYR A CA 1
ATOM 1393 C C . TYR A 1 182 ? -6.191 14.548 7.809 1.00 83.38 182 TYR A C 1
ATOM 1395 O O . TYR A 1 182 ? -6.912 15.509 8.074 1.00 83.38 182 TYR A O 1
ATOM 1403 N N . GLY A 1 183 ? -5.577 13.860 8.774 1.00 81.12 183 GLY A N 1
ATOM 1404 C CA . GLY A 1 183 ? -5.678 14.190 10.201 1.00 81.12 183 GLY A CA 1
ATOM 1405 C C . GLY A 1 183 ? -6.958 13.715 10.904 1.00 81.12 183 GLY A C 1
ATOM 1406 O O . GLY A 1 183 ? -6.983 13.658 12.133 1.00 81.12 183 GLY A O 1
ATOM 1407 N N . ASN A 1 184 ? -8.000 13.296 10.175 1.00 88.38 184 ASN A N 1
ATOM 1408 C CA . ASN A 1 184 ? -9.190 12.699 10.790 1.00 88.38 184 ASN A CA 1
ATOM 1409 C C . ASN A 1 184 ? -8.922 11.248 11.234 1.00 88.38 184 ASN A C 1
ATOM 1411 O O . ASN A 1 184 ? -8.246 10.483 10.539 1.00 88.38 184 ASN A O 1
ATOM 1415 N N . ALA A 1 185 ? -9.448 10.870 12.401 1.00 91.56 185 ALA A N 1
ATOM 1416 C CA . ALA A 1 185 ? -9.314 9.522 12.952 1.00 91.56 185 ALA A CA 1
ATOM 1417 C C . ALA A 1 185 ? -10.373 8.573 12.373 1.00 91.56 185 ALA A C 1
ATOM 1419 O O . ALA A 1 185 ? -11.464 9.013 12.008 1.00 91.56 185 ALA A O 1
ATOM 1420 N N . THR A 1 186 ? -10.050 7.282 12.334 1.00 95.94 186 THR A N 1
ATOM 1421 C CA . THR A 1 186 ? -11.024 6.207 12.092 1.00 95.94 186 THR A CA 1
ATOM 1422 C C . THR A 1 186 ? -11.453 5.628 13.431 1.00 95.94 186 THR A C 1
ATOM 1424 O O . THR A 1 186 ? -10.603 5.394 14.291 1.00 95.94 186 THR A O 1
ATOM 1427 N N . PHE A 1 187 ? -12.748 5.408 13.620 1.00 95.44 187 PHE A N 1
ATOM 1428 C CA . PHE A 1 187 ? -13.287 4.793 14.830 1.00 95.44 187 PHE A CA 1
ATOM 1429 C C . PHE A 1 187 ? -13.865 3.425 14.488 1.00 95.44 187 PHE A C 1
ATOM 1431 O O . PHE A 1 187 ? -14.564 3.295 13.489 1.00 95.44 187 PHE A O 1
ATOM 1438 N N . VAL A 1 188 ? -13.563 2.416 15.297 1.00 96.50 188 VAL A N 1
ATOM 1439 C CA . VAL A 1 188 ? -14.042 1.039 15.122 1.00 96.50 188 VAL A CA 1
ATOM 1440 C C . VAL A 1 188 ? -14.719 0.619 16.416 1.00 96.50 188 VAL A C 1
ATOM 1442 O O . VAL A 1 188 ? -14.101 0.764 17.466 1.00 96.50 188 VAL A O 1
ATOM 1445 N N . PHE A 1 189 ? -15.940 0.096 16.350 1.00 94.75 189 PHE A N 1
ATOM 1446 C CA . PHE A 1 189 ? -16.710 -0.369 17.507 1.00 94.75 189 PHE A CA 1
ATOM 1447 C C . PHE A 1 189 ? -17.279 -1.769 17.278 1.00 94.75 189 PHE A C 1
ATOM 1449 O O . PHE A 1 189 ? -17.520 -2.156 16.131 1.00 94.75 189 PHE A O 1
ATOM 1456 N N . ASN A 1 190 ? -17.529 -2.509 18.361 1.00 93.44 190 ASN A N 1
ATOM 1457 C CA . ASN A 1 190 ? -18.317 -3.744 18.310 1.00 93.44 190 ASN A CA 1
ATOM 1458 C C . ASN A 1 190 ? -19.768 -3.439 17.929 1.00 93.44 190 ASN A C 1
ATOM 1460 O O . ASN A 1 190 ? -20.388 -2.529 18.482 1.00 93.44 190 ASN A O 1
ATOM 1464 N N . GLY A 1 191 ? -20.307 -4.198 16.980 1.00 90.44 191 GLY A N 1
ATOM 1465 C CA . GLY A 1 191 ? -21.652 -3.984 16.459 1.00 90.44 191 GLY A CA 1
ATOM 1466 C C . GLY A 1 191 ? -22.735 -4.270 17.496 1.00 90.44 191 GLY A C 1
ATOM 1467 O O . GLY A 1 191 ? -23.681 -3.493 17.608 1.00 90.44 191 GLY A O 1
ATOM 1468 N N . GLU A 1 192 ? -22.579 -5.331 18.285 1.00 88.19 192 GLU A N 1
ATOM 1469 C CA . GLU A 1 192 ? -23.491 -5.713 19.363 1.00 88.19 192 GLU A CA 1
ATOM 1470 C C . GLU A 1 192 ? -23.585 -4.600 20.402 1.00 88.19 192 GLU A C 1
ATOM 1472 O O . GLU A 1 192 ? -24.674 -4.107 20.681 1.00 88.19 192 GLU A O 1
ATOM 1477 N N . TRP A 1 193 ? -22.441 -4.083 20.852 1.00 87.44 193 TRP A N 1
ATOM 1478 C CA . TRP A 1 193 ? -22.399 -2.966 21.792 1.00 87.44 193 TRP A CA 1
ATOM 1479 C C . TRP A 1 193 ? -23.057 -1.691 21.237 1.00 87.44 193 TRP A C 1
ATOM 1481 O O . TRP A 1 193 ? -23.765 -0.984 21.957 1.00 87.44 193 TRP A O 1
ATOM 1491 N N . VAL A 1 194 ? -22.902 -1.405 19.939 1.00 87.31 194 VAL A N 1
ATOM 1492 C CA . VAL A 1 194 ? -23.597 -0.277 19.294 1.00 87.31 194 VAL A CA 1
ATOM 1493 C C . VAL A 1 194 ? -25.121 -0.490 19.271 1.00 87.31 194 VAL A C 1
ATOM 1495 O O . VAL A 1 194 ? -25.880 0.450 19.539 1.00 87.31 194 VAL A O 1
ATOM 1498 N N . ARG A 1 195 ? -25.587 -1.715 18.994 1.00 83.62 195 ARG A N 1
ATOM 1499 C CA . ARG A 1 195 ? -27.021 -2.066 18.972 1.00 83.62 195 ARG A CA 1
ATOM 1500 C C . ARG A 1 195 ? -27.654 -2.062 20.363 1.00 83.62 195 ARG A C 1
ATOM 1502 O O . ARG A 1 195 ? -28.793 -1.622 20.501 1.00 83.62 195 ARG A O 1
ATOM 1509 N N . GLU A 1 196 ? -26.936 -2.543 21.370 1.00 74.62 196 GLU A N 1
ATOM 1510 C CA . GLU A 1 196 ? -27.469 -2.747 22.718 1.00 74.62 196 GLU A CA 1
ATOM 1511 C C . GLU A 1 196 ? -27.287 -1.549 23.640 1.00 74.62 196 GLU A C 1
ATOM 1513 O O . GLU A 1 196 ? -28.184 -1.266 24.422 1.00 74.62 196 GLU A O 1
ATOM 1518 N N . GLN A 1 197 ? -26.149 -0.852 23.567 1.00 64.50 197 GLN A N 1
ATOM 1519 C CA . GLN A 1 197 ? -25.753 0.144 24.570 1.00 64.50 197 GLN A CA 1
ATOM 1520 C C . GLN A 1 197 ? -25.717 1.563 24.002 1.00 64.50 197 GLN A C 1
ATOM 1522 O O . GLN A 1 197 ? -26.305 2.470 24.584 1.00 64.50 197 GLN A O 1
ATOM 1527 N N . VAL A 1 198 ? -25.118 1.787 22.827 1.00 59.44 198 VAL A N 1
ATOM 1528 C CA . VAL A 1 198 ? -25.120 3.131 22.199 1.00 59.44 198 VAL A CA 1
ATOM 1529 C C . VAL A 1 198 ? -26.534 3.535 21.793 1.00 59.44 198 VAL A C 1
ATOM 1531 O O . VAL A 1 198 ? -26.957 4.658 22.041 1.00 59.44 198 VAL A O 1
ATOM 1534 N N . SER A 1 199 ? -27.308 2.577 21.285 1.00 52.91 199 SER A N 1
ATOM 1535 C CA . SER A 1 199 ? -28.727 2.766 20.974 1.00 52.91 199 SER A CA 1
ATOM 1536 C C . SER A 1 199 ? -29.637 2.783 22.217 1.00 52.91 199 SER A C 1
ATOM 1538 O O . SER A 1 199 ? -30.841 2.986 22.067 1.00 52.91 199 SER A O 1
ATOM 1540 N N . ALA A 1 200 ? -29.110 2.535 23.424 1.00 43.56 200 ALA A N 1
ATOM 1541 C CA . ALA A 1 200 ? -29.875 2.472 24.677 1.00 43.56 200 ALA A CA 1
ATOM 1542 C C . ALA A 1 200 ? -29.397 3.436 25.776 1.00 43.56 200 ALA A C 1
ATOM 1544 O O . ALA A 1 200 ? -30.028 3.477 26.833 1.00 43.56 200 ALA A O 1
ATOM 1545 N N . ASN A 1 201 ? -28.345 4.231 25.544 1.00 43.94 201 ASN A N 1
ATOM 1546 C CA . ASN A 1 201 ? -27.904 5.306 26.437 1.00 43.94 201 ASN A CA 1
ATOM 1547 C C . ASN A 1 201 ? -28.982 6.410 26.506 1.00 43.94 201 ASN A C 1
ATOM 1549 O O . ASN A 1 201 ? -28.895 7.435 25.837 1.00 43.94 201 ASN A O 1
ATOM 1553 N N . ARG A 1 202 ? -30.030 6.149 27.299 1.00 43.66 202 ARG A N 1
ATOM 1554 C CA . ARG A 1 202 ? -31.185 7.009 27.589 1.00 43.66 202 ARG A CA 1
ATOM 1555 C C . ARG A 1 202 ? -30.825 8.115 28.587 1.00 43.66 202 ARG A C 1
ATOM 1557 O O . ARG A 1 202 ? -30.402 7.799 29.701 1.00 43.66 202 ARG A O 1
ATOM 1564 N N . PRO A 1 203 ? -31.229 9.363 28.311 1.00 40.09 203 PRO A N 1
ATOM 1565 C CA . PRO A 1 203 ? -31.896 10.222 29.277 1.00 40.09 203 PRO A CA 1
ATOM 1566 C C . PRO A 1 203 ? -33.419 10.065 29.091 1.00 40.09 203 PRO A C 1
ATOM 1568 O O . PRO A 1 203 ? -34.016 10.608 28.171 1.00 40.09 203 PRO A O 1
ATOM 1571 N N . SER A 1 204 ? -34.070 9.329 29.999 1.00 44.47 204 SER A N 1
ATOM 1572 C CA . SER A 1 204 ? -35.536 9.134 30.067 1.00 44.47 204 SER A CA 1
ATOM 1573 C C . SER A 1 204 ? -36.210 8.419 28.874 1.00 44.47 204 SER A C 1
ATOM 1575 O O . SER A 1 204 ? -35.649 8.256 27.798 1.00 44.47 204 SER A O 1
ATOM 1577 N N . GLU A 1 205 ? -37.437 7.937 29.084 1.00 47.56 205 GLU A N 1
ATOM 1578 C CA . GLU A 1 205 ? -38.233 7.153 28.120 1.00 47.56 205 GLU A CA 1
ATOM 1579 C C . GLU A 1 205 ? -38.678 7.912 26.853 1.00 47.56 205 GLU A C 1
ATOM 1581 O O . GLU A 1 205 ? -39.291 7.300 25.982 1.00 47.56 205 GLU A O 1
ATOM 1586 N N . ASN A 1 206 ? -38.342 9.201 26.712 1.00 45.06 206 ASN A N 1
ATOM 1587 C CA . ASN A 1 206 ? -38.907 10.086 25.686 1.00 45.06 206 ASN A CA 1
ATOM 1588 C C . ASN A 1 206 ? -37.907 10.641 24.651 1.00 45.06 206 ASN A C 1
ATOM 1590 O O . ASN A 1 206 ? -38.322 11.425 23.799 1.00 45.06 206 ASN A O 1
ATOM 1594 N N . GLU A 1 207 ? -36.625 10.259 24.676 1.00 44.06 207 GLU A N 1
ATOM 1595 C CA . GLU A 1 207 ? -35.655 10.690 23.654 1.00 44.06 207 GLU A CA 1
ATOM 1596 C C . GLU A 1 207 ? -35.397 9.599 22.594 1.00 44.06 207 GLU A C 1
ATOM 1598 O O . GLU A 1 207 ? -35.244 8.420 22.938 1.00 44.06 207 GLU A O 1
ATOM 1603 N N . PRO A 1 208 ? -35.357 9.952 21.291 1.00 46.06 208 PRO A N 1
ATOM 1604 C CA . PRO A 1 208 ? -35.050 8.999 20.231 1.00 46.06 208 PRO A CA 1
ATOM 1605 C C . PRO A 1 208 ? -33.632 8.440 20.396 1.00 46.06 208 PRO A C 1
ATOM 1607 O O . PRO A 1 208 ? -32.710 9.141 20.808 1.00 46.06 208 PRO A O 1
ATOM 1610 N N . LYS A 1 209 ? -33.452 7.160 20.046 1.00 60.97 209 LYS A N 1
ATOM 1611 C CA . LYS A 1 209 ? -32.147 6.484 20.069 1.00 60.97 209 LYS A CA 1
ATOM 1612 C C . LYS A 1 209 ? -31.139 7.280 19.230 1.00 60.97 209 LYS A C 1
ATOM 1614 O O . LYS A 1 209 ? -31.315 7.372 18.018 1.00 60.97 209 LYS A O 1
ATOM 1619 N N . ARG A 1 210 ? -30.093 7.829 19.858 1.00 75.62 210 ARG A N 1
ATOM 1620 C CA . ARG A 1 210 ? -29.032 8.573 19.161 1.00 75.62 210 ARG A CA 1
ATOM 1621 C C . ARG A 1 210 ? -28.101 7.584 18.441 1.00 75.62 210 ARG A C 1
ATOM 1623 O O . ARG A 1 210 ? -27.427 6.805 19.118 1.00 75.62 210 ARG A O 1
ATOM 1630 N N . PRO A 1 211 ? -28.046 7.562 17.098 1.00 85.00 211 PRO A N 1
ATOM 1631 C CA . PRO A 1 211 ? -27.130 6.689 16.373 1.00 85.00 211 PRO A CA 1
ATOM 1632 C C . PRO A 1 211 ? -25.675 7.103 16.617 1.00 85.00 211 PRO A C 1
ATOM 1634 O O . PRO A 1 211 ? -25.374 8.265 16.886 1.00 85.00 211 PRO A O 1
ATOM 1637 N N . LEU A 1 212 ? -24.745 6.154 16.470 1.00 88.88 212 LEU A N 1
ATOM 1638 C CA . LEU A 1 212 ? -23.308 6.397 16.657 1.00 88.88 212 LEU A CA 1
ATOM 1639 C C . LEU A 1 212 ? -22.778 7.532 15.754 1.00 88.88 212 LEU A C 1
ATOM 1641 O O . LEU A 1 212 ? -21.838 8.232 16.122 1.00 88.88 212 LEU A O 1
ATOM 1645 N N . THR A 1 213 ? -23.394 7.735 14.587 1.00 91.12 213 THR A N 1
ATOM 1646 C CA . THR A 1 213 ? -23.065 8.806 13.635 1.00 91.12 213 THR A CA 1
ATOM 1647 C C . THR A 1 213 ? -23.288 10.206 14.180 1.00 91.12 213 THR A C 1
ATOM 1649 O O . THR A 1 213 ? -22.637 11.128 13.699 1.00 91.12 213 THR A O 1
ATOM 1652 N N . ASP A 1 214 ? -24.155 10.379 15.173 1.00 90.44 214 ASP A N 1
ATOM 1653 C CA . ASP A 1 214 ? -24.496 11.703 15.695 1.00 90.44 214 ASP A CA 1
ATOM 1654 C C . ASP A 1 214 ? -23.520 12.162 16.777 1.00 90.44 214 ASP A C 1
ATOM 1656 O O . ASP A 1 214 ? -23.565 13.318 17.192 1.00 90.44 214 ASP A O 1
ATOM 1660 N N . TYR A 1 215 ? -22.642 11.273 17.248 1.00 90.31 215 TYR A N 1
ATOM 1661 C CA . TYR A 1 215 ? -21.630 11.575 18.253 1.00 90.31 215 TYR A CA 1
ATOM 1662 C C . TYR A 1 215 ? -20.469 12.362 17.644 1.00 90.31 215 TYR A C 1
ATOM 1664 O O . TYR A 1 215 ? -19.955 12.016 16.577 1.00 90.31 215 TYR A O 1
ATOM 1672 N N . THR A 1 216 ? -20.008 13.399 18.340 1.00 89.81 216 THR A N 1
ATOM 1673 C CA . THR A 1 216 ? -18.811 14.147 17.945 1.00 89.81 216 THR A CA 1
ATOM 1674 C C . THR A 1 216 ? -17.544 13.315 18.160 1.00 89.81 216 THR A C 1
ATOM 1676 O O . THR A 1 216 ? -17.555 12.256 18.797 1.00 89.81 216 THR A O 1
ATOM 1679 N N . LYS A 1 217 ? -16.400 13.782 17.649 1.00 89.31 217 LYS A N 1
ATOM 1680 C CA . LYS A 1 217 ? -15.118 13.078 17.834 1.00 89.31 217 LYS A CA 1
ATOM 1681 C C . LYS A 1 217 ? -14.745 12.951 19.311 1.00 89.31 217 LYS A C 1
ATOM 1683 O O . LYS A 1 217 ? -14.161 11.933 19.699 1.00 89.31 217 LYS A O 1
ATOM 1688 N N . GLU A 1 218 ? -15.077 13.950 20.117 1.00 87.00 218 GLU A N 1
ATOM 1689 C CA . GLU A 1 218 ? -14.737 14.013 21.532 1.00 87.00 218 GLU A CA 1
ATOM 1690 C C . GLU A 1 218 ? -15.624 13.044 22.302 1.00 87.00 218 GLU A C 1
ATOM 1692 O O . GLU A 1 218 ? -15.126 12.286 23.136 1.00 87.00 218 GLU A O 1
ATOM 1697 N N . GLU A 1 219 ? -16.914 12.992 21.965 1.00 88.38 219 GLU A N 1
ATOM 1698 C CA . GLU A 1 219 ? -17.846 12.038 22.553 1.00 88.38 219 GLU A CA 1
ATOM 1699 C C . GLU A 1 219 ? -17.492 10.594 22.170 1.00 88.38 219 GLU A C 1
ATOM 1701 O O . GLU A 1 219 ? -17.439 9.736 23.046 1.00 88.38 219 GLU A O 1
ATOM 1706 N N . LEU A 1 220 ? -17.150 10.317 20.905 1.00 91.25 220 LEU A N 1
ATOM 1707 C CA . LEU A 1 220 ? -16.664 8.997 20.474 1.00 91.25 220 LEU A CA 1
ATOM 1708 C C . LEU A 1 220 ? -15.370 8.605 21.200 1.00 91.25 220 LEU A C 1
ATOM 1710 O O . LEU A 1 220 ? -15.203 7.463 21.628 1.00 91.25 220 LEU A O 1
ATOM 1714 N N . SER A 1 221 ? -14.449 9.557 21.367 1.00 89.06 221 SER A N 1
ATOM 1715 C CA . SER A 1 221 ? -13.204 9.330 22.110 1.00 89.06 221 SER A CA 1
ATOM 1716 C C . SER A 1 221 ? -13.475 9.047 23.587 1.00 89.06 221 SER A C 1
ATOM 1718 O O . SER A 1 221 ? -12.805 8.200 24.178 1.00 89.06 221 SER A O 1
ATOM 1720 N N . LYS A 1 222 ? -14.466 9.724 24.176 1.00 87.00 222 LYS A N 1
ATOM 1721 C CA . LYS A 1 222 ? -14.921 9.478 25.544 1.00 87.00 222 LYS A CA 1
ATOM 1722 C C . LYS A 1 222 ? -15.571 8.100 25.675 1.00 87.00 222 LYS A C 1
ATOM 1724 O O . LYS A 1 222 ? -15.184 7.361 26.568 1.00 87.00 222 LYS A O 1
ATOM 1729 N N . LEU A 1 223 ? -16.450 7.707 24.749 1.00 87.69 223 LEU A N 1
ATOM 1730 C CA . LEU A 1 223 ? -17.062 6.372 24.730 1.00 87.69 223 LEU A CA 1
ATOM 1731 C C . LEU A 1 223 ? -16.013 5.257 24.721 1.00 87.69 223 LEU A C 1
ATOM 1733 O O . LEU A 1 223 ? -16.135 4.301 25.481 1.00 87.69 223 LEU A O 1
ATOM 1737 N N . ILE A 1 224 ? -14.966 5.407 23.905 1.00 89.75 224 ILE A N 1
ATOM 1738 C CA . ILE A 1 224 ? -13.842 4.462 23.843 1.00 89.75 224 ILE A CA 1
ATOM 1739 C C . ILE A 1 224 ? -13.044 4.465 25.147 1.00 89.75 224 ILE A C 1
ATOM 1741 O O . ILE A 1 224 ? -12.645 3.410 25.626 1.00 89.75 224 ILE A O 1
ATOM 1745 N N . LYS A 1 225 ? -12.803 5.640 25.736 1.00 85.50 225 LYS A N 1
ATOM 1746 C CA . LYS A 1 225 ? -12.085 5.749 27.010 1.00 85.50 225 LYS A CA 1
ATOM 1747 C C . LYS A 1 225 ? -12.850 5.079 28.154 1.00 85.50 225 LYS A C 1
ATOM 1749 O O . LYS A 1 225 ? -12.230 4.420 28.983 1.00 85.50 225 LYS A O 1
ATOM 1754 N N . ASP A 1 226 ? -14.166 5.251 28.176 1.00 84.75 226 ASP A N 1
ATOM 1755 C CA . ASP A 1 226 ? -15.048 4.696 29.199 1.00 84.75 226 ASP A CA 1
ATOM 1756 C C . ASP A 1 226 ? -15.291 3.189 28.966 1.00 84.75 226 ASP A C 1
ATOM 1758 O O . ASP A 1 226 ? -15.516 2.449 29.919 1.00 84.75 226 ASP A O 1
ATOM 1762 N N . ASN A 1 227 ? -15.182 2.718 27.715 1.00 85.69 227 ASN A N 1
ATOM 1763 C CA . ASN A 1 227 ? -15.405 1.325 27.308 1.00 85.69 227 ASN A CA 1
ATOM 1764 C C . ASN A 1 227 ? -14.268 0.815 26.391 1.00 85.69 227 ASN A C 1
ATOM 1766 O O . ASN A 1 227 ? -14.486 0.567 25.200 1.00 85.69 227 ASN A O 1
ATOM 1770 N N . PRO A 1 228 ? -13.043 0.624 26.917 1.00 84.12 228 PRO A N 1
ATOM 1771 C CA . PRO A 1 228 ? -11.849 0.340 26.110 1.00 84.12 228 PRO A CA 1
ATOM 1772 C C . PRO A 1 228 ? -11.861 -1.020 25.396 1.00 84.12 228 PRO A C 1
ATOM 1774 O O . PRO A 1 228 ? -11.028 -1.259 24.526 1.00 84.12 228 PRO A O 1
ATOM 1777 N N . GLU A 1 229 ? -12.785 -1.916 25.747 1.00 87.25 229 GLU A N 1
ATOM 1778 C CA . GLU A 1 229 ? -12.984 -3.216 25.090 1.00 87.25 229 GLU A CA 1
ATOM 1779 C C . GLU A 1 229 ? -14.052 -3.180 23.987 1.00 87.25 229 GLU A C 1
ATOM 1781 O O . GLU A 1 229 ? -14.295 -4.191 23.334 1.00 87.25 229 GLU A O 1
ATOM 1786 N N . GLN A 1 230 ? -14.699 -2.029 23.778 1.00 89.38 230 GLN A N 1
ATOM 1787 C CA . GLN A 1 230 ? -15.843 -1.900 22.872 1.00 89.38 230 GLN A CA 1
ATOM 1788 C C . GLN A 1 230 ? -15.555 -1.055 21.636 1.00 89.38 230 GLN A C 1
ATOM 1790 O O . GLN A 1 230 ? -16.338 -1.070 20.684 1.00 89.38 230 GLN A O 1
ATOM 1795 N N . GLY A 1 231 ? -14.423 -0.352 21.609 1.00 91.56 231 GLY A N 1
ATOM 1796 C CA . GLY A 1 231 ? -13.985 0.345 20.414 1.00 91.56 231 GLY A CA 1
ATOM 1797 C C . GLY A 1 231 ? -12.551 0.850 20.465 1.00 91.56 231 GLY A C 1
ATOM 1798 O O . GLY A 1 231 ? -11.896 0.850 21.502 1.00 91.56 231 GLY A O 1
ATOM 1799 N N . ALA A 1 232 ? -12.059 1.299 19.314 1.00 92.94 232 ALA A N 1
ATOM 1800 C CA . ALA A 1 232 ? -10.740 1.890 19.150 1.00 92.94 232 ALA A CA 1
ATOM 1801 C C . ALA A 1 232 ? -10.787 3.149 18.286 1.00 92.94 232 ALA A C 1
ATOM 1803 O O . ALA A 1 232 ? -11.504 3.234 17.287 1.00 92.94 232 ALA A O 1
ATOM 1804 N N . ARG A 1 233 ? -9.937 4.114 18.653 1.00 92.56 233 ARG A N 1
ATOM 1805 C CA . ARG A 1 233 ? -9.661 5.323 17.877 1.00 92.56 233 ARG A CA 1
ATOM 1806 C C . ARG A 1 233 ? -8.312 5.169 17.192 1.00 92.56 233 ARG A C 1
ATOM 1808 O O . ARG A 1 233 ? -7.272 5.153 17.848 1.00 92.56 233 ARG A O 1
ATOM 1815 N N . ILE A 1 234 ? -8.332 5.105 15.869 1.00 91.44 234 ILE A N 1
ATOM 1816 C CA . ILE A 1 234 ? -7.159 4.856 15.038 1.00 91.44 234 ILE A CA 1
ATOM 1817 C C . ILE A 1 234 ? -6.738 6.163 14.377 1.00 91.44 234 ILE A C 1
ATOM 1819 O O . ILE A 1 234 ? -7.426 6.711 13.511 1.00 91.44 234 ILE A O 1
ATOM 1823 N N . LEU A 1 235 ? -5.589 6.677 14.810 1.00 86.88 235 LEU A N 1
ATOM 1824 C CA . LEU A 1 235 ? -4.966 7.851 14.210 1.00 86.88 235 LEU A CA 1
ATOM 1825 C C . LEU A 1 235 ? -4.255 7.478 12.913 1.00 86.88 235 LEU A C 1
ATOM 1827 O O . LEU A 1 235 ? -3.704 6.385 12.774 1.00 86.88 235 LEU A O 1
ATOM 1831 N N . THR A 1 236 ? -4.206 8.430 11.987 1.00 81.62 236 THR A N 1
ATOM 1832 C CA . THR A 1 236 ? -3.536 8.229 10.705 1.00 81.62 236 THR A CA 1
ATOM 1833 C C . THR A 1 236 ? -2.024 8.415 10.855 1.00 81.62 236 THR A C 1
ATOM 1835 O O . THR A 1 236 ? -1.498 9.506 10.656 1.00 81.62 236 THR A O 1
ATOM 1838 N N . LYS A 1 237 ? -1.337 7.351 11.287 1.00 80.75 237 LYS A N 1
ATOM 1839 C CA . LYS A 1 237 ? 0.128 7.246 11.437 1.00 80.75 237 LYS A CA 1
ATOM 1840 C C . LYS A 1 237 ? 0.656 6.077 10.587 1.00 80.75 237 LYS A C 1
ATOM 1842 O O . LYS A 1 237 ? -0.140 5.302 10.064 1.00 80.75 237 LYS A O 1
ATOM 1847 N N . LYS A 1 238 ? 1.982 5.882 10.522 1.00 71.19 238 LYS A N 1
ATOM 1848 C CA . LYS A 1 238 ? 2.637 4.799 9.747 1.00 71.19 238 LYS A CA 1
ATOM 1849 C C . LYS A 1 238 ? 2.063 3.387 9.986 1.00 71.19 238 LYS A C 1
ATOM 1851 O O . LYS A 1 238 ? 2.065 2.572 9.075 1.00 71.19 238 LYS A O 1
ATOM 1856 N N . ASN A 1 239 ? 1.509 3.111 11.171 1.00 81.31 239 ASN A N 1
ATOM 1857 C CA . ASN A 1 239 ? 0.937 1.802 11.530 1.00 81.31 239 ASN A CA 1
ATOM 1858 C C . ASN A 1 239 ? -0.589 1.714 11.344 1.00 81.31 239 ASN A C 1
ATOM 1860 O O . ASN A 1 239 ? -1.217 0.812 11.893 1.00 81.31 239 ASN A O 1
ATOM 1864 N N . PHE A 1 240 ? -1.206 2.653 10.617 1.00 88.31 240 PHE A N 1
ATOM 1865 C CA . PHE A 1 240 ? -2.662 2.741 10.467 1.00 88.31 240 PHE A CA 1
ATOM 1866 C C . PHE A 1 240 ? -3.297 1.409 10.050 1.00 88.31 240 PHE A C 1
ATOM 1868 O O . PHE A 1 240 ? -4.202 0.935 10.730 1.00 88.31 240 PHE A O 1
ATOM 1875 N N . THR A 1 241 ? -2.797 0.786 8.979 1.00 88.56 241 THR A N 1
ATOM 1876 C CA . THR A 1 241 ? -3.369 -0.452 8.427 1.00 88.56 241 THR A CA 1
ATOM 1877 C C . THR A 1 241 ? -3.270 -1.609 9.419 1.00 88.56 241 THR A C 1
ATOM 1879 O O . THR A 1 241 ? -4.254 -2.302 9.657 1.00 88.56 241 THR A O 1
ATOM 1882 N N . ALA A 1 242 ? -2.126 -1.767 10.089 1.00 86.50 242 ALA A N 1
ATOM 1883 C CA . ALA A 1 242 ? -1.956 -2.807 11.103 1.00 86.50 242 ALA A CA 1
ATOM 1884 C C . ALA A 1 242 ? -2.885 -2.596 12.313 1.00 86.50 242 ALA A C 1
ATOM 1886 O O . ALA A 1 242 ? -3.497 -3.540 12.813 1.00 86.50 242 ALA A O 1
ATOM 1887 N N . ASN A 1 243 ? -3.038 -1.345 12.748 1.00 89.19 243 ASN A N 1
ATOM 1888 C CA . ASN A 1 243 ? -3.941 -0.969 13.831 1.00 89.19 243 ASN A CA 1
ATOM 1889 C C . ASN A 1 243 ? -5.409 -1.199 13.467 1.00 89.19 243 ASN A C 1
ATOM 1891 O O . ASN A 1 243 ? -6.184 -1.645 14.312 1.00 89.19 243 ASN A O 1
ATOM 1895 N N . LEU A 1 244 ? -5.775 -0.934 12.212 1.00 91.62 244 LEU A N 1
ATOM 1896 C CA . LEU A 1 244 ? -7.100 -1.213 11.675 1.00 91.62 244 LEU A CA 1
ATOM 1897 C C . LEU A 1 244 ? -7.397 -2.709 11.710 1.00 91.62 244 LEU A C 1
ATOM 1899 O O . LEU A 1 244 ? -8.378 -3.108 12.328 1.00 91.62 244 LEU A O 1
ATOM 1903 N N . VAL A 1 245 ? -6.516 -3.541 11.152 1.00 90.44 245 VAL A N 1
ATOM 1904 C CA . VAL A 1 245 ? -6.674 -5.004 11.171 1.00 90.44 245 VAL A CA 1
ATOM 1905 C C . VAL A 1 245 ? -6.775 -5.537 12.604 1.00 90.44 245 VAL A C 1
ATOM 1907 O O . VAL A 1 245 ? -7.629 -6.374 12.891 1.00 90.44 245 VAL A O 1
ATOM 1910 N N . ASN A 1 246 ? -5.950 -5.036 13.527 1.00 90.00 246 ASN A N 1
ATOM 1911 C CA . ASN A 1 246 ? -6.012 -5.434 14.932 1.00 90.00 246 ASN A CA 1
ATOM 1912 C C . ASN A 1 246 ? -7.354 -5.049 15.588 1.00 90.00 246 ASN A C 1
ATOM 1914 O O . ASN A 1 246 ? -7.942 -5.872 16.285 1.00 90.00 246 ASN A O 1
ATOM 1918 N N . ALA A 1 247 ? -7.873 -3.844 15.333 1.00 90.81 247 ALA A N 1
ATOM 1919 C CA . ALA A 1 247 ? -9.176 -3.420 15.848 1.00 90.81 247 ALA A CA 1
ATOM 1920 C C . ALA A 1 247 ? -10.337 -4.245 15.261 1.00 90.81 247 ALA A C 1
ATOM 1922 O O . ALA A 1 247 ? -11.250 -4.625 15.990 1.00 90.81 247 ALA A O 1
ATOM 1923 N N . LEU A 1 248 ? -10.279 -4.590 13.970 1.00 91.81 248 LEU A N 1
ATOM 1924 C CA . LEU A 1 248 ? -11.269 -5.460 13.323 1.00 91.81 248 LEU A CA 1
ATOM 1925 C C . LEU A 1 248 ? -11.282 -6.874 13.928 1.00 91.81 248 LEU A C 1
ATOM 1927 O O . LEU A 1 248 ? -12.348 -7.460 14.082 1.00 91.81 248 LEU A O 1
ATOM 1931 N N . LYS A 1 249 ? -10.121 -7.385 14.365 1.00 90.56 249 LYS A N 1
ATOM 1932 C CA . LYS A 1 249 ? -9.983 -8.658 15.103 1.00 90.56 249 LYS A CA 1
ATOM 1933 C C . LYS A 1 249 ? -10.426 -8.575 16.579 1.00 90.56 249 LYS A C 1
ATOM 1935 O O . LYS A 1 249 ? -10.312 -9.565 17.294 1.00 90.56 249 LYS A O 1
ATOM 1940 N N . GLY A 1 250 ? -10.899 -7.416 17.055 1.00 84.50 250 GLY A N 1
ATOM 1941 C CA . GLY A 1 250 ? -11.314 -7.188 18.450 1.00 84.50 250 GLY A CA 1
ATOM 1942 C C . GLY A 1 250 ? -10.187 -6.740 19.393 1.00 84.50 250 GLY A C 1
ATOM 1943 O O . GLY A 1 250 ? -10.363 -6.673 20.608 1.00 84.50 250 GLY A O 1
ATOM 1944 N N . GLY A 1 251 ? -9.003 -6.422 18.866 1.00 79.38 251 GLY A N 1
ATOM 1945 C CA . GLY A 1 251 ? -7.854 -5.951 19.638 1.00 79.38 251 GLY A CA 1
ATOM 1946 C C . GLY A 1 251 ? -7.912 -4.455 19.961 1.00 79.38 251 GLY A C 1
ATOM 1947 O O . GLY A 1 251 ? -7.113 -3.690 19.430 1.00 79.38 251 GLY A O 1
ATOM 1948 N N . PHE A 1 252 ? -8.802 -4.024 20.857 1.00 79.88 252 PHE A N 1
ATOM 1949 C CA . PHE A 1 252 ? -9.036 -2.592 21.132 1.00 79.88 252 PHE A CA 1
ATOM 1950 C C . PHE A 1 252 ? -8.035 -1.900 22.079 1.00 79.88 252 PHE A C 1
ATOM 1952 O O . PHE A 1 252 ? -8.027 -0.677 22.191 1.00 79.88 252 PHE A O 1
ATOM 1959 N N . SER A 1 253 ? -7.132 -2.643 22.730 1.00 65.31 253 SER A N 1
ATOM 1960 C CA . SER A 1 253 ? -6.176 -2.063 23.689 1.00 65.31 253 SER A CA 1
ATOM 1961 C C . SER A 1 253 ? -5.249 -1.014 23.048 1.00 65.31 253 SER A C 1
ATOM 1963 O O . SER A 1 253 ? -4.405 -1.341 22.212 1.00 65.31 253 SER A O 1
ATOM 1965 N N . GLN A 1 254 ? -5.341 0.242 23.503 1.00 56.66 254 GLN A N 1
ATOM 1966 C CA . GLN A 1 254 ? -4.580 1.385 22.971 1.00 56.66 254 GLN A CA 1
ATOM 1967 C C . GLN A 1 254 ? -3.053 1.185 23.030 1.00 56.66 254 GLN A C 1
ATOM 1969 O O . GLN A 1 254 ? -2.339 1.547 22.098 1.00 56.66 254 GLN A O 1
ATOM 1974 N N . GLN A 1 255 ? -2.547 0.499 24.064 1.00 49.00 255 GLN A N 1
ATOM 1975 C CA . GLN A 1 255 ? -1.123 0.147 24.187 1.00 49.00 255 GLN A CA 1
ATOM 1976 C C . GLN A 1 255 ? -0.638 -0.831 23.101 1.00 49.00 255 GLN A C 1
ATOM 1978 O O . GLN A 1 255 ? 0.557 -0.863 22.799 1.00 49.00 255 GLN A O 1
ATOM 1983 N N . LYS A 1 256 ? -1.538 -1.638 22.518 1.00 51.19 256 LYS A N 1
ATOM 1984 C CA . LYS A 1 256 ? -1.232 -2.504 21.367 1.00 51.19 256 LYS A CA 1
ATOM 1985 C C . LYS A 1 256 ? -1.230 -1.725 20.046 1.00 51.19 256 LYS A C 1
ATOM 1987 O O . LYS A 1 256 ? -0.552 -2.153 19.122 1.00 51.19 256 LYS A O 1
ATOM 1992 N N . LEU A 1 257 ? -1.934 -0.590 19.980 1.00 51.94 257 LEU A N 1
ATOM 1993 C CA . LEU A 1 257 ? -2.058 0.262 18.789 1.00 51.94 257 LEU A CA 1
ATOM 1994 C C . LEU A 1 257 ? -0.923 1.306 18.670 1.00 51.94 257 LEU A C 1
ATOM 1996 O O . LEU A 1 257 ? -0.580 1.725 17.566 1.00 51.94 257 LEU A O 1
ATOM 2000 N N . ASP A 1 258 ? -0.313 1.727 19.784 1.00 42.62 258 ASP A N 1
ATOM 2001 C CA . ASP A 1 258 ? 0.812 2.683 19.779 1.00 42.62 258 ASP A CA 1
ATOM 2002 C C . ASP A 1 258 ? 2.197 2.027 19.611 1.00 42.62 258 ASP A C 1
ATOM 2004 O O . ASP A 1 258 ? 3.181 2.712 19.320 1.00 42.62 258 ASP A O 1
ATOM 2008 N N . LYS A 1 259 ? 2.301 0.699 19.750 1.00 37.66 259 LYS A N 1
ATOM 2009 C CA . LYS A 1 259 ? 3.533 -0.043 19.442 1.00 37.66 259 LYS A CA 1
ATOM 2010 C C . LYS A 1 259 ? 3.578 -0.362 17.944 1.00 37.66 259 LYS A C 1
ATOM 2012 O O . LYS A 1 259 ? 2.537 -0.690 17.380 1.00 37.66 259 LYS A O 1
ATOM 2017 N N . PRO A 1 260 ? 4.747 -0.303 17.276 1.00 35.34 260 PRO A N 1
ATOM 2018 C CA . PRO A 1 260 ? 4.880 -0.867 15.941 1.00 35.34 260 PRO A CA 1
ATOM 2019 C C . PRO A 1 260 ? 4.466 -2.334 15.992 1.00 35.34 260 PRO A C 1
ATOM 2021 O O . PRO A 1 260 ? 5.130 -3.176 16.606 1.00 35.34 260 PRO A O 1
ATOM 2024 N N . VAL A 1 261 ? 3.321 -2.625 15.380 1.00 36.16 261 VAL A N 1
ATOM 2025 C CA . VAL A 1 261 ? 2.943 -3.993 15.079 1.00 36.16 261 VAL A CA 1
ATOM 2026 C C . VAL A 1 261 ? 3.883 -4.414 13.956 1.00 36.16 261 VAL A C 1
ATOM 2028 O O . VAL A 1 261 ? 3.652 -4.081 12.799 1.00 36.16 261 VAL A O 1
ATOM 2031 N N . ASP A 1 262 ? 5.004 -5.049 14.291 1.00 37.53 262 ASP A N 1
ATOM 2032 C CA . ASP A 1 262 ? 5.834 -5.700 13.291 1.00 37.53 262 ASP A CA 1
ATOM 2033 C C . ASP A 1 262 ? 5.010 -6.809 12.626 1.00 37.53 262 ASP A C 1
ATOM 2035 O O . ASP A 1 262 ? 4.608 -7.812 13.200 1.00 37.53 262 ASP A O 1
ATOM 2039 N N . THR A 1 263 ? 4.669 -6.576 11.372 1.00 39.16 263 THR A N 1
ATOM 2040 C CA . THR A 1 263 ? 3.753 -7.416 10.607 1.00 39.16 263 THR A CA 1
ATOM 2041 C C . THR A 1 263 ? 4.301 -8.826 10.361 1.00 39.16 263 THR A C 1
ATOM 2043 O O . THR A 1 263 ? 3.572 -9.679 9.861 1.00 39.16 263 THR A O 1
ATOM 2046 N N . ARG A 1 264 ? 5.532 -9.144 10.803 1.00 41.91 264 ARG A N 1
ATOM 2047 C CA . ARG A 1 264 ? 6.046 -10.522 10.860 1.00 41.91 264 ARG A CA 1
ATOM 2048 C C . ARG A 1 264 ? 5.302 -11.396 11.877 1.00 41.91 264 ARG A C 1
ATOM 2050 O O . ARG A 1 264 ? 5.353 -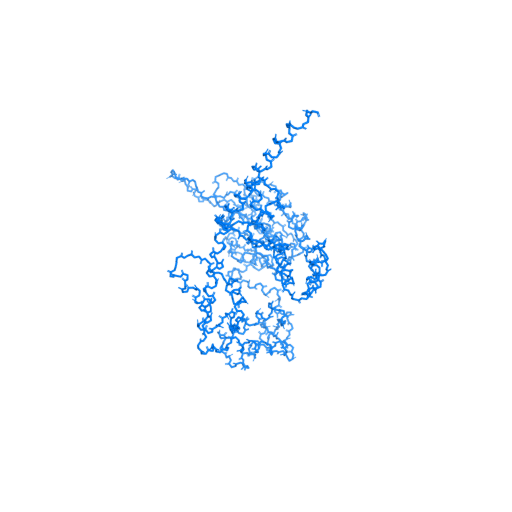12.616 11.743 1.00 41.91 264 ARG A O 1
ATOM 2057 N N . TYR A 1 265 ? 4.573 -10.824 12.848 1.00 38.94 265 TYR A N 1
ATOM 2058 C CA . TYR A 1 265 ? 3.720 -11.594 13.775 1.00 38.94 265 TYR A CA 1
ATOM 2059 C C . TYR A 1 265 ? 2.338 -11.977 13.217 1.00 38.94 265 TYR A C 1
ATOM 2061 O O . TYR A 1 265 ? 1.510 -12.514 13.951 1.00 38.94 265 TYR A O 1
ATOM 2069 N N . LEU A 1 266 ? 2.092 -11.796 11.914 1.00 36.81 266 LEU A N 1
ATOM 2070 C CA . LEU A 1 266 ? 0.951 -12.425 11.231 1.00 36.81 266 LEU A CA 1
ATOM 2071 C C . LEU A 1 266 ? 1.038 -13.968 11.191 1.00 36.81 266 LEU A C 1
ATOM 2073 O O . LEU A 1 266 ? 0.111 -14.624 10.730 1.00 36.81 266 LEU A O 1
ATOM 2077 N N . ARG A 1 267 ? 2.101 -14.570 11.741 1.00 42.16 267 ARG A N 1
ATOM 2078 C CA . ARG A 1 267 ? 2.106 -15.972 12.176 1.00 42.16 267 ARG A CA 1
ATOM 2079 C C . ARG A 1 267 ? 2.002 -16.025 13.697 1.00 42.16 267 ARG A C 1
ATOM 2081 O O . ARG A 1 267 ? 2.894 -15.562 14.406 1.00 42.16 267 ARG A O 1
ATOM 2088 N N . SER A 1 268 ? 0.914 -16.602 14.196 1.00 39.28 268 SER A N 1
ATOM 2089 C CA . SER A 1 268 ? 0.758 -16.969 15.604 1.00 39.28 268 SER A CA 1
ATOM 2090 C C . SER A 1 268 ? 2.006 -17.723 16.093 1.00 39.28 268 SER A C 1
ATOM 2092 O O . SER A 1 268 ? 2.366 -18.775 15.570 1.00 39.28 268 SER A O 1
ATOM 2094 N N . SER A 1 269 ? 2.678 -17.195 17.124 1.00 44.78 269 SER A N 1
ATOM 2095 C CA . SER A 1 269 ? 3.846 -17.838 17.761 1.00 44.78 269 SER A CA 1
ATOM 2096 C C . SER A 1 269 ? 3.510 -19.207 18.379 1.00 44.78 269 SER A C 1
ATOM 2098 O O . SER A 1 269 ? 4.409 -19.975 18.723 1.00 44.78 269 SER A O 1
ATOM 2100 N N . LYS A 1 270 ? 2.215 -19.524 18.542 1.00 49.06 270 LYS A N 1
ATOM 2101 C CA . LYS A 1 270 ? 1.749 -20.820 19.047 1.00 49.06 270 LYS A CA 1
ATOM 2102 C C . LYS A 1 270 ? 1.779 -21.916 17.975 1.00 49.06 270 LYS A C 1
ATOM 2104 O O . LYS A 1 270 ? 1.973 -23.069 18.352 1.00 49.06 270 LYS A O 1
ATOM 2109 N N . ASP A 1 271 ? 1.729 -21.549 16.692 1.00 48.06 271 ASP A N 1
ATOM 2110 C CA . ASP A 1 271 ? 1.624 -22.482 15.556 1.00 48.06 271 ASP A CA 1
ATOM 2111 C C . ASP A 1 271 ? 2.961 -22.722 14.829 1.00 48.06 271 ASP A C 1
ATOM 2113 O O . ASP A 1 271 ? 3.026 -23.474 13.859 1.00 48.06 271 ASP A O 1
ATOM 2117 N N . LEU A 1 272 ? 4.053 -22.097 15.287 1.00 53.34 272 LEU A N 1
ATOM 2118 C CA . LEU A 1 272 ? 5.388 -22.328 14.733 1.00 53.34 272 LEU A CA 1
ATOM 2119 C C . LEU A 1 272 ? 5.983 -23.653 15.252 1.00 53.34 272 LEU A C 1
ATOM 2121 O O . LEU A 1 272 ? 5.954 -23.897 16.467 1.00 53.34 272 LEU A O 1
ATOM 2125 N N . PRO A 1 273 ? 6.582 -24.478 14.372 1.00 61.94 273 PRO A N 1
ATOM 2126 C CA . PRO A 1 273 ? 7.297 -25.678 14.790 1.00 61.94 273 PRO A CA 1
ATOM 2127 C C . PRO A 1 273 ? 8.518 -25.311 15.648 1.00 61.94 273 PRO A C 1
ATOM 2129 O O . PRO A 1 273 ? 9.077 -24.214 15.532 1.00 61.94 273 PRO A O 1
ATOM 2132 N N . GLN A 1 274 ? 8.936 -26.223 16.532 1.00 75.12 274 GLN A N 1
ATOM 2133 C CA . GLN A 1 274 ? 10.244 -26.101 17.186 1.00 75.12 274 GLN A CA 1
ATOM 2134 C C . GLN A 1 274 ? 11.359 -26.142 16.136 1.00 75.12 274 GLN A C 1
ATOM 2136 O O . GLN A 1 274 ? 11.160 -26.670 15.042 1.00 75.12 274 GLN A O 1
ATOM 2141 N N . VAL A 1 275 ? 12.512 -25.557 16.470 1.00 76.56 275 VAL A N 1
ATOM 2142 C CA . VAL A 1 275 ? 13.711 -25.654 15.627 1.00 76.56 275 VAL A CA 1
ATOM 2143 C C . VAL A 1 275 ? 14.037 -27.138 15.419 1.00 76.56 275 VAL A C 1
ATOM 2145 O O . VAL A 1 275 ? 14.187 -27.839 16.420 1.00 76.56 275 VAL A O 1
ATOM 2148 N N . PRO A 1 276 ? 14.093 -27.627 14.167 1.00 77.75 276 PRO A N 1
ATOM 2149 C CA . PRO A 1 276 ? 14.482 -28.998 13.877 1.00 77.75 276 PRO A CA 1
ATOM 2150 C C . PRO A 1 276 ? 15.924 -29.264 14.308 1.00 77.75 276 PRO A C 1
ATOM 2152 O O . PRO A 1 276 ? 16.773 -28.374 14.227 1.00 77.75 276 PRO A O 1
ATOM 2155 N N . ASP A 1 277 ? 16.213 -30.498 14.711 1.00 76.50 277 ASP A N 1
ATOM 2156 C CA . ASP A 1 277 ? 17.581 -30.916 15.013 1.00 76.50 277 ASP A CA 1
ATOM 2157 C C . ASP A 1 277 ? 18.481 -30.742 13.773 1.00 76.50 277 ASP A C 1
ATOM 2159 O O . ASP A 1 277 ? 18.089 -31.076 12.653 1.00 76.50 277 ASP A O 1
ATOM 2163 N N . GLY A 1 278 ? 19.682 -30.187 13.969 1.00 78.69 278 GLY A N 1
ATOM 2164 C CA . GLY A 1 278 ? 20.644 -29.893 12.895 1.00 78.69 278 GLY A CA 1
ATOM 2165 C C . GLY A 1 278 ? 20.490 -28.518 12.229 1.00 78.69 278 GLY A C 1
ATOM 2166 O O . GLY A 1 278 ? 21.254 -28.193 11.322 1.00 78.69 278 GLY A O 1
ATOM 2167 N N . TYR A 1 279 ? 19.533 -27.694 12.662 1.00 83.69 279 TYR A N 1
ATOM 2168 C CA . TYR A 1 279 ? 19.438 -26.297 12.233 1.00 83.69 279 TYR A CA 1
ATOM 2169 C C . TYR A 1 279 ? 20.228 -25.387 13.176 1.00 83.69 279 TYR A C 1
ATOM 2171 O O . TYR A 1 279 ? 20.192 -25.576 14.388 1.00 83.69 279 TYR A O 1
ATOM 2179 N N . ALA A 1 280 ? 20.872 -24.359 12.623 1.00 85.81 280 ALA A N 1
ATOM 2180 C CA . ALA A 1 280 ? 21.604 -23.357 13.391 1.00 85.81 280 ALA A CA 1
ATOM 2181 C C . ALA A 1 280 ? 20.864 -22.015 13.411 1.00 85.81 280 ALA A C 1
ATOM 2183 O O . ALA A 1 280 ? 20.319 -21.546 12.410 1.00 85.81 280 ALA A O 1
ATOM 2184 N N . THR A 1 281 ? 20.851 -21.371 14.567 1.00 86.88 281 THR A N 1
ATOM 2185 C CA . THR A 1 281 ? 20.280 -20.046 14.803 1.00 86.88 281 THR A CA 1
ATOM 2186 C C . THR A 1 281 ? 21.323 -18.947 14.611 1.00 86.88 281 THR A C 1
ATOM 2188 O O . THR A 1 281 ? 22.527 -19.187 14.621 1.00 86.88 281 THR A O 1
ATOM 2191 N N . ILE A 1 282 ? 20.878 -17.689 14.510 1.00 81.31 282 ILE A N 1
ATOM 2192 C CA . ILE A 1 282 ? 21.796 -16.530 14.469 1.00 81.31 282 ILE A CA 1
ATOM 2193 C C . ILE A 1 282 ? 22.700 -16.474 15.711 1.00 81.31 282 ILE A C 1
ATOM 2195 O O . ILE A 1 282 ? 23.824 -15.987 15.625 1.00 81.31 282 ILE A O 1
ATOM 2199 N N . SER A 1 283 ? 22.218 -16.949 16.863 1.00 80.38 283 SER A N 1
ATOM 2200 C CA . SER A 1 283 ? 23.030 -16.997 18.079 1.00 80.38 283 SER A CA 1
ATOM 2201 C C . SER A 1 283 ? 24.155 -18.018 17.967 1.00 80.38 283 SER A C 1
ATOM 2203 O O . SER A 1 283 ? 25.288 -17.650 18.241 1.00 80.38 283 SER A O 1
ATOM 2205 N N . GLU A 1 284 ? 23.863 -19.231 17.498 1.00 84.62 284 GLU A N 1
ATOM 2206 C CA . GLU A 1 284 ? 24.865 -20.292 17.311 1.00 84.62 284 GLU A CA 1
ATOM 2207 C C . GLU A 1 284 ? 25.882 -19.921 16.219 1.00 84.62 284 GLU A C 1
ATOM 2209 O O . GLU A 1 284 ? 27.083 -20.070 16.419 1.00 84.62 284 GLU A O 1
ATOM 2214 N N . ILE A 1 285 ? 25.431 -19.311 15.116 1.00 86.31 285 ILE A N 1
ATOM 2215 C CA . ILE A 1 285 ? 26.320 -18.756 14.076 1.00 86.31 285 ILE A CA 1
ATOM 2216 C C . ILE A 1 285 ? 27.208 -17.638 14.648 1.00 86.31 285 ILE A C 1
ATOM 2218 O O . ILE A 1 285 ? 28.383 -17.518 14.306 1.00 86.31 285 ILE A O 1
ATOM 2222 N N . GLY A 1 286 ? 26.652 -16.792 15.520 1.00 84.44 286 GLY A N 1
ATOM 2223 C CA . GLY A 1 286 ? 27.411 -15.751 16.209 1.00 84.44 286 GLY A CA 1
ATOM 2224 C C . GLY A 1 286 ? 28.475 -16.328 17.137 1.00 84.44 286 GLY A C 1
ATOM 2225 O O . GLY A 1 286 ? 29.602 -15.845 17.126 1.00 84.44 286 GLY A O 1
ATOM 2226 N N . GLU A 1 287 ? 28.147 -17.380 17.885 1.00 85.81 287 GLU A N 1
ATOM 2227 C CA . GLU A 1 287 ? 29.094 -18.097 18.743 1.00 85.81 287 GLU A CA 1
ATOM 2228 C C . GLU A 1 287 ? 30.245 -18.708 17.932 1.00 85.81 287 GLU A C 1
ATOM 2230 O O . GLU A 1 287 ? 31.402 -18.530 18.311 1.00 85.81 287 GLU A O 1
ATOM 2235 N N . GLU A 1 288 ? 29.955 -19.322 16.780 1.00 85.25 288 GLU A N 1
ATOM 2236 C CA . GLU A 1 288 ? 30.972 -19.863 15.864 1.00 85.25 288 GLU A CA 1
ATOM 2237 C C . GLU A 1 288 ? 31.923 -18.778 15.329 1.00 85.25 288 GLU A C 1
ATOM 2239 O O . GLU A 1 288 ? 33.129 -18.991 15.202 1.00 85.25 288 GLU A O 1
ATOM 2244 N N . LEU A 1 289 ? 31.397 -17.583 15.057 1.00 81.31 289 LEU A N 1
ATOM 2245 C CA . LEU A 1 289 ? 32.169 -16.433 14.584 1.00 81.31 289 LEU A CA 1
ATOM 2246 C C . LEU A 1 289 ? 32.852 -15.635 15.715 1.00 81.31 289 LEU A C 1
ATOM 2248 O O . LEU A 1 289 ? 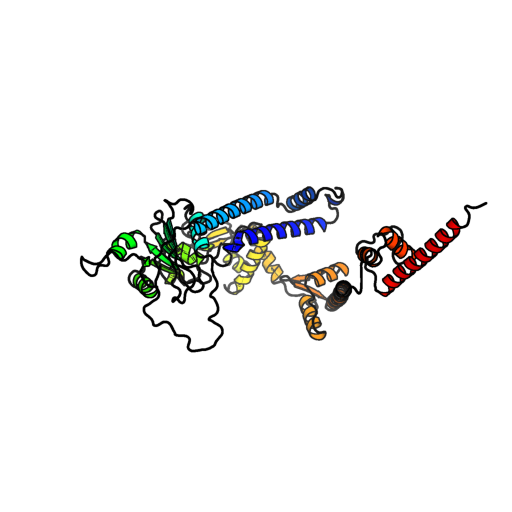33.501 -14.626 15.435 1.00 81.31 289 LEU A O 1
ATOM 2252 N N . GLY A 1 290 ? 32.696 -16.037 16.983 1.00 80.31 290 GLY A N 1
ATOM 2253 C CA . GLY A 1 290 ? 33.220 -15.306 18.145 1.00 80.31 290 GLY A CA 1
ATOM 2254 C C . GLY A 1 290 ? 32.483 -13.994 18.462 1.00 80.31 290 GLY A C 1
ATOM 2255 O O . GLY A 1 290 ? 32.996 -13.150 19.194 1.00 80.31 290 GLY A O 1
ATOM 2256 N N . ILE A 1 291 ? 31.277 -13.802 17.924 1.00 78.56 291 ILE A N 1
ATOM 2257 C CA . ILE A 1 291 ? 30.433 -12.610 18.077 1.00 78.56 291 ILE A CA 1
ATOM 2258 C C . ILE A 1 291 ? 29.391 -12.870 19.174 1.00 78.56 291 ILE A C 1
ATOM 2260 O O . ILE A 1 291 ? 28.302 -13.393 18.921 1.00 78.56 291 ILE A O 1
ATOM 2264 N N . GLN A 1 292 ? 29.709 -12.484 20.411 1.00 70.00 292 GLN A N 1
ATOM 2265 C CA . GLN A 1 292 ? 28.829 -12.749 21.557 1.00 70.00 292 GLN A CA 1
ATOM 2266 C C . GLN A 1 292 ? 27.781 -11.656 21.810 1.00 70.00 292 GLN A C 1
ATOM 2268 O O . GLN A 1 292 ? 26.668 -11.958 22.246 1.00 70.00 292 GLN A O 1
ATOM 2273 N N . GLU A 1 293 ? 28.085 -10.393 21.510 1.00 70.62 293 GLU A N 1
ATOM 2274 C CA . GLU A 1 293 ? 27.172 -9.286 21.794 1.00 70.62 293 GLU A CA 1
ATOM 2275 C C . GLU A 1 293 ? 26.054 -9.150 20.745 1.00 70.62 293 GLU A C 1
ATOM 2277 O O . GLU A 1 293 ? 26.291 -9.110 19.538 1.00 70.62 293 GLU A O 1
ATOM 2282 N N . GLU A 1 294 ? 24.805 -8.992 21.197 1.00 61.88 294 GLU A N 1
ATOM 2283 C CA . GLU A 1 294 ? 23.634 -8.851 20.310 1.00 61.88 294 GLU A CA 1
ATOM 2284 C C . GLU A 1 294 ? 23.698 -7.646 19.362 1.00 61.88 294 GLU A C 1
ATOM 2286 O O . GLU A 1 294 ? 23.117 -7.681 18.270 1.00 61.88 294 GLU A O 1
ATOM 2291 N N . LYS A 1 295 ? 24.408 -6.588 19.773 1.00 61.91 295 LYS A N 1
ATOM 2292 C CA . LYS A 1 295 ? 24.636 -5.389 18.957 1.00 61.91 295 LYS A CA 1
ATOM 2293 C C . LYS A 1 295 ? 25.497 -5.704 17.724 1.00 61.91 295 LYS A C 1
ATOM 2295 O O . LYS A 1 295 ? 25.244 -5.163 16.652 1.00 61.91 295 LYS A O 1
ATOM 2300 N N . ASP A 1 296 ? 26.428 -6.647 17.851 1.00 61.50 296 ASP A N 1
ATOM 2301 C CA . ASP A 1 296 ? 27.387 -7.004 16.805 1.00 61.50 296 ASP A CA 1
ATOM 2302 C C . ASP A 1 296 ? 26.824 -8.090 15.875 1.00 61.50 296 ASP A C 1
ATOM 2304 O O . ASP A 1 296 ? 27.127 -8.121 14.682 1.00 61.50 296 ASP A O 1
ATOM 2308 N N . LYS A 1 297 ? 25.858 -8.893 16.350 1.00 69.94 297 LYS A N 1
ATOM 2309 C CA . LYS A 1 297 ? 25.087 -9.841 15.516 1.00 69.94 297 LYS A CA 1
ATOM 2310 C C . LYS A 1 297 ? 24.219 -9.165 14.444 1.00 69.94 297 LYS A C 1
ATOM 2312 O O . LYS A 1 297 ? 23.667 -9.844 13.575 1.00 69.94 297 LYS A O 1
ATOM 2317 N N . VAL A 1 298 ? 24.101 -7.832 14.452 1.00 68.06 298 VAL A N 1
ATOM 2318 C CA . VAL A 1 298 ? 23.489 -7.061 13.353 1.00 68.06 298 VAL A CA 1
ATOM 2319 C C . VAL A 1 298 ? 24.208 -7.324 12.025 1.00 68.06 298 VAL A C 1
ATOM 2321 O O . VAL A 1 298 ? 23.544 -7.414 10.993 1.00 68.06 298 VAL A O 1
ATOM 2324 N N . MET A 1 299 ? 25.529 -7.542 12.034 1.00 69.81 299 MET A N 1
ATOM 2325 C CA . MET A 1 299 ? 26.270 -7.862 10.808 1.00 69.81 299 MET A CA 1
ATOM 2326 C C . MET A 1 299 ? 25.820 -9.199 10.199 1.00 69.81 299 MET A C 1
ATOM 2328 O O . MET A 1 299 ? 25.584 -9.277 8.995 1.00 69.81 299 MET A O 1
ATOM 2332 N N . ILE A 1 300 ? 25.600 -10.214 11.044 1.00 77.75 300 ILE A N 1
ATOM 2333 C CA . ILE A 1 300 ? 25.134 -11.545 10.635 1.00 77.75 300 ILE A CA 1
ATOM 2334 C C . ILE A 1 300 ? 23.723 -11.422 10.057 1.00 77.75 300 ILE A C 1
ATOM 2336 O O . ILE A 1 300 ? 23.446 -11.943 8.981 1.00 77.75 300 ILE A O 1
ATOM 2340 N N . ARG A 1 301 ? 22.841 -10.643 10.705 1.00 75.00 301 ARG A N 1
ATOM 2341 C CA . ARG A 1 301 ? 21.492 -10.347 10.183 1.00 75.00 301 ARG A CA 1
ATOM 2342 C C . ARG A 1 301 ? 21.546 -9.691 8.800 1.00 75.00 301 ARG A C 1
ATOM 2344 O O . ARG A 1 301 ? 20.771 -10.064 7.924 1.00 75.00 301 ARG A O 1
ATOM 2351 N N . ASN A 1 302 ? 22.469 -8.758 8.577 1.00 70.44 302 ASN A N 1
ATOM 2352 C CA . ASN A 1 302 ? 22.637 -8.099 7.279 1.00 70.44 302 ASN A CA 1
ATOM 2353 C C . ASN A 1 302 ? 23.175 -9.053 6.199 1.00 70.44 302 ASN A C 1
ATOM 2355 O O . ASN A 1 302 ? 22.774 -8.954 5.039 1.00 70.44 302 ASN A O 1
ATOM 2359 N N . VAL A 1 303 ? 24.063 -9.982 6.563 1.00 75.06 303 VAL A N 1
ATOM 2360 C CA . VAL A 1 303 ? 24.548 -11.042 5.664 1.00 75.06 303 VAL A CA 1
ATOM 2361 C C . VAL A 1 303 ? 23.421 -12.001 5.304 1.00 75.06 303 VAL A C 1
ATOM 2363 O O . VAL A 1 303 ? 23.214 -12.246 4.119 1.00 75.06 303 VAL A O 1
ATOM 2366 N N . VAL A 1 304 ? 22.640 -12.448 6.290 1.00 73.62 304 VAL A N 1
ATOM 2367 C CA . VAL A 1 304 ? 21.441 -13.273 6.086 1.00 73.62 304 VAL A CA 1
ATOM 2368 C C . VAL A 1 304 ? 20.483 -12.595 5.110 1.00 73.62 304 VAL A C 1
ATOM 2370 O O . VAL A 1 304 ? 20.125 -13.194 4.104 1.00 73.62 304 VAL A O 1
ATOM 2373 N N . ILE A 1 305 ? 20.126 -11.326 5.343 1.00 66.88 305 ILE A N 1
ATOM 2374 C CA . ILE A 1 305 ? 19.234 -10.571 4.447 1.00 66.88 305 ILE A CA 1
ATOM 2375 C C . ILE A 1 305 ? 19.816 -10.501 3.031 1.00 66.88 305 ILE A C 1
ATOM 2377 O O . ILE A 1 305 ? 19.090 -10.635 2.051 1.00 66.88 305 ILE A O 1
ATOM 2381 N N . ALA A 1 306 ? 21.125 -10.287 2.899 1.00 64.31 306 ALA A N 1
ATOM 2382 C CA . ALA A 1 306 ? 21.766 -10.191 1.594 1.00 64.31 306 ALA A CA 1
ATOM 2383 C C . ALA A 1 306 ? 21.824 -11.537 0.852 1.00 64.31 306 ALA A C 1
ATOM 2385 O O . ALA A 1 306 ? 21.625 -11.556 -0.359 1.00 64.31 306 ALA A O 1
ATOM 2386 N N . LEU A 1 307 ? 22.091 -12.644 1.548 1.00 67.12 307 LEU A N 1
ATOM 2387 C CA . LEU A 1 307 ? 22.093 -13.988 0.963 1.00 67.12 307 LEU A CA 1
ATOM 2388 C C . LEU A 1 307 ? 20.672 -14.457 0.618 1.00 67.12 307 LEU A C 1
ATOM 2390 O O . LEU A 1 307 ? 20.478 -15.079 -0.423 1.00 67.12 307 LEU A O 1
ATOM 2394 N N . GLU A 1 308 ? 19.684 -14.097 1.440 1.00 64.12 308 GLU A N 1
ATOM 2395 C CA . GLU A 1 308 ? 18.257 -14.324 1.184 1.00 64.12 308 GLU A CA 1
ATOM 2396 C C . GLU A 1 308 ? 17.805 -13.563 -0.072 1.00 64.12 308 GLU A C 1
ATOM 2398 O O . GLU A 1 308 ? 17.200 -14.150 -0.965 1.00 64.12 308 GLU A O 1
ATOM 2403 N N . LYS A 1 309 ? 18.194 -12.287 -0.215 1.00 57.84 309 LYS A N 1
ATOM 2404 C CA . LYS A 1 309 ? 17.950 -11.497 -1.438 1.00 57.84 309 LYS A CA 1
ATOM 2405 C C . LYS A 1 309 ? 18.605 -12.089 -2.687 1.00 57.84 309 LYS A C 1
ATOM 2407 O O . LYS A 1 309 ? 18.094 -11.899 -3.783 1.00 57.84 309 LYS A O 1
ATOM 2412 N N . GLN A 1 310 ? 19.727 -12.790 -2.527 1.00 61.22 310 GLN A N 1
ATOM 2413 C CA . GLN A 1 310 ? 20.413 -13.502 -3.611 1.00 61.22 310 GLN A CA 1
ATOM 2414 C C . GLN A 1 310 ? 19.820 -14.896 -3.883 1.00 61.22 310 GLN A C 1
ATOM 2416 O O . GLN A 1 310 ? 20.335 -15.596 -4.749 1.00 61.22 310 GLN A O 1
ATOM 2421 N N . GLY A 1 311 ? 18.802 -15.332 -3.128 1.00 66.31 311 GLY A N 1
ATOM 2422 C CA . GLY A 1 311 ? 18.220 -16.673 -3.238 1.00 66.31 311 GLY A CA 1
ATOM 2423 C C . GLY A 1 311 ? 19.167 -17.807 -2.831 1.00 66.31 311 GLY A C 1
ATOM 2424 O O . GLY A 1 311 ? 18.920 -18.960 -3.167 1.00 66.31 311 GLY A O 1
ATOM 2425 N N . LYS A 1 312 ? 20.271 -17.500 -2.134 1.00 70.88 312 LYS A N 1
ATOM 2426 C CA . LYS A 1 312 ? 21.319 -18.477 -1.781 1.00 70.88 312 LYS A CA 1
ATOM 2427 C C . LYS A 1 312 ? 21.026 -19.270 -0.516 1.00 70.88 312 LYS A C 1
ATOM 2429 O O . LYS A 1 312 ? 21.615 -20.328 -0.331 1.00 70.88 312 LYS A O 1
ATOM 2434 N N . ILE A 1 313 ? 20.172 -18.732 0.349 1.00 71.38 313 ILE A N 1
ATOM 2435 C CA . ILE A 1 313 ? 19.737 -19.361 1.596 1.00 71.38 313 ILE A CA 1
ATOM 2436 C C . ILE A 1 313 ? 18.227 -19.212 1.732 1.00 71.38 313 ILE A C 1
ATOM 2438 O O . ILE A 1 313 ? 17.646 -18.262 1.201 1.00 71.38 313 ILE A O 1
ATOM 2442 N N . THR A 1 314 ? 17.603 -20.097 2.503 1.00 69.12 314 THR A N 1
ATOM 2443 C CA . THR A 1 314 ? 16.196 -19.956 2.893 1.00 69.12 314 THR A CA 1
ATOM 2444 C C . THR A 1 314 ? 16.110 -19.786 4.402 1.00 69.12 314 THR A C 1
ATOM 2446 O O . THR A 1 314 ? 16.602 -20.620 5.159 1.00 69.12 314 THR A O 1
ATOM 2449 N N . ARG A 1 315 ? 15.467 -18.713 4.878 1.00 68.56 315 ARG A N 1
ATOM 2450 C CA . ARG A 1 315 ? 15.252 -18.543 6.321 1.00 68.56 315 ARG A CA 1
ATOM 2451 C C . ARG A 1 315 ? 13.981 -19.265 6.764 1.00 68.56 315 ARG A C 1
ATOM 2453 O O . ARG A 1 315 ? 12.900 -19.024 6.225 1.00 68.56 315 ARG A O 1
ATOM 2460 N N . GLY A 1 316 ? 14.094 -20.107 7.784 1.00 69.38 316 GLY A N 1
ATOM 2461 C CA . GLY A 1 316 ? 12.940 -20.640 8.497 1.00 69.38 316 GLY A CA 1
ATOM 2462 C C . GLY A 1 316 ? 12.667 -19.831 9.764 1.00 69.38 316 GLY A C 1
ATOM 2463 O O . GLY A 1 316 ? 13.592 -19.442 10.479 1.00 69.38 316 GLY A O 1
ATOM 2464 N N . THR A 1 317 ? 11.389 -19.581 10.052 1.00 70.25 317 THR A N 1
ATOM 2465 C CA . THR A 1 317 ? 10.959 -19.007 11.335 1.00 70.25 317 THR A CA 1
ATOM 2466 C C . THR A 1 317 ? 10.415 -20.128 12.206 1.00 70.25 317 THR A C 1
ATOM 2468 O O . THR A 1 317 ? 9.476 -20.817 11.813 1.00 70.25 317 THR A O 1
ATOM 2471 N N . TYR A 1 318 ? 10.982 -20.277 13.396 1.00 73.25 318 TYR A N 1
ATOM 2472 C CA . TYR A 1 318 ? 10.705 -21.363 14.331 1.00 73.25 318 TYR A CA 1
ATOM 2473 C C . TYR A 1 318 ? 10.408 -20.826 15.723 1.00 73.25 318 TYR A C 1
ATOM 2475 O O . TYR A 1 318 ? 10.638 -19.656 16.028 1.00 73.25 318 TYR A O 1
ATOM 2483 N N . ARG A 1 319 ? 9.913 -21.693 16.600 1.00 74.00 319 ARG A N 1
ATOM 2484 C CA . ARG A 1 319 ? 9.666 -21.376 18.003 1.00 74.00 319 ARG A CA 1
ATOM 2485 C C . ARG A 1 319 ? 10.874 -21.757 18.859 1.00 74.00 319 ARG A C 1
ATOM 2487 O O . ARG A 1 319 ? 11.275 -22.916 18.894 1.00 74.00 319 ARG A O 1
ATOM 2494 N N . SER A 1 320 ? 11.416 -20.792 19.599 1.00 68.44 320 SER A N 1
ATOM 2495 C CA . SER A 1 320 ? 12.455 -21.037 20.613 1.00 68.44 320 SER A CA 1
ATOM 2496 C C . SER A 1 320 ? 11.906 -21.775 21.839 1.00 68.44 320 SER A C 1
ATOM 2498 O O . SER A 1 320 ? 10.696 -21.779 22.076 1.00 68.44 320 SER A O 1
ATOM 2500 N N . ARG A 1 321 ? 12.798 -22.316 22.688 1.00 66.69 321 ARG A N 1
ATOM 2501 C CA . ARG A 1 321 ? 12.432 -22.907 23.996 1.00 66.69 321 ARG A CA 1
ATOM 2502 C C . ARG A 1 321 ? 11.600 -21.966 24.880 1.00 66.69 321 ARG A C 1
ATOM 2504 O O . ARG A 1 321 ? 10.751 -22.434 25.627 1.00 66.69 321 ARG A O 1
ATOM 2511 N N . ASN A 1 322 ? 11.775 -20.652 24.730 1.00 62.94 322 ASN A N 1
ATOM 2512 C CA . ASN A 1 322 ? 11.057 -19.628 25.496 1.00 62.94 322 ASN A CA 1
ATOM 2513 C C . ASN A 1 322 ? 9.776 -19.134 24.791 1.00 62.94 322 ASN A C 1
ATOM 2515 O O . ASN A 1 322 ? 9.234 -18.089 25.148 1.00 62.94 322 ASN A O 1
ATOM 2519 N N . GLY A 1 323 ? 9.319 -19.829 23.743 1.00 59.03 323 GLY A N 1
ATOM 2520 C CA . GLY A 1 323 ? 8.082 -19.514 23.022 1.00 59.03 323 GLY A CA 1
ATOM 2521 C C . GLY A 1 323 ? 8.161 -18.301 22.091 1.00 59.03 323 GLY A C 1
ATOM 2522 O O . GLY A 1 323 ? 7.136 -17.898 21.546 1.00 59.03 323 GLY A O 1
ATOM 2523 N N . ARG A 1 324 ? 9.351 -17.716 21.894 1.00 65.38 324 ARG A N 1
ATOM 2524 C CA . ARG A 1 324 ? 9.573 -16.583 20.979 1.00 65.38 324 ARG A CA 1
ATOM 2525 C C . ARG A 1 324 ? 9.913 -17.066 19.565 1.00 65.38 324 ARG A C 1
ATOM 2527 O O . ARG A 1 324 ? 10.664 -18.042 19.469 1.00 65.38 324 ARG A O 1
ATOM 2534 N N . PRO A 1 325 ? 9.457 -16.378 18.504 1.00 63.22 325 PRO A N 1
ATOM 2535 C CA . PRO A 1 325 ? 9.904 -16.640 17.142 1.00 63.22 325 PRO A CA 1
ATOM 2536 C C . PRO A 1 325 ? 11.408 -16.388 17.006 1.00 63.22 325 PRO A C 1
ATOM 2538 O O . PRO A 1 325 ? 11.907 -15.350 17.444 1.00 63.22 325 PRO A O 1
ATOM 2541 N N . ILE A 1 326 ? 12.120 -17.329 16.402 1.00 75.44 326 ILE A N 1
ATOM 2542 C CA . ILE A 1 326 ? 13.551 -17.256 16.110 1.00 75.44 326 ILE A CA 1
ATOM 2543 C C . ILE A 1 326 ? 13.812 -17.706 14.678 1.00 75.44 326 ILE A C 1
ATOM 2545 O O . ILE A 1 326 ? 13.055 -18.495 14.115 1.00 75.44 326 ILE A O 1
ATOM 2549 N N . LEU A 1 327 ? 14.883 -17.184 14.089 1.00 78.38 327 LEU A N 1
ATOM 2550 C CA . LEU A 1 327 ? 15.355 -17.622 12.782 1.00 78.38 327 LEU A CA 1
ATOM 2551 C C . LEU A 1 327 ? 16.312 -18.794 12.967 1.00 78.38 327 LEU A C 1
ATOM 2553 O O . LEU A 1 327 ? 17.225 -18.705 13.793 1.00 78.38 327 LEU A O 1
ATOM 2557 N N . ALA A 1 328 ? 16.103 -19.849 12.188 1.00 82.69 328 ALA A N 1
ATOM 2558 C CA . ALA A 1 328 ? 17.043 -20.952 12.082 1.00 82.69 328 ALA A CA 1
ATOM 2559 C C . ALA A 1 328 ? 17.250 -21.330 10.613 1.00 82.69 328 ALA A C 1
ATOM 2561 O O . ALA A 1 328 ? 16.374 -21.123 9.765 1.00 82.69 328 ALA A O 1
ATOM 2562 N N . PHE A 1 329 ? 18.428 -21.865 10.336 1.00 86.44 329 PHE A N 1
ATOM 2563 C CA . PHE A 1 329 ? 18.936 -22.160 9.007 1.00 86.44 329 PHE A CA 1
ATOM 2564 C C . PHE A 1 329 ? 19.387 -23.610 8.962 1.00 86.44 329 PHE A C 1
ATOM 2566 O O . PHE A 1 329 ? 19.828 -24.150 9.975 1.00 86.44 329 PHE A O 1
ATOM 2573 N N . THR A 1 330 ? 19.293 -24.233 7.792 1.00 86.56 330 THR A N 1
ATOM 2574 C CA . THR A 1 330 ? 19.928 -25.539 7.582 1.00 86.56 330 THR A CA 1
ATOM 2575 C C . THR A 1 330 ? 21.436 -25.422 7.814 1.00 86.56 330 THR A C 1
ATOM 2577 O O . THR A 1 330 ? 22.002 -24.340 7.661 1.00 86.56 330 THR A O 1
ATOM 2580 N N . GLU A 1 331 ? 22.106 -26.526 8.130 1.00 85.50 331 GLU A N 1
ATOM 2581 C CA . GLU A 1 331 ? 23.568 -26.562 8.287 1.00 85.50 331 GLU A CA 1
ATOM 2582 C C . GLU A 1 331 ? 24.305 -25.957 7.074 1.00 85.50 331 GLU A C 1
ATOM 2584 O O . GLU A 1 331 ? 25.225 -25.152 7.222 1.00 85.50 331 GLU A O 1
ATOM 2589 N N . LYS A 1 332 ? 23.826 -26.255 5.860 1.00 86.69 332 LYS A N 1
ATOM 2590 C CA . LYS A 1 332 ? 24.364 -25.705 4.608 1.00 86.69 332 LYS A CA 1
ATOM 2591 C C . LYS A 1 332 ? 24.227 -24.180 4.529 1.00 86.69 332 LYS A C 1
ATOM 2593 O O . LYS A 1 332 ? 25.173 -23.494 4.142 1.00 86.69 332 LYS A O 1
ATOM 2598 N N . ASP A 1 333 ? 23.058 -23.653 4.881 1.00 86.31 333 ASP A N 1
ATOM 2599 C CA . ASP A 1 333 ? 22.789 -22.214 4.846 1.00 86.31 333 ASP A CA 1
ATOM 2600 C C . ASP A 1 333 ? 23.561 -21.478 5.946 1.00 86.31 333 ASP A C 1
ATOM 2602 O O . ASP A 1 333 ? 24.096 -20.394 5.711 1.00 86.31 333 ASP A O 1
ATOM 2606 N N . ALA A 1 334 ? 23.670 -22.083 7.130 1.00 87.00 334 ALA A N 1
ATOM 2607 C CA . ALA A 1 334 ? 24.466 -21.570 8.238 1.00 87.00 334 ALA A CA 1
ATOM 2608 C C . ALA A 1 334 ? 25.945 -21.441 7.851 1.00 87.00 334 ALA A C 1
ATOM 2610 O O . ALA A 1 334 ? 26.533 -20.376 8.039 1.00 87.00 334 ALA A O 1
ATOM 2611 N N . TRP A 1 335 ? 26.510 -22.467 7.209 1.00 88.38 335 TRP A N 1
ATOM 2612 C CA . TRP A 1 335 ? 27.878 -22.435 6.691 1.00 88.38 335 TRP A CA 1
ATOM 2613 C C . TRP A 1 335 ? 28.095 -21.299 5.674 1.00 88.38 335 TRP A C 1
ATOM 2615 O O . TRP A 1 335 ? 29.066 -20.546 5.763 1.00 88.38 335 TRP A O 1
ATOM 2625 N N . LEU A 1 336 ? 27.151 -21.098 4.748 1.00 85.44 336 LEU A N 1
ATOM 2626 C CA . LEU A 1 336 ? 27.178 -19.983 3.790 1.00 85.44 336 LEU A CA 1
ATOM 2627 C C . LEU A 1 336 ? 27.154 -18.611 4.479 1.00 85.44 336 LEU A C 1
ATOM 2629 O O . LEU A 1 336 ? 27.861 -17.692 4.059 1.00 85.44 336 LEU A O 1
ATOM 2633 N N . ILE A 1 337 ? 26.349 -18.464 5.534 1.00 84.31 337 ILE A N 1
ATOM 2634 C CA . ILE A 1 337 ? 26.277 -17.233 6.328 1.00 84.31 337 ILE A CA 1
ATOM 2635 C C . ILE A 1 337 ? 27.613 -16.976 7.030 1.00 84.31 337 ILE A C 1
ATOM 2637 O O . ILE A 1 337 ? 28.092 -15.841 7.006 1.00 84.31 337 ILE A O 1
ATOM 2641 N N . VAL A 1 338 ? 28.223 -18.002 7.626 1.00 85.25 338 VAL A N 1
ATOM 2642 C CA . VAL A 1 338 ? 29.534 -17.915 8.287 1.00 85.25 338 VAL A CA 1
ATOM 2643 C C . VAL A 1 338 ? 30.600 -17.428 7.304 1.00 85.25 338 VAL A C 1
ATOM 2645 O O . VAL A 1 338 ? 31.269 -16.426 7.570 1.00 85.25 338 VAL A O 1
ATOM 2648 N N . GLU A 1 339 ? 30.719 -18.065 6.141 1.00 83.06 339 GLU A N 1
ATOM 2649 C CA . GLU A 1 339 ? 31.746 -17.730 5.147 1.00 83.06 339 GLU A CA 1
ATOM 2650 C C . GLU A 1 339 ? 31.558 -16.335 4.537 1.00 83.06 339 GLU A C 1
ATOM 2652 O O . GLU A 1 339 ? 32.506 -15.550 4.444 1.00 83.06 339 GLU A O 1
ATOM 2657 N N . GLU A 1 340 ? 30.327 -15.959 4.184 1.00 78.81 340 GLU A N 1
ATOM 2658 C CA . GLU A 1 340 ? 30.054 -14.617 3.662 1.00 78.81 340 GLU A CA 1
ATOM 2659 C C . GLU A 1 340 ? 30.256 -13.540 4.740 1.00 78.81 340 GLU A C 1
ATOM 2661 O O . GLU A 1 340 ? 30.706 -12.433 4.431 1.00 78.81 340 GLU A O 1
ATOM 2666 N N . THR A 1 341 ? 29.981 -13.852 6.011 1.00 80.69 341 THR A N 1
ATOM 2667 C CA . THR A 1 341 ? 30.259 -12.926 7.117 1.00 80.69 341 THR A CA 1
ATOM 2668 C C . THR A 1 341 ? 31.759 -12.694 7.255 1.00 80.69 341 THR A C 1
ATOM 2670 O O . THR A 1 341 ? 32.170 -11.535 7.254 1.00 80.69 341 THR A O 1
ATOM 2673 N N . LYS A 1 342 ? 32.578 -13.757 7.248 1.00 80.56 342 LYS A N 1
ATOM 2674 C CA . LYS A 1 342 ? 34.051 -13.653 7.247 1.00 80.56 342 LYS A CA 1
ATOM 2675 C C . LYS A 1 342 ? 34.573 -12.842 6.060 1.00 80.56 342 LYS A C 1
ATOM 2677 O O . LYS A 1 342 ? 35.460 -12.009 6.217 1.00 80.56 342 LYS A O 1
ATOM 2682 N N . ARG A 1 343 ? 34.002 -13.039 4.867 1.00 73.38 343 ARG A N 1
ATOM 2683 C CA . ARG A 1 343 ? 34.390 -12.287 3.665 1.00 73.38 343 ARG A CA 1
ATOM 2684 C C . ARG A 1 343 ? 34.112 -10.789 3.798 1.00 73.38 343 ARG A C 1
ATOM 2686 O O . ARG A 1 343 ? 34.901 -9.975 3.325 1.00 73.38 343 ARG A O 1
ATOM 2693 N N . ARG A 1 344 ? 32.987 -10.400 4.403 1.00 69.69 344 ARG A N 1
ATOM 2694 C CA . ARG A 1 344 ? 32.608 -8.982 4.554 1.00 69.69 344 ARG A CA 1
ATOM 2695 C C . ARG A 1 344 ? 33.340 -8.266 5.676 1.00 69.69 344 ARG A C 1
ATOM 2697 O O . ARG A 1 344 ? 33.440 -7.044 5.621 1.00 69.69 344 ARG A O 1
ATOM 2704 N N . THR A 1 345 ? 33.836 -9.006 6.658 1.00 65.94 345 THR A N 1
ATOM 2705 C CA . THR A 1 345 ? 34.687 -8.491 7.735 1.00 65.94 345 THR A CA 1
ATOM 2706 C C . THR A 1 345 ? 36.177 -8.631 7.428 1.00 65.94 345 THR A C 1
ATOM 2708 O O . THR A 1 345 ? 37.004 -8.324 8.286 1.00 65.94 345 THR A O 1
ATOM 2711 N N . ALA A 1 346 ? 36.535 -9.047 6.207 1.00 65.50 346 ALA A N 1
ATOM 2712 C CA . ALA A 1 346 ? 37.919 -9.103 5.768 1.00 65.50 346 ALA A CA 1
ATOM 2713 C C . ALA A 1 346 ? 38.569 -7.703 5.830 1.00 65.50 346 ALA A C 1
ATOM 2715 O O . ALA A 1 346 ? 37.947 -6.716 5.416 1.00 65.50 346 ALA A O 1
ATOM 2716 N N . PRO A 1 347 ? 39.812 -7.594 6.333 1.00 68.94 347 PRO A N 1
ATOM 2717 C CA . PRO A 1 347 ? 40.525 -6.325 6.377 1.00 68.94 347 PRO A CA 1
ATOM 2718 C C . PRO A 1 347 ? 40.802 -5.801 4.960 1.00 68.94 347 PRO A C 1
ATOM 2720 O O . PRO A 1 347 ? 41.038 -6.573 4.030 1.00 68.94 347 PRO A O 1
ATOM 2723 N N . ILE A 1 348 ? 40.783 -4.475 4.800 1.00 67.81 348 ILE A N 1
ATOM 2724 C CA . ILE A 1 348 ? 41.153 -3.813 3.541 1.00 67.81 348 ILE A CA 1
ATOM 2725 C C . ILE A 1 348 ? 42.651 -4.062 3.293 1.00 67.81 348 ILE A C 1
ATOM 2727 O O . ILE A 1 348 ? 43.442 -3.809 4.205 1.00 67.81 348 ILE A O 1
ATOM 2731 N N . PRO A 1 349 ? 43.057 -4.529 2.096 1.00 71.94 349 PRO A N 1
ATOM 2732 C CA . PRO A 1 349 ? 44.469 -4.674 1.758 1.00 71.94 349 PRO A CA 1
ATOM 2733 C C . PRO A 1 349 ? 45.227 -3.348 1.891 1.00 71.94 349 PRO A C 1
ATOM 2735 O O . PRO A 1 349 ? 44.732 -2.288 1.503 1.00 71.94 349 PRO A O 1
ATOM 2738 N N . GLU A 1 350 ? 46.439 -3.401 2.434 1.00 69.62 350 GLU A N 1
ATOM 2739 C CA . GLU A 1 350 ? 47.287 -2.219 2.586 1.00 69.62 350 GLU A CA 1
ATOM 2740 C C . GLU A 1 350 ? 47.593 -1.587 1.212 1.00 69.62 350 GLU A C 1
ATOM 2742 O O . GLU A 1 350 ? 47.896 -2.289 0.248 1.00 69.62 350 GLU A O 1
ATOM 2747 N N . GLY A 1 351 ? 47.455 -0.261 1.099 1.00 72.50 351 GLY A N 1
ATOM 2748 C CA . GLY A 1 351 ? 47.643 0.482 -0.158 1.00 72.50 351 GLY A CA 1
ATOM 2749 C C . GLY A 1 351 ? 46.422 0.546 -1.089 1.00 72.50 351 GLY A C 1
ATOM 2750 O O . GLY A 1 351 ? 46.482 1.217 -2.119 1.00 72.50 351 GLY A O 1
ATOM 2751 N N . TYR A 1 352 ? 45.304 -0.098 -0.736 1.00 81.25 352 TYR A N 1
ATOM 2752 C CA . TYR A 1 352 ? 44.067 -0.056 -1.520 1.00 81.25 352 TYR A CA 1
ATOM 2753 C C . TYR A 1 352 ? 43.108 1.026 -1.009 1.00 81.25 352 TYR A C 1
ATOM 2755 O O . TYR A 1 352 ? 42.877 1.177 0.192 1.00 81.25 352 TYR A O 1
ATOM 2763 N N . VAL A 1 353 ? 42.483 1.755 -1.933 1.00 79.44 353 VAL A N 1
ATOM 2764 C CA . VAL A 1 353 ? 41.553 2.854 -1.645 1.00 79.44 353 VAL A CA 1
ATOM 2765 C C . VAL A 1 353 ? 40.193 2.627 -2.295 1.00 79.44 353 VAL A C 1
ATOM 2767 O O . VAL A 1 353 ? 40.073 2.011 -3.353 1.00 79.44 353 VAL A O 1
ATOM 2770 N N . SER A 1 354 ? 39.140 3.142 -1.656 1.00 80.06 354 SER A N 1
ATOM 2771 C CA . SER A 1 354 ? 37.782 3.090 -2.206 1.00 80.06 354 SER A CA 1
ATOM 2772 C C . SER A 1 354 ? 37.651 4.039 -3.394 1.00 80.06 354 SER A C 1
ATOM 2774 O O . SER A 1 354 ? 37.811 5.255 -3.252 1.00 80.06 354 SER A O 1
ATOM 2776 N N . VAL A 1 355 ? 37.267 3.488 -4.545 1.00 74.12 355 VAL A N 1
ATOM 2777 C CA . VAL A 1 355 ? 37.042 4.255 -5.781 1.00 74.12 355 VAL A CA 1
ATOM 2778 C C . VAL A 1 355 ? 35.942 5.310 -5.584 1.00 74.12 355 VAL A C 1
ATOM 2780 O O . VAL A 1 355 ? 36.057 6.437 -6.062 1.00 74.12 355 VAL A O 1
ATOM 2783 N N . ALA A 1 356 ? 34.911 4.988 -4.793 1.00 70.31 356 ALA A N 1
ATOM 2784 C CA . ALA A 1 356 ? 33.806 5.901 -4.496 1.00 70.31 356 ALA A CA 1
ATOM 2785 C C . ALA A 1 356 ? 34.243 7.108 -3.647 1.00 70.31 356 ALA A C 1
ATOM 2787 O O . ALA A 1 356 ? 33.781 8.226 -3.874 1.00 70.31 356 ALA A O 1
ATOM 2788 N N . LYS A 1 357 ? 35.159 6.901 -2.691 1.00 70.31 357 LYS A N 1
ATOM 2789 C CA . LYS A 1 357 ? 35.724 7.993 -1.884 1.00 70.31 357 LYS A CA 1
ATOM 2790 C C . LYS A 1 357 ? 36.529 8.952 -2.765 1.00 70.31 357 LYS A C 1
ATOM 2792 O O . LYS A 1 357 ? 36.375 10.165 -2.654 1.00 70.31 357 LYS A O 1
ATOM 2797 N N . PHE A 1 358 ? 37.325 8.400 -3.679 1.00 67.50 358 PHE A N 1
ATOM 2798 C CA . PHE A 1 358 ? 38.172 9.171 -4.586 1.00 67.50 358 PHE A CA 1
ATOM 2799 C C . PHE A 1 358 ? 37.351 10.019 -5.577 1.00 67.50 358 PHE A C 1
ATOM 2801 O O . PHE A 1 358 ? 37.662 11.187 -5.810 1.00 67.50 358 PHE A O 1
ATOM 2808 N N . ALA A 1 359 ? 36.242 9.475 -6.090 1.00 64.00 359 ALA A N 1
ATOM 2809 C CA . ALA A 1 359 ? 35.293 10.223 -6.915 1.00 64.00 359 ALA A CA 1
ATOM 2810 C C . ALA A 1 359 ? 34.628 11.383 -6.146 1.00 64.00 359 ALA A C 1
ATOM 2812 O O . ALA A 1 359 ? 34.527 12.491 -6.675 1.00 64.00 359 ALA A O 1
ATOM 2813 N N . GLY A 1 360 ? 34.238 11.165 -4.883 1.00 64.31 360 GLY A N 1
ATOM 2814 C CA . GLY A 1 360 ? 33.652 12.205 -4.029 1.00 64.31 360 GLY A CA 1
ATOM 2815 C C . GLY A 1 360 ? 34.618 13.355 -3.709 1.00 64.31 360 GLY A C 1
ATOM 2816 O O . GLY A 1 360 ? 34.233 14.524 -3.764 1.00 64.31 360 GLY A O 1
ATOM 2817 N N . GLU A 1 361 ? 35.892 13.049 -3.441 1.00 65.06 361 GLU A N 1
ATOM 2818 C CA . GLU A 1 361 ? 36.944 14.062 -3.245 1.00 65.06 361 GLU A CA 1
ATOM 2819 C C . GLU A 1 361 ? 37.194 14.890 -4.518 1.00 65.06 361 GLU A C 1
ATOM 2821 O O . GLU A 1 361 ? 37.464 16.093 -4.447 1.00 65.06 361 GLU A O 1
ATOM 2826 N N . TYR A 1 362 ? 37.055 14.274 -5.695 1.00 61.28 362 TYR A N 1
ATOM 2827 C CA . TYR A 1 362 ? 37.173 14.966 -6.976 1.00 61.28 362 TYR A CA 1
ATOM 2828 C C . TYR A 1 362 ? 35.975 15.890 -7.263 1.00 61.28 362 TYR A C 1
ATOM 2830 O O . TYR A 1 362 ? 36.161 17.042 -7.669 1.00 61.28 362 TYR A O 1
ATOM 2838 N N . GLN A 1 363 ? 34.749 15.436 -6.973 1.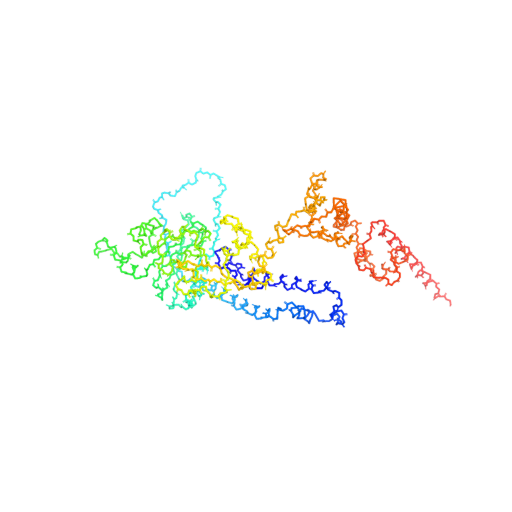00 62.78 363 GLN A N 1
ATOM 2839 C CA . GLN A 1 363 ? 33.514 16.218 -7.143 1.00 62.78 363 GLN A CA 1
ATOM 2840 C C . GLN A 1 363 ? 33.524 17.536 -6.356 1.00 62.78 363 GLN A C 1
ATOM 2842 O O . GLN A 1 363 ? 33.072 18.566 -6.865 1.00 62.78 363 GLN A O 1
ATOM 2847 N N . GLN A 1 364 ? 34.085 17.529 -5.144 1.00 61.22 364 GLN A N 1
ATOM 2848 C CA . GLN A 1 364 ? 34.184 18.723 -4.298 1.00 61.22 364 GLN A CA 1
ATOM 2849 C C . GLN A 1 364 ? 35.129 19.794 -4.867 1.00 61.22 364 GLN A C 1
ATOM 2851 O O . GLN A 1 364 ? 34.911 20.981 -4.638 1.00 61.22 364 GLN A O 1
ATOM 2856 N N . ARG A 1 365 ? 36.162 19.412 -5.634 1.00 60.84 365 ARG A N 1
ATOM 2857 C CA . ARG A 1 365 ? 37.175 20.352 -6.155 1.00 60.84 365 ARG A CA 1
ATOM 2858 C C . ARG A 1 365 ? 36.756 21.094 -7.425 1.00 60.84 365 ARG A C 1
ATOM 2860 O O . ARG A 1 365 ? 37.303 22.157 -7.701 1.00 60.84 365 ARG A O 1
ATOM 2867 N N . LYS A 1 366 ? 35.848 20.531 -8.228 1.00 58.19 366 LYS A N 1
ATOM 2868 C CA . LYS A 1 366 ? 35.583 20.992 -9.608 1.00 58.19 366 LYS A CA 1
ATOM 2869 C C . LYS A 1 366 ? 34.181 21.550 -9.847 1.00 58.19 366 LYS A C 1
ATOM 2871 O O . LYS A 1 366 ? 33.908 21.986 -10.958 1.00 58.19 366 LYS A O 1
ATOM 2876 N N . GLY A 1 367 ? 33.329 21.592 -8.821 1.00 49.62 367 GLY A N 1
ATOM 2877 C CA . GLY A 1 367 ? 32.013 22.219 -8.918 1.00 49.62 367 GLY A CA 1
ATOM 2878 C C . GLY A 1 367 ? 31.057 21.456 -9.836 1.00 49.62 367 GLY A C 1
ATOM 2879 O O . GLY A 1 367 ? 30.775 21.893 -10.943 1.00 49.62 367 GLY A O 1
ATOM 2880 N N . GLY A 1 368 ? 30.530 20.338 -9.331 1.00 55.41 368 GLY A N 1
ATOM 2881 C CA . GLY A 1 368 ? 29.204 19.828 -9.689 1.00 55.41 368 GLY A CA 1
ATOM 2882 C C . GLY A 1 368 ? 29.032 19.195 -11.070 1.00 55.41 368 GLY A C 1
ATOM 2883 O O . GLY A 1 368 ? 28.437 19.810 -11.947 1.00 55.41 368 GLY A O 1
ATOM 2884 N N . HIS A 1 369 ? 29.378 17.910 -11.191 1.00 55.09 369 HIS A N 1
ATOM 2885 C CA . HIS A 1 369 ? 28.655 16.953 -12.039 1.00 55.09 369 HIS A CA 1
ATOM 2886 C C . HIS A 1 369 ? 28.532 15.603 -11.300 1.00 55.09 369 HIS A C 1
ATOM 2888 O O . HIS A 1 369 ? 29.475 15.167 -10.630 1.00 55.09 369 HIS A O 1
ATOM 2894 N N . ASP A 1 370 ? 27.367 14.956 -11.402 1.00 58.03 370 ASP A N 1
ATOM 2895 C CA . ASP A 1 370 ? 27.070 13.683 -10.731 1.00 58.03 370 ASP A CA 1
ATOM 2896 C C . ASP A 1 370 ? 27.810 12.529 -11.421 1.00 58.03 370 ASP A C 1
ATOM 2898 O O . ASP A 1 370 ? 27.324 11.943 -12.387 1.00 58.03 370 ASP A O 1
ATOM 2902 N N . ILE A 1 371 ? 29.015 12.217 -10.936 1.00 63.22 371 ILE A N 1
ATOM 2903 C CA . ILE A 1 371 ? 29.714 10.969 -11.238 1.00 63.22 371 ILE A CA 1
ATOM 2904 C C . ILE A 1 371 ? 28.947 9.852 -10.538 1.00 63.22 371 ILE A C 1
ATOM 2906 O O . ILE A 1 371 ? 28.828 9.845 -9.312 1.00 63.22 371 ILE A O 1
ATOM 2910 N N . THR A 1 372 ? 28.420 8.909 -11.314 1.00 67.56 372 THR A N 1
ATOM 2911 C CA . THR A 1 372 ? 27.616 7.812 -10.773 1.00 67.56 372 THR A CA 1
ATOM 2912 C C . THR A 1 372 ? 28.444 6.534 -10.604 1.00 67.56 372 THR A C 1
ATOM 2914 O O . THR A 1 372 ? 29.475 6.334 -11.248 1.00 67.56 372 THR A O 1
ATOM 2917 N N . TYR A 1 373 ? 27.992 5.625 -9.736 1.00 66.25 373 TYR A N 1
ATOM 2918 C CA . TYR A 1 373 ? 28.620 4.307 -9.564 1.00 66.25 373 TYR A CA 1
ATOM 2919 C C . TYR A 1 373 ? 28.669 3.459 -10.855 1.00 66.25 373 TYR A C 1
ATOM 2921 O O . TYR A 1 373 ? 29.694 2.813 -11.101 1.00 66.25 373 TYR A O 1
ATOM 2929 N N . PRO A 1 374 ? 27.641 3.490 -11.728 1.00 69.25 374 PRO A N 1
ATOM 2930 C CA . PRO A 1 374 ? 27.725 2.919 -13.071 1.00 69.25 374 PRO A CA 1
ATOM 2931 C C . PRO A 1 374 ? 28.866 3.482 -13.926 1.00 69.25 374 PRO A C 1
ATOM 2933 O O . PRO A 1 374 ? 29.513 2.717 -14.638 1.00 69.25 374 PRO A O 1
ATOM 2936 N N . ASP A 1 375 ? 29.161 4.783 -13.836 1.00 71.62 375 ASP A N 1
ATOM 2937 C CA . ASP A 1 375 ? 30.262 5.389 -14.598 1.00 71.62 375 ASP A CA 1
ATOM 2938 C C . ASP A 1 375 ? 31.614 4.842 -14.143 1.00 71.62 375 ASP A C 1
ATOM 2940 O O . ASP A 1 375 ? 32.437 4.455 -14.972 1.00 71.62 375 ASP A O 1
ATOM 2944 N N . MET A 1 376 ? 31.802 4.724 -12.825 1.00 73.56 376 MET A N 1
ATOM 2945 C CA . MET A 1 376 ? 32.998 4.119 -12.233 1.00 73.56 376 MET A CA 1
ATOM 2946 C C . MET A 1 376 ? 33.145 2.651 -12.641 1.00 73.56 376 MET A C 1
ATOM 2948 O O . MET A 1 376 ? 34.223 2.225 -13.044 1.00 73.56 376 MET A O 1
ATOM 2952 N N . SER A 1 377 ? 32.053 1.884 -12.607 1.00 73.50 377 SER A N 1
ATOM 2953 C CA . SER A 1 377 ? 32.058 0.477 -13.029 1.00 73.50 377 SER A CA 1
ATOM 2954 C C . SER A 1 377 ? 32.367 0.320 -14.521 1.00 73.50 377 SER A C 1
ATOM 2956 O O . SER A 1 377 ? 33.056 -0.617 -14.916 1.00 73.50 377 SER A O 1
ATOM 2958 N N . CYS A 1 378 ? 31.880 1.239 -15.357 1.00 73.69 378 CYS A N 1
ATOM 2959 C CA . CYS A 1 378 ? 32.169 1.266 -16.788 1.00 73.69 378 CYS A CA 1
ATOM 2960 C C . CYS A 1 378 ? 33.649 1.573 -17.057 1.00 73.69 378 CYS A C 1
ATOM 2962 O O . CYS A 1 378 ? 34.282 0.869 -17.839 1.00 73.69 378 CYS A O 1
ATOM 2964 N N . ALA A 1 379 ? 34.217 2.565 -16.368 1.00 78.81 379 ALA A N 1
ATOM 2965 C CA . ALA A 1 379 ? 35.631 2.909 -16.492 1.00 78.81 379 ALA A CA 1
ATOM 2966 C C . ALA A 1 379 ? 36.552 1.773 -16.016 1.00 78.81 379 ALA A C 1
ATOM 2968 O O . ALA A 1 379 ? 37.492 1.427 -16.719 1.00 78.81 379 ALA A O 1
ATOM 2969 N N . ILE A 1 380 ? 36.242 1.127 -14.887 1.00 80.19 380 ILE A N 1
ATOM 2970 C CA . ILE A 1 380 ? 36.986 -0.049 -14.400 1.00 80.19 380 ILE A CA 1
ATOM 2971 C C . ILE A 1 380 ? 36.991 -1.171 -15.447 1.00 80.19 380 ILE A C 1
ATOM 2973 O O . ILE A 1 380 ? 38.041 -1.751 -15.708 1.00 80.19 380 ILE A O 1
ATOM 2977 N N . LYS A 1 381 ? 35.839 -1.449 -16.076 1.00 80.12 381 LYS A N 1
ATOM 2978 C CA . LYS A 1 381 ? 35.732 -2.459 -17.141 1.00 80.12 381 LYS A CA 1
ATOM 2979 C C . LYS A 1 381 ? 36.548 -2.090 -18.380 1.00 80.12 381 LYS A C 1
ATOM 2981 O O . LYS A 1 381 ? 37.205 -2.959 -18.932 1.00 80.12 381 LYS A O 1
ATOM 2986 N N . GLN A 1 382 ? 36.505 -0.832 -18.821 1.00 78.38 382 GLN A N 1
ATOM 2987 C CA . GLN A 1 382 ? 37.252 -0.395 -20.007 1.00 78.38 382 GLN A CA 1
ATOM 2988 C C . GLN A 1 382 ? 38.767 -0.321 -19.775 1.00 78.38 382 GLN A C 1
ATOM 2990 O O . GLN A 1 382 ? 39.525 -0.458 -20.728 1.00 78.38 382 GLN A O 1
ATOM 2995 N N . LEU A 1 383 ? 39.198 -0.110 -18.530 1.00 81.56 383 LEU A N 1
ATOM 2996 C CA . LEU A 1 383 ? 40.606 -0.163 -18.129 1.00 81.56 383 LEU A CA 1
ATOM 2997 C C . LEU A 1 383 ? 41.074 -1.583 -17.774 1.00 81.56 383 LEU A C 1
ATOM 2999 O O . LEU A 1 383 ? 42.233 -1.753 -17.414 1.00 81.56 383 LEU A O 1
ATOM 3003 N N . GLU A 1 384 ? 40.187 -2.583 -17.849 1.00 85.38 384 GLU A N 1
ATOM 3004 C CA . GLU A 1 384 ? 40.472 -3.988 -17.521 1.00 85.38 384 GLU A CA 1
ATOM 3005 C C . GLU A 1 384 ? 41.075 -4.184 -16.112 1.00 85.38 384 GLU A C 1
ATOM 3007 O O . GLU A 1 384 ? 41.889 -5.076 -15.874 1.00 85.38 384 GLU A O 1
ATOM 3012 N N . LEU A 1 385 ? 40.662 -3.346 -15.152 1.00 84.12 385 LEU A N 1
ATOM 3013 C CA . LEU A 1 385 ? 41.178 -3.367 -13.780 1.00 84.12 385 LEU A CA 1
ATOM 3014 C C . LEU A 1 385 ? 40.460 -4.410 -12.915 1.00 84.12 385 LEU A C 1
ATOM 3016 O O . LEU A 1 385 ? 39.268 -4.676 -13.090 1.00 84.12 385 LEU A O 1
ATOM 3020 N N . ASN A 1 386 ? 41.170 -4.940 -11.913 1.00 82.12 386 ASN A N 1
ATOM 3021 C CA . ASN A 1 386 ? 40.684 -6.000 -11.025 1.00 82.12 386 ASN A CA 1
ATOM 3022 C C . ASN A 1 386 ? 40.465 -5.492 -9.587 1.00 82.12 386 ASN A C 1
ATOM 3024 O O . ASN A 1 386 ? 41.334 -5.659 -8.730 1.00 82.12 386 ASN A O 1
ATOM 3028 N N . PRO A 1 387 ? 39.306 -4.884 -9.279 1.00 81.19 387 PRO A N 1
ATOM 3029 C CA . PRO A 1 387 ? 39.044 -4.343 -7.952 1.00 81.19 387 PRO A CA 1
ATOM 3030 C C . PRO A 1 387 ? 38.779 -5.430 -6.908 1.00 81.19 387 PRO A C 1
ATOM 3032 O O . PRO A 1 387 ? 38.047 -6.396 -7.138 1.00 81.19 387 PRO A O 1
ATOM 3035 N N . VAL A 1 388 ? 39.271 -5.198 -5.693 1.00 79.12 388 VAL A N 1
ATOM 3036 C CA . VAL A 1 388 ? 38.911 -5.991 -4.516 1.00 79.12 388 VAL A CA 1
ATOM 3037 C C . VAL A 1 388 ? 37.547 -5.525 -4.009 1.00 79.12 388 VAL A C 1
ATOM 3039 O O . VAL A 1 388 ? 37.332 -4.341 -3.747 1.00 79.12 388 VAL A O 1
ATOM 3042 N N . LYS A 1 389 ? 36.600 -6.458 -3.869 1.00 72.31 389 LYS A N 1
ATOM 3043 C CA . LYS A 1 389 ? 35.232 -6.160 -3.419 1.00 72.31 389 LYS A CA 1
ATOM 3044 C C . LYS A 1 389 ? 35.056 -6.489 -1.939 1.00 72.31 389 LYS A C 1
ATOM 3046 O O . LYS A 1 389 ? 35.012 -7.664 -1.577 1.00 72.31 389 LYS A O 1
ATOM 3051 N N . ILE A 1 390 ? 34.873 -5.461 -1.109 1.00 64.62 390 ILE A N 1
ATOM 3052 C CA . ILE A 1 390 ? 34.621 -5.585 0.338 1.00 64.62 390 ILE A CA 1
ATOM 3053 C C . ILE A 1 390 ? 33.380 -4.766 0.685 1.00 64.62 390 ILE A C 1
ATOM 3055 O O . ILE A 1 390 ? 33.275 -3.599 0.315 1.00 64.62 390 ILE A O 1
ATOM 3059 N N . GLY A 1 391 ? 32.402 -5.379 1.358 1.00 54.19 391 GLY A N 1
ATOM 3060 C CA . GLY A 1 391 ? 31.222 -4.663 1.867 1.00 54.19 391 GLY A CA 1
ATOM 3061 C C . GLY A 1 391 ? 30.408 -3.894 0.813 1.00 54.19 391 GLY A C 1
ATOM 3062 O O . GLY A 1 391 ? 29.757 -2.914 1.153 1.00 54.19 391 GLY A O 1
ATOM 3063 N N . GLY A 1 392 ? 30.459 -4.305 -0.461 1.00 58.56 392 GLY A N 1
ATOM 3064 C CA . GLY A 1 392 ? 29.784 -3.624 -1.578 1.00 58.56 392 GLY A CA 1
ATOM 3065 C C . GLY A 1 392 ? 30.593 -2.504 -2.247 1.00 58.56 392 GLY A C 1
ATOM 3066 O O . GLY A 1 392 ? 30.186 -2.014 -3.298 1.00 58.56 392 GLY A O 1
ATOM 3067 N N . PHE A 1 393 ? 31.758 -2.151 -1.707 1.00 65.62 393 PHE A N 1
ATOM 3068 C CA . PHE A 1 393 ? 32.666 -1.167 -2.288 1.00 65.62 393 PHE A CA 1
ATOM 3069 C C . PHE A 1 393 ? 33.763 -1.841 -3.112 1.00 65.62 393 PHE A C 1
ATOM 3071 O O . PHE A 1 393 ? 34.153 -2.981 -2.847 1.00 65.62 393 PHE A O 1
ATOM 3078 N N . LEU A 1 394 ? 34.234 -1.119 -4.128 1.00 78.56 394 LEU A N 1
ATOM 3079 C CA . LEU A 1 394 ? 35.360 -1.514 -4.966 1.00 78.56 394 LEU A CA 1
ATOM 3080 C C . LEU A 1 394 ? 36.602 -0.776 -4.484 1.00 78.56 394 LEU A C 1
ATOM 3082 O O . LEU A 1 394 ? 36.588 0.452 -4.349 1.00 78.56 394 LEU A O 1
ATOM 3086 N N . TYR A 1 395 ? 37.651 -1.544 -4.234 1.00 80.31 395 TYR A N 1
ATOM 3087 C CA . TYR A 1 395 ? 38.942 -1.056 -3.796 1.00 80.31 395 TYR A CA 1
ATOM 3088 C C . TYR A 1 395 ? 39.982 -1.358 -4.864 1.00 80.31 395 TYR A C 1
ATOM 3090 O O . TYR A 1 395 ? 40.053 -2.481 -5.361 1.00 80.31 395 TYR A O 1
ATOM 3098 N N . LEU A 1 396 ? 40.780 -0.354 -5.198 1.00 85.62 396 LEU A N 1
ATOM 3099 C CA . LEU A 1 396 ? 41.893 -0.456 -6.136 1.00 85.62 396 LEU A CA 1
ATOM 3100 C C . LEU A 1 396 ? 43.142 0.162 -5.500 1.00 85.62 396 LEU A C 1
ATOM 3102 O O . LEU A 1 396 ? 43.001 0.993 -4.595 1.00 85.62 396 LEU A O 1
ATOM 3106 N N . PRO A 1 397 ? 44.344 -0.195 -5.973 1.00 87.50 397 PRO A N 1
ATOM 3107 C CA . PRO A 1 397 ? 45.536 0.617 -5.770 1.00 87.50 397 PRO A CA 1
ATOM 3108 C C . PRO A 1 397 ? 45.263 2.098 -6.087 1.00 87.50 397 PRO A C 1
ATOM 3110 O O . PRO A 1 397 ? 44.457 2.432 -6.961 1.00 87.50 397 PRO A O 1
ATOM 3113 N N . GLU A 1 398 ? 45.888 3.009 -5.342 1.00 81.94 398 GLU A N 1
ATOM 3114 C CA . GLU A 1 398 ? 45.597 4.447 -5.443 1.00 81.94 398 GLU A CA 1
ATOM 3115 C C . GLU A 1 398 ? 45.855 5.028 -6.846 1.00 81.94 398 GLU A C 1
ATOM 3117 O O . GLU A 1 398 ? 45.117 5.896 -7.319 1.00 81.94 398 GLU A O 1
ATOM 3122 N N . ASP A 1 399 ? 46.884 4.543 -7.529 1.00 84.19 399 ASP A N 1
ATOM 3123 C CA . ASP A 1 399 ? 47.236 4.914 -8.896 1.00 84.19 399 ASP A CA 1
ATOM 3124 C C . ASP A 1 399 ? 46.185 4.451 -9.915 1.00 84.19 399 ASP A C 1
ATOM 3126 O O . ASP A 1 399 ? 45.775 5.233 -10.776 1.00 84.19 399 ASP A O 1
ATOM 3130 N N . GLU A 1 400 ? 45.674 3.229 -9.779 1.00 86.06 400 GLU A N 1
ATOM 3131 C CA . GLU A 1 400 ? 44.588 2.701 -10.611 1.00 86.06 400 GLU A CA 1
ATOM 3132 C C . GLU A 1 400 ? 43.264 3.441 -10.357 1.00 86.06 400 GLU A C 1
ATOM 3134 O O . GLU A 1 400 ? 42.553 3.813 -11.295 1.00 86.06 400 GLU A O 1
ATOM 3139 N N . ALA A 1 401 ? 42.955 3.761 -9.096 1.00 83.38 401 ALA A N 1
ATOM 3140 C CA . ALA A 1 401 ? 41.774 4.550 -8.744 1.00 83.38 401 ALA A CA 1
ATOM 3141 C C . ALA A 1 401 ? 41.792 5.954 -9.390 1.00 83.38 401 ALA A C 1
ATOM 3143 O O . ALA A 1 401 ? 40.749 6.458 -9.819 1.00 83.38 401 ALA A O 1
ATOM 3144 N N . ARG A 1 402 ? 42.973 6.576 -9.526 1.00 81.88 402 ARG A N 1
ATOM 3145 C CA . ARG A 1 402 ? 43.149 7.861 -10.233 1.00 81.88 402 ARG A CA 1
ATOM 3146 C C . ARG A 1 402 ? 42.870 7.750 -11.734 1.00 81.88 402 ARG A C 1
ATOM 3148 O O . ARG A 1 402 ? 42.268 8.662 -12.311 1.00 81.88 402 ARG A O 1
ATOM 3155 N N . GLN A 1 403 ? 43.276 6.646 -12.362 1.00 84.00 403 GLN A N 1
ATOM 3156 C CA . GLN A 1 403 ? 43.002 6.389 -13.780 1.00 84.00 403 GLN A CA 1
ATOM 3157 C C . GLN A 1 403 ? 41.498 6.255 -14.040 1.00 84.00 403 GLN A C 1
ATOM 3159 O O . GLN A 1 403 ? 40.974 6.874 -14.969 1.00 84.00 403 GLN A O 1
ATOM 3164 N N . VAL A 1 404 ? 40.785 5.537 -13.164 1.00 83.00 404 VAL A N 1
ATOM 3165 C CA . VAL A 1 404 ? 39.324 5.384 -13.237 1.00 83.00 404 VAL A CA 1
ATOM 3166 C C . VAL A 1 404 ? 38.622 6.741 -13.212 1.00 83.00 404 VAL A C 1
ATOM 3168 O O . VAL A 1 404 ? 37.767 7.000 -14.058 1.00 83.00 404 VAL A O 1
ATOM 3171 N N . VAL A 1 405 ? 38.996 7.639 -12.293 1.00 79.81 405 VAL A N 1
ATOM 3172 C CA . VAL A 1 405 ? 38.375 8.974 -12.207 1.00 79.81 405 VAL A CA 1
ATOM 3173 C C . VAL A 1 405 ? 38.610 9.792 -13.478 1.00 79.81 405 VAL A C 1
ATOM 3175 O O . VAL A 1 405 ? 37.661 10.357 -14.019 1.00 79.81 405 VAL A O 1
ATOM 3178 N N . THR A 1 406 ? 39.829 9.766 -14.019 1.00 82.31 406 THR A N 1
ATOM 3179 C CA . THR A 1 406 ? 40.166 10.484 -15.260 1.00 82.31 406 THR A CA 1
ATOM 3180 C C . THR A 1 406 ? 39.318 10.000 -16.441 1.00 82.31 406 THR A C 1
ATOM 3182 O O . THR A 1 406 ? 38.816 10.796 -17.237 1.00 82.31 406 THR A O 1
ATOM 3185 N N . MET A 1 407 ? 39.103 8.689 -16.550 1.00 81.88 407 MET A N 1
ATOM 3186 C CA . MET A 1 407 ? 38.283 8.120 -17.615 1.00 81.88 407 MET A CA 1
ATOM 3187 C C . MET A 1 407 ? 36.797 8.464 -17.460 1.00 81.88 407 MET A C 1
ATOM 3189 O O . MET A 1 407 ? 36.120 8.791 -18.438 1.00 81.88 407 MET A O 1
ATOM 3193 N N . VAL A 1 408 ? 36.283 8.438 -16.230 1.00 78.38 408 VAL A N 1
ATOM 3194 C CA . VAL A 1 408 ? 34.906 8.849 -15.939 1.00 78.38 408 VAL A CA 1
ATOM 3195 C C . VAL A 1 408 ? 34.666 10.305 -16.345 1.00 78.38 408 VAL A C 1
ATOM 3197 O O . VAL A 1 408 ? 33.630 10.613 -16.936 1.00 78.38 408 VAL A O 1
ATOM 3200 N N . GLU A 1 409 ? 35.628 11.197 -16.109 1.00 75.56 409 GLU A N 1
ATOM 3201 C CA . GLU A 1 409 ? 35.539 12.592 -16.554 1.00 75.56 409 GLU A CA 1
ATOM 3202 C C . GLU A 1 409 ? 35.400 12.719 -18.070 1.00 75.56 409 GLU A C 1
ATOM 3204 O O . GLU A 1 409 ? 34.587 13.517 -18.554 1.00 75.56 409 GLU A O 1
ATOM 3209 N N . GLN A 1 410 ? 36.158 11.925 -18.828 1.00 77.19 410 GLN A N 1
ATOM 3210 C CA . GLN A 1 410 ? 36.055 11.903 -20.283 1.00 77.19 410 GLN A CA 1
ATOM 3211 C C . GLN A 1 410 ? 34.650 11.464 -20.720 1.00 77.19 410 GLN A C 1
ATOM 3213 O O . GLN A 1 410 ? 34.017 12.145 -21.530 1.00 77.19 410 GLN A O 1
ATOM 3218 N N . LEU A 1 411 ? 34.122 10.388 -20.130 1.00 74.50 411 LEU A N 1
ATOM 3219 C CA . LEU A 1 411 ? 32.786 9.870 -20.439 1.00 74.50 411 LEU A CA 1
ATOM 3220 C C . LEU A 1 411 ? 31.679 10.890 -20.123 1.00 74.50 411 LEU A C 1
ATOM 3222 O O . LEU A 1 411 ? 30.772 11.101 -20.935 1.00 74.50 411 LEU A O 1
ATOM 3226 N N . VAL A 1 412 ? 31.751 11.559 -18.970 1.00 71.31 412 VAL A N 1
ATOM 3227 C CA . VAL A 1 412 ? 30.777 12.590 -18.570 1.00 71.31 412 VAL A CA 1
ATOM 3228 C C . VAL A 1 412 ? 30.860 13.808 -19.495 1.00 71.31 412 VAL A C 1
ATOM 3230 O O . VAL A 1 412 ? 29.829 14.312 -19.953 1.00 71.31 412 VAL A O 1
ATOM 3233 N N . SER A 1 413 ? 32.074 14.242 -19.843 1.00 72.25 413 SER A N 1
ATOM 3234 C CA . SER A 1 413 ? 32.306 15.358 -20.770 1.00 72.25 413 SER A CA 1
ATOM 3235 C C . SER A 1 413 ? 31.734 15.077 -22.162 1.00 72.25 413 SER A C 1
ATOM 3237 O O . SER A 1 413 ? 31.117 15.948 -22.783 1.00 72.25 413 SER A O 1
ATOM 3239 N N . GLU A 1 414 ? 31.872 13.846 -22.653 1.00 68.69 414 GLU A N 1
ATOM 3240 C CA . GLU A 1 414 ? 31.301 13.435 -23.934 1.00 68.69 414 GLU A CA 1
ATOM 3241 C C . GLU A 1 414 ? 29.771 13.429 -23.923 1.00 68.69 414 GLU A C 1
ATOM 3243 O O . GLU A 1 414 ? 29.153 13.952 -24.858 1.00 68.69 414 GLU A O 1
ATOM 3248 N N . ARG A 1 415 ? 29.146 12.920 -22.854 1.00 69.94 415 ARG A N 1
ATOM 3249 C CA . ARG A 1 415 ? 27.681 12.942 -22.700 1.00 69.94 415 ARG A CA 1
ATOM 3250 C C . ARG A 1 415 ? 27.133 14.367 -22.652 1.00 69.94 415 ARG A C 1
ATOM 3252 O O . ARG A 1 415 ? 26.121 14.656 -23.293 1.00 69.94 415 ARG A O 1
ATOM 3259 N N . LEU A 1 416 ? 27.808 15.276 -21.946 1.00 67.38 416 LEU A N 1
ATOM 3260 C CA . LEU A 1 416 ? 27.435 16.693 -21.894 1.00 67.38 416 LEU A CA 1
ATOM 3261 C C . LEU A 1 416 ? 27.519 17.358 -23.273 1.00 67.38 416 LEU A C 1
ATOM 3263 O O . LEU A 1 416 ? 26.605 18.092 -23.657 1.00 67.38 416 LEU A O 1
ATOM 3267 N N . ALA A 1 417 ? 28.560 17.061 -24.054 1.00 64.69 417 ALA A N 1
ATOM 3268 C CA . ALA A 1 417 ? 28.699 17.578 -25.414 1.00 64.69 417 ALA A CA 1
ATOM 3269 C C . ALA A 1 417 ? 27.576 17.093 -26.353 1.00 64.69 417 ALA A C 1
ATOM 3271 O O . ALA A 1 417 ? 27.119 17.856 -27.209 1.00 64.69 417 ALA A O 1
ATOM 3272 N N . ILE A 1 418 ? 27.094 15.857 -26.178 1.00 64.19 418 ILE A N 1
ATOM 3273 C CA . ILE A 1 418 ? 25.936 15.317 -26.913 1.00 64.19 418 ILE A CA 1
ATOM 3274 C C . ILE A 1 418 ? 24.642 16.025 -26.483 1.00 64.19 418 ILE A C 1
ATOM 3276 O O . ILE A 1 418 ? 23.858 16.457 -27.334 1.00 64.19 418 ILE A O 1
ATOM 3280 N N . ARG A 1 419 ? 24.434 16.205 -25.170 1.00 64.31 419 ARG A N 1
ATOM 3281 C CA . ARG A 1 419 ? 23.245 16.872 -24.604 1.00 64.31 419 ARG A CA 1
ATOM 3282 C C . ARG A 1 419 ? 23.124 18.330 -25.052 1.00 64.31 419 ARG A C 1
ATOM 3284 O O . ARG A 1 419 ? 22.026 18.789 -25.332 1.00 64.31 419 ARG A O 1
ATOM 3291 N N . GLN A 1 420 ? 24.251 19.033 -25.173 1.00 68.06 420 GLN A N 1
ATOM 3292 C CA . GLN A 1 420 ? 24.321 20.408 -25.687 1.00 68.06 420 GLN A CA 1
ATOM 3293 C C . GLN A 1 420 ? 24.286 20.494 -27.225 1.00 68.06 420 GLN A C 1
ATOM 3295 O O . GLN A 1 420 ? 24.502 21.570 -27.775 1.00 68.06 420 GLN A O 1
ATOM 3300 N N . HIS A 1 421 ? 24.076 19.378 -27.932 1.00 63.56 421 HIS A N 1
ATOM 3301 C CA . HIS A 1 421 ? 24.085 19.294 -29.400 1.00 63.56 421 HIS A CA 1
ATOM 3302 C C . HIS A 1 421 ? 25.390 19.754 -30.076 1.00 63.56 421 HIS A C 1
ATOM 3304 O O . HIS A 1 421 ? 25.426 19.960 -31.285 1.00 63.56 421 HIS A O 1
ATOM 3310 N N . LYS A 1 422 ? 26.495 19.845 -29.325 1.00 66.25 422 LYS A N 1
ATOM 3311 C CA . LYS A 1 422 ? 27.842 20.121 -29.859 1.00 66.25 422 LYS A CA 1
ATOM 3312 C C . LYS A 1 422 ? 28.444 18.900 -30.563 1.00 66.25 422 LYS A C 1
ATOM 3314 O O . LYS A 1 422 ? 29.343 19.036 -31.392 1.00 66.25 422 LYS A O 1
ATOM 3319 N N . LYS A 1 423 ? 27.938 17.706 -30.245 1.00 73.38 423 LYS A N 1
ATOM 3320 C CA . LYS A 1 423 ? 28.170 16.459 -30.978 1.00 73.38 423 LYS A CA 1
ATOM 3321 C C . LYS A 1 423 ? 26.821 15.883 -31.421 1.00 73.38 423 LYS A C 1
ATOM 3323 O O . LYS A 1 423 ? 25.930 15.717 -30.591 1.00 73.38 423 LYS A O 1
ATOM 3328 N N . VAL A 1 424 ? 26.653 15.569 -32.706 1.00 77.38 424 VAL A N 1
ATOM 3329 C CA . VAL A 1 424 ? 25.384 15.044 -33.261 1.00 77.38 424 VAL A CA 1
ATOM 3330 C C . VAL A 1 424 ? 25.609 13.761 -34.055 1.00 77.38 424 VAL A C 1
ATOM 3332 O O . VAL A 1 424 ? 26.694 13.530 -34.581 1.00 77.38 424 VAL A O 1
ATOM 3335 N N . SER A 1 425 ? 24.591 12.908 -34.141 1.00 84.50 425 SER A N 1
ATOM 3336 C CA . SER A 1 425 ? 24.652 11.676 -34.932 1.00 84.50 425 SER A CA 1
ATOM 3337 C C . SER A 1 425 ? 24.451 11.948 -36.429 1.00 84.50 425 SER A C 1
ATOM 3339 O O . SER A 1 425 ? 23.896 12.976 -36.817 1.00 84.50 425 SER A O 1
ATOM 3341 N N . LEU A 1 426 ? 24.826 10.988 -37.284 1.00 82.81 426 LEU A N 1
ATOM 3342 C CA . LEU A 1 426 ? 24.520 11.034 -38.727 1.00 82.81 426 LEU A CA 1
ATOM 3343 C C . LEU A 1 426 ? 23.037 11.203 -39.026 1.00 82.81 426 LEU A C 1
ATOM 3345 O O . LEU A 1 426 ? 22.683 11.896 -39.974 1.00 82.81 426 LEU A O 1
ATOM 3349 N N . LYS A 1 427 ? 22.179 10.553 -38.232 1.00 82.94 427 LYS A N 1
ATOM 3350 C CA . LYS A 1 427 ? 20.729 10.649 -38.403 1.00 82.94 427 LYS A CA 1
ATOM 3351 C C . LYS A 1 427 ? 20.276 12.092 -38.203 1.00 82.94 427 LYS A C 1
ATOM 3353 O O . LYS A 1 427 ? 19.639 12.654 -39.077 1.00 82.94 427 LYS A O 1
ATOM 3358 N N . ARG A 1 428 ? 20.745 12.732 -37.132 1.00 81.00 428 ARG A N 1
ATOM 3359 C CA . ARG A 1 428 ? 20.435 14.138 -36.879 1.00 81.00 428 ARG A CA 1
ATOM 3360 C C . ARG A 1 428 ? 21.031 15.079 -37.931 1.00 81.00 428 ARG A C 1
ATOM 3362 O O . ARG A 1 428 ? 20.400 16.070 -38.266 1.00 81.00 428 ARG A O 1
ATOM 3369 N N . LEU A 1 429 ? 22.208 14.775 -38.488 1.00 82.00 429 LEU A N 1
ATOM 3370 C CA . LEU A 1 429 ? 22.751 15.531 -39.628 1.00 82.00 429 LEU A CA 1
ATOM 3371 C C . LEU A 1 429 ? 21.888 15.397 -40.887 1.00 82.00 429 LEU A C 1
ATOM 3373 O O . LEU A 1 429 ? 21.710 16.379 -41.601 1.00 82.00 429 LEU A O 1
ATOM 3377 N N . SER A 1 430 ? 21.347 14.209 -41.154 1.00 83.94 430 SER A N 1
ATOM 3378 C CA . SER A 1 430 ? 20.378 13.973 -42.233 1.00 83.94 430 SER A CA 1
ATOM 3379 C C . SER A 1 430 ? 19.117 14.811 -42.035 1.00 83.94 430 SER A C 1
ATOM 3381 O O . SER A 1 430 ? 18.759 15.571 -42.934 1.00 83.94 430 SER A O 1
ATOM 3383 N N . ASP A 1 431 ? 18.552 14.801 -40.827 1.00 82.38 431 ASP A N 1
ATOM 3384 C CA . ASP A 1 431 ? 17.371 15.601 -40.488 1.00 82.38 431 ASP A CA 1
ATOM 3385 C C . ASP A 1 431 ? 17.626 17.114 -40.658 1.00 82.38 431 ASP A C 1
ATOM 3387 O O . ASP A 1 431 ? 16.813 17.825 -41.242 1.00 82.38 431 ASP A O 1
ATOM 3391 N N . VAL A 1 432 ? 18.781 17.614 -40.194 1.00 79.38 432 VAL A N 1
ATOM 3392 C CA . VAL A 1 432 ? 19.140 19.047 -40.252 1.00 79.38 432 VAL A CA 1
ATOM 3393 C C . VAL A 1 432 ? 19.455 19.518 -41.674 1.00 79.38 432 VAL A C 1
ATOM 3395 O O . VAL A 1 432 ? 19.149 20.652 -42.033 1.00 79.38 432 VAL A O 1
ATOM 3398 N N . THR A 1 433 ? 20.080 18.674 -42.497 1.00 79.06 433 THR A N 1
ATOM 3399 C CA . THR A 1 433 ? 20.467 19.047 -43.870 1.00 79.06 433 THR A CA 1
ATOM 3400 C C . THR A 1 433 ? 19.353 18.847 -44.896 1.00 79.06 433 THR A C 1
ATOM 3402 O O . THR A 1 433 ? 19.487 19.338 -46.023 1.00 79.06 433 THR A O 1
ATOM 3405 N N . GLY A 1 434 ? 18.285 18.129 -44.524 1.00 79.69 434 GLY A N 1
ATOM 3406 C CA . GLY A 1 434 ? 17.202 17.716 -45.419 1.00 79.69 434 GLY A CA 1
ATOM 3407 C C . GLY A 1 434 ? 17.637 16.698 -46.479 1.00 79.69 434 GLY A C 1
ATOM 3408 O O . GLY A 1 434 ? 16.931 16.493 -47.463 1.00 79.69 434 GLY A O 1
ATOM 3409 N N . GLU A 1 435 ? 18.817 16.094 -46.320 1.00 83.12 435 GLU A N 1
ATOM 3410 C CA . GLU A 1 435 ? 19.363 15.090 -47.233 1.00 83.12 435 GLU A CA 1
ATOM 3411 C C . GLU A 1 435 ? 19.071 13.687 -46.711 1.00 83.12 435 GLU A C 1
ATOM 3413 O O . GLU A 1 435 ? 19.125 13.439 -45.508 1.00 83.12 435 GLU A O 1
ATOM 3418 N N . ASP A 1 436 ? 18.842 12.743 -47.623 1.00 87.06 436 ASP A N 1
ATOM 3419 C CA . ASP A 1 436 ? 18.646 11.339 -47.266 1.00 87.06 436 ASP A CA 1
ATOM 3420 C C . ASP A 1 436 ? 19.844 10.776 -46.476 1.00 87.06 436 ASP A C 1
ATOM 3422 O O . ASP A 1 436 ? 21.010 11.073 -46.768 1.00 87.06 436 ASP A O 1
ATOM 3426 N N . TYR A 1 437 ? 19.561 9.912 -45.499 1.00 85.56 437 TYR A N 1
ATOM 3427 C CA . TYR A 1 437 ? 20.565 9.326 -44.609 1.00 85.56 437 TYR A CA 1
ATOM 3428 C C . TYR A 1 437 ? 21.729 8.678 -45.376 1.00 85.56 437 TYR A C 1
ATOM 3430 O O . TYR A 1 437 ? 22.897 8.832 -45.004 1.00 85.56 437 TYR A O 1
ATOM 3438 N N . SER A 1 438 ? 21.442 7.994 -46.490 1.00 85.31 438 SER A N 1
ATOM 3439 C CA . SER A 1 438 ? 22.465 7.351 -47.322 1.00 85.31 438 SER A CA 1
ATOM 3440 C C . SER A 1 438 ? 23.378 8.364 -48.026 1.00 85.31 438 SER A C 1
ATOM 3442 O O . SER A 1 438 ? 24.558 8.088 -48.269 1.00 85.31 438 SER A O 1
ATOM 3444 N N . VAL A 1 439 ? 22.862 9.558 -48.328 1.00 86.19 439 VAL A N 1
ATOM 3445 C CA . VAL A 1 439 ? 23.601 10.651 -48.966 1.00 86.19 439 VAL A CA 1
ATOM 3446 C C . VAL A 1 439 ? 24.546 11.306 -47.966 1.00 86.19 439 VAL A C 1
ATOM 3448 O O . VAL A 1 439 ? 25.724 11.488 -48.291 1.00 86.19 439 VAL A O 1
ATOM 3451 N N . VAL A 1 440 ? 24.069 11.583 -46.750 1.00 86.75 440 VAL A N 1
ATOM 3452 C CA . VAL A 1 440 ? 24.892 12.134 -45.661 1.00 86.75 440 VAL A CA 1
ATOM 3453 C C . VAL A 1 440 ? 25.969 11.141 -45.231 1.00 86.75 440 VAL A C 1
ATOM 3455 O O . VAL A 1 440 ? 27.125 11.522 -45.056 1.00 86.75 440 VAL A O 1
ATOM 3458 N N . ARG A 1 441 ? 25.642 9.846 -45.169 1.00 87.69 441 ARG A N 1
ATOM 3459 C CA . ARG A 1 441 ? 26.626 8.791 -44.900 1.00 87.69 441 ARG A CA 1
ATOM 3460 C C . ARG A 1 441 ? 27.743 8.763 -45.940 1.00 87.69 441 ARG A C 1
ATOM 3462 O O . ARG A 1 441 ? 28.913 8.798 -45.574 1.00 87.69 441 ARG A O 1
ATOM 3469 N N . ARG A 1 442 ? 27.407 8.765 -47.234 1.00 86.31 442 ARG A N 1
ATOM 3470 C CA . ARG A 1 442 ? 28.424 8.803 -48.301 1.00 86.31 442 ARG A CA 1
ATOM 3471 C C . ARG A 1 442 ? 29.260 10.081 -48.264 1.00 86.31 442 ARG A C 1
ATOM 3473 O O . ARG A 1 442 ? 30.428 10.040 -48.634 1.00 86.31 442 ARG A O 1
ATOM 3480 N N . ALA A 1 443 ? 28.680 11.210 -47.858 1.00 87.50 443 ALA A N 1
ATOM 3481 C CA . ALA A 1 443 ? 29.429 12.448 -47.668 1.00 87.50 443 ALA A CA 1
ATOM 3482 C C . ALA A 1 443 ? 30.444 12.309 -46.524 1.00 87.50 443 ALA A C 1
ATOM 3484 O O . ALA A 1 443 ? 31.614 12.615 -46.720 1.00 87.50 443 ALA A O 1
ATOM 3485 N N . ALA A 1 444 ? 30.038 11.748 -45.384 1.00 86.69 444 ALA A N 1
ATOM 3486 C CA . ALA A 1 444 ? 30.940 11.480 -44.266 1.00 86.69 444 ALA A CA 1
ATOM 3487 C C . ALA A 1 444 ? 32.062 10.482 -44.624 1.00 86.69 444 ALA A C 1
ATOM 3489 O O . ALA A 1 444 ? 33.215 10.716 -44.262 1.00 86.69 444 ALA A O 1
ATOM 3490 N N . GLU A 1 445 ? 31.765 9.437 -45.406 1.00 88.88 445 GLU A N 1
ATOM 3491 C CA . GLU A 1 445 ? 32.774 8.514 -45.958 1.00 88.88 445 GLU A CA 1
ATOM 3492 C C . GLU A 1 445 ? 33.759 9.242 -46.892 1.00 88.88 445 GLU A C 1
ATOM 3494 O O . GLU A 1 445 ? 34.969 9.041 -46.822 1.00 88.88 445 GLU A O 1
ATOM 3499 N N . LYS A 1 446 ? 33.264 10.142 -47.752 1.00 88.31 446 LYS A N 1
ATOM 3500 C CA . LYS A 1 446 ? 34.102 10.937 -48.668 1.00 88.31 446 LYS A CA 1
ATOM 3501 C C . LYS A 1 446 ? 34.939 12.000 -47.959 1.00 88.31 446 LYS A C 1
ATOM 3503 O O . LYS A 1 446 ? 35.995 12.356 -48.470 1.00 88.31 446 LYS A O 1
ATOM 3508 N N . CYS A 1 447 ? 34.491 12.471 -46.800 1.00 85.69 447 CYS A N 1
ATOM 3509 C CA . CYS A 1 447 ? 35.248 13.356 -45.919 1.00 85.69 447 CYS A CA 1
ATOM 3510 C C . CYS A 1 447 ? 36.253 12.605 -45.024 1.00 85.69 447 CYS A C 1
ATOM 3512 O O . CYS A 1 447 ? 36.942 13.257 -44.242 1.00 85.69 447 CYS A O 1
ATOM 3514 N N . GLY A 1 448 ? 36.334 11.269 -45.111 1.00 85.50 448 GLY A N 1
ATOM 3515 C CA . GLY A 1 448 ? 37.238 10.451 -44.296 1.00 85.50 448 GLY A CA 1
ATOM 3516 C C . GLY A 1 448 ? 36.842 10.363 -42.820 1.00 85.50 448 GLY A C 1
ATOM 3517 O O . GLY A 1 448 ? 37.680 10.071 -41.978 1.00 85.50 448 GLY A O 1
ATOM 3518 N N . LEU A 1 449 ? 35.579 10.651 -42.491 1.00 85.44 449 LEU A N 1
ATOM 3519 C CA . LEU A 1 449 ? 35.086 10.668 -41.108 1.00 85.44 449 LEU A CA 1
ATOM 3520 C C . LEU A 1 449 ? 34.486 9.321 -40.673 1.00 85.44 449 LEU A C 1
ATOM 3522 O O . LEU A 1 449 ? 34.228 9.112 -39.487 1.00 85.44 449 LEU A O 1
ATOM 3526 N N . ILE A 1 450 ? 34.233 8.433 -41.638 1.00 84.50 450 ILE A N 1
ATOM 3527 C CA . ILE A 1 450 ? 33.752 7.062 -41.451 1.00 84.50 450 ILE A CA 1
ATOM 3528 C C . ILE A 1 450 ? 34.441 6.188 -42.495 1.00 84.50 450 ILE A C 1
ATOM 3530 O O . ILE A 1 450 ? 34.534 6.571 -43.664 1.00 84.50 450 ILE A O 1
ATOM 3534 N N . GLU A 1 451 ? 34.878 5.002 -42.095 1.00 81.69 451 GLU A N 1
ATOM 3535 C CA . GLU A 1 451 ? 35.380 4.003 -43.030 1.00 81.69 451 GLU A CA 1
ATOM 3536 C C . GLU A 1 451 ? 34.251 3.411 -43.884 1.00 81.69 451 GLU A C 1
ATOM 3538 O O . GLU A 1 451 ? 33.119 3.203 -43.437 1.00 81.69 451 GLU A O 1
ATOM 3543 N N . LYS A 1 452 ? 34.557 3.127 -45.151 1.00 77.50 452 LYS A N 1
ATOM 3544 C CA . LYS A 1 452 ? 33.575 2.612 -46.107 1.00 77.50 452 LYS A CA 1
ATOM 3545 C C . LYS A 1 452 ? 33.059 1.245 -45.647 1.00 77.50 452 LYS A C 1
ATOM 3547 O O . LYS A 1 452 ? 33.822 0.292 -45.567 1.00 77.50 452 LYS A O 1
ATOM 3552 N N . GLY A 1 453 ? 31.752 1.148 -45.402 1.00 68.69 453 GLY A N 1
ATOM 3553 C CA . GLY A 1 453 ? 31.107 -0.087 -44.935 1.00 68.69 453 GLY A CA 1
ATOM 3554 C C . GLY A 1 453 ? 31.140 -0.308 -43.417 1.00 68.69 453 GLY A C 1
ATOM 3555 O O . GLY A 1 453 ? 30.451 -1.204 -42.940 1.00 68.69 453 GLY A O 1
ATOM 3556 N N . ALA A 1 454 ? 31.839 0.532 -42.645 1.00 71.19 454 ALA A N 1
ATOM 3557 C CA . ALA A 1 454 ? 31.850 0.438 -41.186 1.00 71.19 454 ALA A CA 1
ATOM 3558 C C . ALA A 1 454 ? 30.501 0.847 -40.571 1.00 71.19 454 ALA A C 1
ATOM 3560 O O . ALA A 1 454 ? 29.735 1.631 -41.145 1.00 71.19 454 ALA A O 1
ATOM 3561 N N . SER A 1 455 ? 30.190 0.321 -39.385 1.00 70.88 455 SER A N 1
ATOM 3562 C CA . SER A 1 455 ? 28.990 0.730 -38.654 1.00 70.88 455 SER A CA 1
ATOM 3563 C C . SER A 1 455 ? 29.091 2.200 -38.248 1.00 70.88 455 SER A C 1
ATOM 3565 O O . SER A 1 455 ? 30.071 2.640 -37.654 1.00 70.88 455 SER A O 1
ATOM 3567 N N . SER A 1 456 ? 28.049 2.969 -38.551 1.00 65.25 456 SER A N 1
ATOM 3568 C CA . SER A 1 456 ? 27.887 4.353 -38.101 1.00 65.25 456 SER A CA 1
ATOM 3569 C C . SER A 1 456 ? 27.131 4.463 -36.770 1.00 65.25 456 SER A C 1
ATOM 3571 O O . SER A 1 456 ? 26.901 5.572 -36.276 1.00 65.25 456 SER A O 1
ATOM 3573 N N . ARG A 1 457 ? 26.694 3.332 -36.199 1.00 62.34 457 ARG A N 1
ATOM 3574 C CA . ARG A 1 457 ? 25.888 3.282 -34.974 1.00 62.34 457 ARG A CA 1
ATOM 3575 C C . ARG A 1 457 ? 26.771 3.671 -33.784 1.00 62.34 457 ARG A C 1
ATOM 3577 O O . ARG A 1 457 ? 27.820 3.080 -33.577 1.00 62.34 457 ARG A O 1
ATOM 3584 N N . GLY A 1 458 ? 26.365 4.700 -33.039 1.00 63.84 458 GLY A N 1
ATOM 3585 C CA . GLY A 1 458 ? 27.133 5.232 -31.902 1.00 63.84 458 GLY A CA 1
ATOM 3586 C C . GLY A 1 458 ? 28.185 6.294 -32.250 1.00 63.84 458 GLY A C 1
ATOM 3587 O O . GLY A 1 458 ? 28.759 6.884 -31.338 1.00 63.84 458 GLY A O 1
ATOM 3588 N N . ARG A 1 459 ? 28.413 6.616 -33.535 1.00 77.69 459 ARG A N 1
ATOM 3589 C CA . ARG A 1 459 ? 29.351 7.682 -33.930 1.00 77.69 459 ARG A CA 1
ATOM 3590 C C . ARG A 1 459 ? 28.676 9.059 -33.902 1.00 77.69 459 ARG A C 1
ATOM 3592 O O . ARG A 1 459 ? 27.660 9.280 -34.566 1.00 77.69 459 ARG A O 1
ATOM 3599 N N . TYR A 1 460 ? 29.292 9.997 -33.182 1.00 78.88 460 TYR A N 1
ATOM 3600 C CA . TYR A 1 460 ? 28.872 11.398 -33.116 1.00 78.88 460 TYR A CA 1
ATOM 3601 C C . TYR A 1 460 ? 29.937 12.333 -33.693 1.00 78.88 460 TYR A C 1
ATOM 3603 O O . TYR A 1 460 ? 31.122 12.187 -33.399 1.00 78.88 460 TYR A O 1
ATOM 3611 N N . PHE A 1 461 ? 29.492 13.312 -34.474 1.00 79.19 461 PHE A N 1
ATOM 3612 C CA . PHE A 1 461 ? 30.322 14.283 -35.179 1.00 79.19 461 PHE A CA 1
ATOM 3613 C C . PHE A 1 461 ? 30.382 15.580 -34.381 1.00 79.19 461 PHE A C 1
ATOM 3615 O O . PHE A 1 461 ? 29.344 16.153 -34.039 1.00 79.19 461 PHE A O 1
ATOM 3622 N N . SER A 1 462 ? 31.590 16.049 -34.089 1.00 81.62 462 SER A N 1
ATOM 3623 C CA . SER A 1 462 ? 31.850 17.395 -33.568 1.00 81.62 462 SER A CA 1
ATOM 3624 C C . SER A 1 462 ? 31.411 18.471 -34.563 1.00 81.62 462 SER A C 1
ATOM 3626 O O . SER A 1 462 ? 31.307 18.199 -35.755 1.00 81.62 462 SER A O 1
ATOM 3628 N N . VAL A 1 463 ? 31.188 19.702 -34.097 1.00 76.31 463 VAL A N 1
ATOM 3629 C CA . VAL A 1 463 ? 30.782 20.836 -34.955 1.00 76.31 463 VAL A CA 1
ATOM 3630 C C . VAL A 1 463 ? 31.681 20.982 -36.194 1.00 76.31 463 VAL A C 1
ATOM 3632 O O . VAL A 1 463 ? 31.178 21.062 -37.309 1.00 76.31 463 VAL A O 1
ATOM 3635 N N . ALA A 1 464 ? 33.004 20.886 -36.034 1.00 81.00 464 ALA A N 1
ATOM 3636 C CA . ALA A 1 464 ? 33.948 20.978 -37.152 1.00 81.00 464 ALA A CA 1
ATOM 3637 C C . ALA A 1 464 ? 33.813 19.821 -38.163 1.00 81.00 464 ALA A C 1
ATOM 3639 O O . ALA A 1 464 ? 33.997 19.999 -39.367 1.00 81.00 464 ALA A O 1
ATOM 3640 N N . GLU A 1 465 ? 33.500 18.611 -37.695 1.00 85.00 465 GLU A N 1
ATOM 3641 C CA . GLU A 1 465 ? 33.232 17.467 -38.573 1.00 85.00 465 GLU A CA 1
ATOM 3642 C C . GLU A 1 465 ? 31.885 17.622 -39.295 1.00 85.00 465 GLU A C 1
ATOM 3644 O O . GLU A 1 465 ? 31.784 17.286 -40.474 1.00 85.00 465 GLU A O 1
ATOM 3649 N N . GLN A 1 466 ? 30.872 18.178 -38.623 1.00 83.44 466 GLN A N 1
ATOM 3650 C CA . GLN A 1 466 ? 29.568 18.486 -39.220 1.00 83.44 466 GLN A CA 1
ATOM 3651 C C . GLN A 1 466 ? 29.714 19.494 -40.369 1.00 83.44 466 GLN A C 1
ATOM 3653 O O . GLN A 1 466 ? 29.222 19.241 -41.467 1.00 83.44 466 GLN A O 1
ATOM 3658 N N . GLU A 1 467 ? 30.446 20.590 -40.152 1.00 84.06 467 GLU A N 1
ATOM 3659 C CA . GLU A 1 467 ? 30.707 21.623 -41.165 1.00 84.06 467 GLU A CA 1
ATOM 3660 C C . GLU A 1 467 ? 31.376 21.051 -42.421 1.00 84.06 467 GLU A C 1
ATOM 3662 O O . GLU A 1 467 ? 30.991 21.387 -43.543 1.00 84.06 467 GLU A O 1
ATOM 3667 N N . LYS A 1 468 ? 32.333 20.125 -42.258 1.00 87.75 468 LYS A N 1
ATOM 3668 C CA . LYS A 1 468 ? 32.975 19.431 -43.388 1.00 87.75 468 LYS A CA 1
ATOM 3669 C C . LYS A 1 468 ? 31.966 18.643 -44.226 1.00 87.75 468 LYS A C 1
ATOM 3671 O O . LYS A 1 468 ? 32.011 18.710 -45.455 1.00 87.75 468 LYS A O 1
ATOM 3676 N N . VAL A 1 469 ? 31.059 17.912 -43.575 1.00 86.06 469 VAL A N 1
ATOM 3677 C CA . VAL A 1 469 ? 30.024 17.118 -44.258 1.00 86.06 469 VAL A CA 1
ATOM 3678 C C . VAL A 1 469 ? 29.019 18.025 -44.967 1.00 86.06 469 VAL A C 1
ATOM 3680 O O . VAL A 1 469 ? 28.695 17.779 -46.129 1.00 86.06 469 VAL A O 1
ATOM 3683 N N . ILE A 1 470 ? 28.565 19.095 -44.310 1.00 86.06 470 ILE A N 1
ATOM 3684 C CA . ILE A 1 470 ? 27.613 20.063 -44.876 1.00 86.06 470 ILE A CA 1
ATOM 3685 C C . ILE A 1 470 ? 28.208 20.732 -46.118 1.00 86.06 470 ILE A C 1
ATOM 3687 O O . ILE A 1 470 ? 27.592 20.700 -47.184 1.00 86.06 470 ILE A O 1
ATOM 3691 N N . LYS A 1 471 ? 29.446 21.230 -46.028 1.00 89.25 471 LYS A N 1
ATOM 3692 C CA . LYS A 1 471 ? 30.146 21.855 -47.156 1.00 89.25 471 LYS A CA 1
ATOM 3693 C C . LYS A 1 471 ? 30.262 20.912 -48.357 1.00 89.25 471 LYS A C 1
ATOM 3695 O O . LYS A 1 471 ? 30.008 21.303 -49.496 1.00 89.25 471 LYS A O 1
ATOM 3700 N N . TYR A 1 472 ? 30.589 19.640 -48.117 1.00 89.44 472 TYR A N 1
ATOM 3701 C CA . TYR A 1 472 ? 30.650 18.639 -49.183 1.00 89.44 472 TYR A CA 1
ATOM 3702 C C . TYR A 1 472 ? 29.289 18.430 -49.873 1.00 89.44 472 TYR A C 1
ATOM 3704 O O . TYR A 1 472 ? 29.218 18.284 -51.100 1.00 89.44 472 TYR A O 1
ATOM 3712 N N . LEU A 1 473 ? 28.199 18.410 -49.099 1.00 86.88 473 LEU A N 1
ATOM 3713 C CA . LEU A 1 473 ? 26.839 18.267 -49.623 1.00 86.88 473 LEU A CA 1
ATOM 3714 C C . LEU A 1 473 ? 26.432 19.482 -50.468 1.00 86.88 473 LEU A C 1
ATOM 3716 O O . LEU A 1 473 ? 25.899 19.305 -51.566 1.00 86.88 473 LEU A O 1
ATOM 3720 N N . GLU A 1 474 ? 26.753 20.697 -50.027 1.00 86.31 474 GLU A N 1
ATOM 3721 C CA . GLU A 1 474 ? 26.491 21.935 -50.772 1.00 86.31 474 GLU A CA 1
ATOM 3722 C C . GLU A 1 474 ? 27.220 21.968 -52.120 1.00 86.31 474 GLU A C 1
ATOM 3724 O O . GLU A 1 474 ? 26.602 22.196 -53.166 1.00 86.31 474 GLU A O 1
ATOM 3729 N N . GLU A 1 475 ? 28.515 21.644 -52.142 1.00 86.56 475 GLU A N 1
ATOM 3730 C CA . GLU A 1 475 ? 29.287 21.566 -53.386 1.00 86.56 475 GLU A CA 1
ATOM 3731 C C . GLU A 1 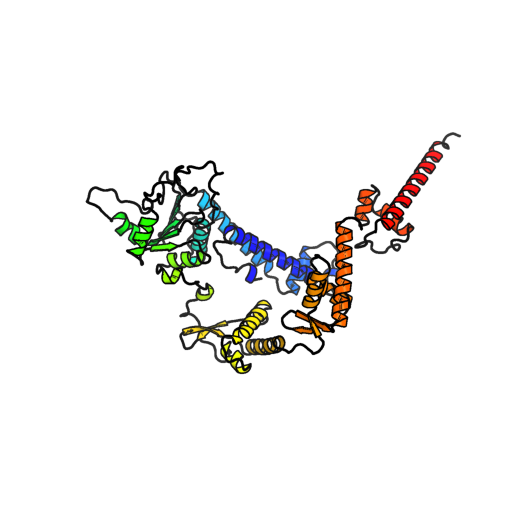475 ? 28.718 20.515 -54.351 1.00 86.56 475 GLU A C 1
ATOM 3733 O O . GLU A 1 475 ? 28.689 20.705 -55.573 1.00 86.56 475 GLU A O 1
ATOM 3738 N N . ARG A 1 476 ? 28.233 19.391 -53.814 1.00 84.38 476 ARG A N 1
ATOM 3739 C CA . ARG A 1 476 ? 27.586 18.339 -54.602 1.00 84.38 476 ARG A CA 1
ATOM 3740 C C . ARG A 1 476 ? 26.261 18.811 -55.206 1.00 84.38 476 ARG A C 1
ATOM 3742 O O . ARG A 1 476 ? 25.994 18.485 -56.369 1.00 84.38 476 ARG A O 1
ATOM 3749 N N . ARG A 1 477 ? 25.442 19.573 -54.469 1.00 82.62 477 ARG A N 1
ATOM 3750 C CA . ARG A 1 477 ? 24.213 20.196 -55.000 1.00 82.62 477 ARG A CA 1
ATOM 3751 C C . ARG A 1 477 ? 24.544 21.164 -56.132 1.00 82.62 477 ARG A C 1
ATOM 3753 O O . ARG A 1 477 ? 23.948 21.063 -57.205 1.00 82.62 477 ARG A O 1
ATOM 3760 N N . ALA A 1 478 ? 25.541 22.026 -55.933 1.00 82.25 478 ALA A N 1
ATOM 3761 C CA . ALA A 1 478 ? 25.975 23.000 -56.932 1.00 82.25 478 ALA A CA 1
ATOM 3762 C C . ALA A 1 478 ? 26.437 22.328 -58.237 1.00 82.25 478 ALA A C 1
ATOM 3764 O O . ALA A 1 478 ? 26.062 22.763 -59.328 1.00 82.25 478 ALA A O 1
ATOM 3765 N N . ARG A 1 479 ? 27.186 21.218 -58.148 1.00 81.62 479 ARG A N 1
ATOM 3766 C CA . ARG A 1 479 ? 27.578 20.419 -59.324 1.00 81.62 479 ARG A CA 1
ATOM 3767 C C . ARG A 1 479 ? 26.361 19.859 -60.065 1.00 81.62 479 ARG A C 1
ATOM 3769 O O . ARG A 1 479 ? 26.262 20.038 -61.274 1.00 81.62 479 ARG A O 1
ATOM 3776 N N . ARG A 1 480 ? 25.402 19.254 -59.353 1.00 78.12 480 ARG A N 1
ATOM 3777 C CA . ARG A 1 480 ? 24.169 18.705 -59.955 1.00 78.12 480 ARG A CA 1
ATOM 3778 C C . ARG A 1 480 ? 23.315 19.771 -60.646 1.00 78.12 480 ARG A C 1
ATOM 3780 O O . ARG A 1 480 ? 22.763 19.497 -61.710 1.00 78.12 480 ARG A O 1
ATOM 3787 N N . ALA A 1 481 ? 23.219 20.968 -60.069 1.00 75.06 481 ALA A N 1
ATOM 3788 C CA . ALA A 1 481 ? 22.482 22.081 -60.663 1.00 75.06 481 ALA A CA 1
ATOM 3789 C C . ALA A 1 481 ? 23.102 22.534 -61.999 1.00 75.06 481 ALA A C 1
ATOM 3791 O O . ALA A 1 481 ? 22.379 22.716 -62.977 1.00 75.06 481 ALA A O 1
ATOM 3792 N N . ARG A 1 482 ? 24.439 22.613 -62.089 1.00 73.62 482 ARG A N 1
ATOM 3793 C CA . ARG A 1 482 ? 25.146 22.947 -63.343 1.00 73.62 482 ARG A CA 1
ATOM 3794 C C . ARG A 1 482 ? 24.961 21.883 -64.427 1.00 73.62 482 ARG A C 1
ATOM 3796 O O . ARG A 1 482 ? 24.759 22.229 -65.587 1.00 73.62 482 ARG A O 1
ATOM 3803 N N . THR A 1 483 ? 24.980 20.601 -64.057 1.00 64.00 483 THR A N 1
ATOM 3804 C CA . THR A 1 483 ? 24.769 19.493 -65.006 1.00 64.00 483 THR A CA 1
ATOM 3805 C C . THR A 1 483 ? 23.332 19.453 -65.535 1.00 64.00 483 THR A C 1
ATOM 3807 O O . THR A 1 483 ? 23.130 19.235 -66.727 1.00 64.00 483 THR A O 1
ATOM 3810 N N . LYS A 1 484 ? 22.327 19.736 -64.690 1.00 59.31 484 LYS A N 1
ATOM 3811 C CA . LYS A 1 484 ? 20.931 19.890 -65.139 1.00 59.31 484 LYS A CA 1
ATOM 3812 C C . LYS A 1 484 ? 20.740 21.103 -66.058 1.00 59.31 484 LYS A C 1
ATOM 3814 O O . LYS A 1 484 ? 19.980 21.006 -67.013 1.00 59.31 484 LYS A O 1
ATOM 3819 N N . GLY A 1 485 ? 21.463 22.200 -65.820 1.00 54.88 485 GLY A N 1
ATOM 3820 C CA . GLY A 1 485 ? 21.463 23.371 -66.704 1.00 54.88 485 GLY A CA 1
ATOM 3821 C C . GLY A 1 485 ? 22.084 23.122 -68.086 1.00 54.88 485 GLY A C 1
ATOM 3822 O O . GLY A 1 485 ? 21.650 23.728 -69.056 1.00 54.88 485 GLY A O 1
ATOM 3823 N N . HIS A 1 486 ? 23.052 22.204 -68.209 1.00 51.44 486 HIS A N 1
ATOM 3824 C CA . HIS A 1 486 ? 23.651 21.837 -69.504 1.00 51.44 486 HIS A CA 1
ATOM 3825 C C . HIS A 1 486 ? 22.782 20.878 -70.336 1.00 51.44 486 HIS A C 1
ATOM 3827 O O . HIS A 1 486 ? 22.764 20.983 -71.561 1.00 51.44 486 HIS A O 1
ATOM 3833 N N . LEU A 1 487 ? 22.018 19.985 -69.695 1.00 48.75 487 LEU A N 1
ATOM 3834 C CA . LEU A 1 487 ? 21.130 19.038 -70.389 1.00 48.75 487 LEU A CA 1
ATOM 3835 C C . LEU A 1 487 ? 19.867 19.694 -70.978 1.00 48.75 487 LEU A C 1
ATOM 3837 O O . LEU A 1 487 ? 19.246 19.118 -71.864 1.00 48.75 487 LEU A O 1
ATOM 3841 N N . GLY A 1 488 ? 19.503 20.904 -70.538 1.00 43.31 488 GLY A N 1
ATOM 3842 C CA . GLY A 1 488 ? 18.418 21.689 -71.142 1.00 43.31 488 GLY A CA 1
ATOM 3843 C C . GLY A 1 488 ? 18.802 22.426 -72.434 1.00 43.31 488 GLY A C 1
ATOM 3844 O O . GLY A 1 488 ? 17.922 22.936 -73.116 1.00 43.31 488 GLY A O 1
ATOM 3845 N N . GLY A 1 489 ? 20.096 22.491 -72.778 1.00 46.72 489 GLY A N 1
ATOM 3846 C CA . GLY A 1 489 ? 20.606 23.257 -73.926 1.00 46.72 489 GLY A CA 1
ATOM 3847 C C . GLY A 1 489 ? 21.062 22.428 -75.132 1.00 46.72 489 GLY A C 1
ATOM 3848 O O . GLY A 1 489 ? 21.487 23.006 -76.124 1.00 46.72 489 GLY A O 1
ATOM 3849 N N . THR A 1 490 ? 21.008 21.093 -75.072 1.00 46.88 490 THR A N 1
ATOM 3850 C CA . THR A 1 490 ? 21.529 20.200 -76.135 1.00 46.88 490 THR A CA 1
ATOM 3851 C C . THR A 1 490 ? 20.473 19.291 -76.777 1.00 46.88 490 THR A C 1
ATOM 3853 O O . THR A 1 490 ? 20.823 18.331 -77.452 1.00 46.88 490 THR A O 1
ATOM 3856 N N . ALA A 1 491 ? 19.184 19.617 -76.633 1.00 45.38 491 ALA A N 1
ATOM 3857 C CA . ALA A 1 491 ? 18.073 18.917 -77.297 1.00 45.38 491 ALA A CA 1
ATOM 3858 C C . ALA A 1 491 ? 17.416 19.734 -78.434 1.00 45.38 491 ALA A C 1
ATOM 3860 O O . ALA A 1 491 ? 16.228 19.584 -78.696 1.00 45.38 491 ALA A O 1
ATOM 3861 N N . LEU A 1 492 ? 18.180 20.603 -79.105 1.00 45.53 492 LEU A N 1
ATOM 3862 C CA . LEU A 1 492 ? 17.799 21.244 -80.370 1.00 45.53 492 LEU A CA 1
ATOM 3863 C C . LEU A 1 492 ? 19.022 21.302 -81.298 1.00 45.53 492 LEU A C 1
ATOM 3865 O O . LEU A 1 492 ? 19.737 22.304 -81.344 1.00 45.53 492 LEU A O 1
ATOM 3869 N N . LYS A 1 493 ? 19.266 20.203 -82.014 1.00 36.56 493 LYS A N 1
ATOM 3870 C CA . LYS A 1 493 ? 19.756 20.198 -83.396 1.00 36.56 493 LYS A CA 1
ATOM 3871 C C . LYS A 1 493 ? 19.497 18.848 -84.042 1.00 36.56 493 LYS A C 1
ATOM 3873 O O . LYS A 1 493 ? 19.806 17.833 -83.382 1.00 36.56 493 LYS A O 1
#

Sequence (493 aa):
MSEAIDRPLTLENTDTYVDDALGAVINLVEDVVAEYDAQPGAEWQQLGEANGKEREDAALKHFGLEDVEAILRHLVYKASQFAVIDWVIAQANKSSDVFVPPDSAPVPQATGSGTGMEKKGKQPKLKNLLVMLKSEFGIDPDDPEAVSIVRGSVNPNMMREEPYYQVTVPGIDKVILVCQEYGNATFVFNGEWVREQVSANRPSENEPKRPLTDYTKEELSKLIKDNPEQGARILTKKNFTANLVNALKGGFSQQKLDKPVDTRYLRSSKDLPQVPDGYATISEIGEELGIQEEKDKVMIRNVVIALEKQGKITRGTYRSRNGRPILAFTEKDAWLIVEETKRRTAPIPEGYVSVAKFAGEYQQRKGGHDITYPDMSCAIKQLELNPVKIGGFLYLPEDEARQVVTMVEQLVSERLAIRQHKKVSLKRLSDVTGEDYSVVRRAAEKCGLIEKGASSRGRYFSVAEQEKVIKYLEERRARRARTKGHLGGTALK

Secondary structure (DSSP, 8-state):
-HHHH-PPP-TTTTTTHHHHHHHHHHHHHHHHHHHHHTSTT-GGGSS-TT-HHHHHHHHHHHTT-TTHHHHHHHHHHHHHHHHHHHHHHHHPEEPSS-SSPPPSSPP----S-PPPPPPPPB--HHHHHHHHHHHHH---TT-TTT-EEEE----TTSS--SPEEEEEEGGGTEEEEEE-BTTPPEEEEEHHHHHHTGGG--SSTTS----GGGS-HHHHHHHHHH-TTTEEEE-SSTTHHHHHHHHHTT---HHHHSS---GGGGS-TTSSPBPPTT-EEHHHHHHHTT--STTTTHHHHHHHHHHHHTTS--PEEEE-TTS-EEEEE-HHHHHHHHHHHHHHTPPPPTTEEEHHHHHHHHHHHHT-----HHHHHHHHHHTT---EEETTEEEEEHHHHHHHHHHHHHHHHHHHHHHTTSEEEHHHHHHHHT--HHHHHHHHHHTTSS-TT---TT-EEEHHHHHHHHHHHHHHHHHHHHHHHHHTSSS--

Radius of gyration: 34.14 Å; chains: 1; bounding box: 86×70×114 Å

Foldseek 3Di:
DCCLLVDDDFQVCLVVNLVSSVVVLVVVLVVLLVVQVVDPPRPCVVVDPPDPPVSSCVSCVVVVNNCSVVVVVVSVVVVVLLVVLVVLVVPAAEDAAAFQDADPDDDPDPPDPDDDDDFFDFIPLSSLLQVCCCPVVVFHSNDCVQKHKYWYDDDPSDPDPWGWIWIAGVVLQKTKTDTGTAFDKIKIFGNVCQVPPQQPVDPDPPDHRDHNRNHHPVRSVVVCVVPQQTMAIATPDRCRSVLSSCVSNSNRDVVVRPDPPPCVCVDPLVPFAADDPQWDFLCNLCVVLVNHDPVRSVLLVVLLVVCVVVVNFDWDWGADPVSDTTTIGHNNRSVVSSVVSCQQPDDDDPQKDFLVVVLVVVCVPPPDDDQDPVLLVVLCVVVVHDFDDHNNTTIDHPVVSVSSNVSSVVVVVVVVCVVVVQWAALVVLCVVLVHDSVLLVVLCCVLVNDPVPDDSPPDIDGPVSSVSSSVSVVVVVVVVVVVVVVVVPPPDD